Protein 7LTO (pdb70)

B-factor: mean 30.98, std 10.3, range [11.7, 70.06]

Structure (mmCIF, N/CA/C/O backbone):
data_7LTO
#
_entry.id   7LTO
#
_cell.length_a   1.00
_cell.length_b   1.00
_cell.length_c   1.00
_cell.angle_alpha   90.00
_cell.angle_beta   90.00
_cell.angle_gamma   90.00
#
_symmetry.space_group_name_H-M   'P 1'
#
loop_
_entity.id
_entity.type
_entity.pdbx_description
1 polymer 'Non-structural maintenance of chromosome element 5'
2 polymer 'Ubiquitin-like protein SMT3,DNA repair protein KRE29 chimera'
#
loop_
_atom_site.group_PDB
_atom_site.id
_atom_site.type_symbol
_atom_site.label_atom_id
_atom_site.label_alt_id
_atom_site.label_comp_id
_atom_site.label_asym_id
_atom_site.label_entity_id
_atom_site.label_seq_id
_atom_site.pdbx_PDB_ins_code
_atom_site.Cartn_x
_atom_site.Cartn_y
_atom_site.Cartn_z
_atom_site.occupancy
_atom_site.B_iso_or_equiv
_atom_site.auth_seq_id
_atom_site.auth_comp_id
_atom_site.auth_asym_id
_atom_site.auth_atom_id
_atom_site.pdbx_PDB_model_num
ATOM 1 N N . VAL A 1 33 ? 169.177 124.792 155.192 1.00 39.09 22 VAL A N 1
ATOM 2 C CA . VAL A 1 33 ? 169.878 125.603 156.180 1.00 39.09 22 VAL A CA 1
ATOM 3 C C . VAL A 1 33 ? 169.101 125.619 157.492 1.00 39.09 22 VAL A C 1
ATOM 4 O O . VAL A 1 33 ? 167.993 126.147 157.563 1.00 39.09 22 VAL A O 1
ATOM 8 N N . GLU A 1 34 ? 169.698 125.036 158.529 1.00 41.16 23 GLU A N 1
ATOM 9 C CA . GLU A 1 34 ? 169.037 124.901 159.818 1.00 41.16 23 GLU A CA 1
ATOM 10 C C . GLU A 1 34 ? 169.137 126.188 160.627 1.00 41.16 23 GLU A C 1
ATOM 11 O O . GLU A 1 34 ? 170.026 127.017 160.416 1.00 41.16 23 GLU A O 1
ATOM 17 N N . LEU A 1 35 ? 168.209 126.344 161.564 1.00 40.24 24 LEU A N 1
ATOM 18 C CA . LEU A 1 35 ? 168.151 127.522 162.411 1.00 40.24 24 LEU A CA 1
ATOM 19 C C . LEU A 1 35 ? 168.974 127.314 163.680 1.00 40.24 24 LEU A C 1
ATOM 20 O O . LEU A 1 35 ? 169.443 126.215 163.980 1.00 40.24 24 LEU A O 1
ATOM 22 N N . THR A 1 36 ? 169.146 128.397 164.430 1.00 43.21 25 THR A N 1
ATOM 23 C CA . THR A 1 36 ? 169.844 128.387 165.706 1.00 43.21 25 THR A CA 1
ATOM 24 C C . THR A 1 36 ? 168.837 128.540 166.841 1.00 43.21 25 THR A C 1
ATOM 25 O O . THR A 1 36 ? 167.626 128.631 166.625 1.00 43.21 25 THR A O 1
ATOM 29 N N . GLU A 1 37 ? 169.353 128.569 168.070 1.00 47.92 26 GLU A N 1
ATOM 30 C CA . GLU A 1 37 ? 168.482 128.741 169.225 1.00 47.92 26 GLU A CA 1
ATOM 31 C C . GLU A 1 37 ? 167.914 130.150 169.311 1.00 47.92 26 GLU A C 1
ATOM 32 O O . GLU A 1 37 ? 166.878 130.350 169.954 1.00 47.92 26 GLU A O 1
ATOM 38 N N . LYS A 1 38 ? 168.567 131.127 168.680 1.00 43.81 27 LYS A N 1
ATOM 39 C CA . LYS A 1 38 ? 168.010 132.474 168.633 1.00 43.81 27 LYS A CA 1
ATOM 40 C C . LYS A 1 38 ? 166.780 132.529 167.739 1.00 43.81 27 LYS A C 1
ATOM 41 O O . LYS A 1 38 ? 165.773 133.153 168.094 1.00 43.81 27 LYS A O 1
ATOM 47 N N . HIS A 1 39 ? 166.841 131.878 166.577 1.00 40.61 28 HIS A N 1
ATOM 48 C CA . HIS A 1 39 ? 165.738 131.920 165.629 1.00 40.61 28 HIS A CA 1
ATOM 49 C C . HIS A 1 39 ? 164.635 130.926 165.961 1.00 40.61 28 HIS A C 1
ATOM 50 O O . HIS A 1 39 ? 163.489 131.138 165.555 1.00 40.61 28 HIS A O 1
ATOM 57 N N . LEU A 1 40 ? 164.946 129.855 166.691 1.00 41.23 29 LEU A N 1
ATOM 58 C CA . LEU A 1 40 ? 163.911 128.891 167.047 1.00 41.23 29 LEU A CA 1
ATOM 59 C C . LEU A 1 40 ? 162.891 129.512 167.992 1.00 41.23 29 LEU A C 1
ATOM 60 O O . LEU A 1 40 ? 161.683 129.281 167.851 1.00 41.23 29 LEU A O 1
ATOM 65 N N . LEU A 1 41 ? 163.356 130.303 168.960 1.00 40.70 30 LEU A N 1
ATOM 66 C CA . LEU A 1 41 ? 162.434 130.981 169.863 1.00 40.70 30 LEU A CA 1
ATOM 67 C C . LEU A 1 41 ? 161.553 131.962 169.102 1.00 40.70 30 LEU A C 1
ATOM 68 O O . LEU A 1 41 ? 160.347 132.055 169.360 1.00 40.70 30 LEU A O 1
ATOM 73 N N . ALA A 1 42 ? 162.139 132.699 168.156 1.00 37.02 31 ALA A N 1
ATOM 74 C CA . ALA A 1 42 ? 161.359 133.617 167.334 1.00 37.02 31 ALA A CA 1
ATOM 75 C C . ALA A 1 42 ? 160.289 132.872 166.548 1.00 37.02 31 ALA A C 1
ATOM 76 O O . ALA A 1 42 ? 159.123 133.286 166.517 1.00 37.02 31 ALA A O 1
ATOM 78 N N . PHE A 1 43 ? 160.672 131.767 165.905 1.00 35.39 32 PHE A N 1
ATOM 79 C CA . PHE A 1 43 ? 159.721 130.991 165.114 1.00 35.39 32 PHE A CA 1
ATOM 80 C C . PHE A 1 43 ? 158.585 130.471 165.985 1.00 35.39 32 PHE A C 1
ATOM 81 O O . PHE A 1 43 ? 157.409 130.551 165.609 1.00 35.39 32 PHE A O 1
ATOM 89 N N . GLU A 1 44 ? 158.921 129.931 167.160 1.00 39.31 33 GLU A N 1
ATOM 90 C CA . GLU A 1 44 ? 157.895 129.365 168.029 1.00 39.31 33 GLU A CA 1
ATOM 91 C C . GLU A 1 44 ? 156.964 130.445 168.561 1.00 39.31 33 GLU A C 1
ATOM 92 O O . GLU A 1 44 ? 155.745 130.245 168.617 1.00 39.31 33 GLU A O 1
ATOM 98 N N . MET A 1 45 ? 157.514 131.597 168.952 1.00 36.91 34 MET A N 1
ATOM 99 C CA . MET A 1 45 ? 156.670 132.687 169.428 1.00 36.91 34 MET A CA 1
ATOM 100 C C . MET A 1 45 ? 155.745 133.185 168.328 1.00 36.91 34 MET A C 1
ATOM 101 O O . MET A 1 45 ? 154.564 133.452 168.575 1.00 36.91 34 MET A O 1
ATOM 106 N N . LEU A 1 46 ? 156.260 133.308 167.102 1.00 30.91 35 LEU A N 1
ATOM 107 C CA . LEU A 1 46 ? 155.431 133.760 165.991 1.00 30.91 35 LEU A CA 1
ATOM 108 C C . LEU A 1 46 ? 154.307 132.772 165.705 1.00 30.91 35 LEU A C 1
ATOM 109 O O . LEU A 1 46 ? 153.149 133.166 165.519 1.00 30.91 35 LEU A O 1
ATOM 114 N N . ASN A 1 47 ? 154.627 131.476 165.670 1.00 35.35 36 ASN A N 1
ATOM 115 C CA . ASN A 1 47 ? 153.596 130.481 165.399 1.00 35.35 36 ASN A CA 1
ATOM 116 C C . ASN A 1 47 ? 152.566 130.412 166.519 1.00 35.35 36 ASN A C 1
ATOM 117 O O . ASN A 1 47 ? 151.379 130.194 166.252 1.00 35.35 36 ASN A O 1
ATOM 122 N N . SER A 1 48 ? 152.988 130.607 167.771 1.00 36.40 37 SER A N 1
ATOM 123 C CA . SER A 1 48 ? 152.029 130.618 168.870 1.00 36.40 37 SER A CA 1
ATOM 124 C C . SER A 1 48 ? 151.152 131.863 168.836 1.00 36.40 37 SER A C 1
ATOM 125 O O . SER A 1 48 ? 149.967 131.792 169.181 1.00 36.40 37 SER A O 1
ATOM 128 N N . MET A 1 49 ? 151.710 133.006 168.429 1.00 33.95 38 MET A N 1
ATOM 129 C CA . MET A 1 49 ? 150.896 134.204 168.261 1.00 33.95 38 MET A CA 1
ATOM 130 C C . MET A 1 49 ? 149.886 134.024 167.138 1.00 33.95 38 MET A C 1
ATOM 131 O O . MET A 1 49 ? 148.750 134.501 167.232 1.00 33.95 38 MET A O 1
ATOM 136 N N . CYS A 1 50 ? 150.284 133.336 166.066 1.00 34.36 39 CYS A N 1
ATOM 137 C CA . CYS A 1 50 ? 149.358 133.082 164.968 1.00 34.36 39 CYS A CA 1
ATOM 138 C C . CYS A 1 50 ? 148.288 132.071 165.359 1.00 34.36 39 CYS A C 1
ATOM 139 O O . CYS A 1 50 ? 147.161 132.141 164.858 1.00 34.36 39 CYS A O 1
ATOM 142 N N . LEU A 1 51 ? 148.617 131.135 166.252 1.00 35.69 40 LEU A N 1
ATOM 143 C CA . LEU A 1 51 ? 147.642 130.128 166.663 1.00 35.69 40 LEU A CA 1
ATOM 144 C C . LEU A 1 51 ? 146.440 130.765 167.348 1.00 35.69 40 LEU A C 1
ATOM 145 O O . LEU A 1 51 ? 145.306 130.296 167.193 1.00 35.69 40 LEU A O 1
ATOM 150 N N . LEU A 1 52 ? 146.664 131.835 168.106 1.00 34.11 41 LEU A N 1
ATOM 151 C CA . LEU A 1 52 ? 145.589 132.543 168.789 1.00 34.11 41 LEU A CA 1
ATOM 152 C C . LEU A 1 52 ? 144.883 133.557 167.895 1.00 34.11 41 LEU A C 1
ATOM 153 O O . LEU A 1 52 ? 144.120 134.382 168.409 1.00 34.11 41 LEU A O 1
ATOM 158 N N . GLU A 1 53 ? 145.124 133.511 166.582 1.00 30.78 42 GLU A N 1
ATOM 159 C CA . GLU A 1 53 ? 144.558 134.467 165.629 1.00 30.78 42 GLU A CA 1
ATOM 160 C C . GLU A 1 53 ? 144.908 135.905 165.995 1.00 30.78 42 GLU A C 1
ATOM 161 O O . GLU A 1 53 ? 144.118 136.824 165.774 1.00 30.78 42 GLU A O 1
ATOM 167 N N . ASN A 1 54 ? 146.088 136.106 166.574 1.00 26.19 43 ASN A N 1
ATOM 168 C CA . ASN A 1 54 ? 146.563 137.441 166.927 1.00 26.19 43 ASN A CA 1
ATOM 169 C C . ASN A 1 54 ? 147.528 137.937 165.852 1.00 26.19 43 ASN A C 1
ATOM 170 O O . ASN A 1 54 ? 148.730 138.087 166.066 1.00 26.19 43 ASN A O 1
ATOM 175 N N . TYR A 1 55 ? 146.965 138.201 164.670 1.00 23.15 44 TYR A N 1
ATOM 176 C CA . TYR A 1 55 ? 147.793 138.577 163.529 1.00 23.15 44 TYR A CA 1
ATOM 177 C C . TYR A 1 55 ? 148.354 139.984 163.672 1.00 23.15 44 TYR A C 1
ATOM 178 O O . TYR A 1 55 ? 149.403 140.289 163.094 1.00 23.15 44 TYR A O 1
ATOM 187 N N . ASP A 1 56 ? 147.670 140.855 164.416 1.00 23.68 45 ASP A N 1
ATOM 188 C CA . ASP A 1 56 ? 148.171 142.210 164.621 1.00 23.68 45 ASP A CA 1
ATOM 189 C C . ASP A 1 56 ? 149.558 142.186 165.250 1.00 23.68 45 ASP A C 1
ATOM 190 O O . ASP A 1 56 ? 150.485 142.850 164.770 1.00 23.68 45 ASP A O 1
ATOM 195 N N . HIS A 1 57 ? 149.721 141.418 166.327 1.00 23.86 46 HIS A N 1
ATOM 196 C CA . HIS A 1 57 ? 151.032 141.300 166.947 1.00 23.86 46 HIS A CA 1
ATOM 197 C C . HIS A 1 57 ? 152.013 140.567 166.046 1.00 23.86 46 HIS A C 1
ATOM 198 O O . HIS A 1 57 ? 153.214 140.841 166.099 1.00 23.86 46 HIS A O 1
ATOM 205 N N . VAL A 1 58 ? 151.529 139.649 165.206 1.00 22.68 47 VAL A N 1
ATOM 206 C CA . VAL A 1 58 ? 152.424 138.959 164.281 1.00 22.68 47 VAL A CA 1
ATOM 207 C C . VAL A 1 58 ? 153.018 139.941 163.283 1.00 22.68 47 VAL A C 1
ATOM 208 O O . VAL A 1 58 ? 154.193 139.831 162.913 1.00 22.68 47 VAL A O 1
ATOM 212 N N . LEU A 1 59 ? 152.230 140.922 162.841 1.00 19.48 48 LEU A N 1
ATOM 213 C CA . LEU A 1 59 ? 152.763 141.957 161.963 1.00 19.48 48 LEU A CA 1
ATOM 214 C C . LEU A 1 59 ? 153.663 142.922 162.725 1.00 19.48 48 LEU A C 1
ATOM 215 O O . LEU A 1 59 ? 154.734 143.296 162.232 1.00 19.48 48 LEU A O 1
ATOM 220 N N . LEU A 1 60 ? 153.241 143.328 163.926 1.00 20.24 49 LEU A N 1
ATOM 221 C CA . LEU A 1 60 ? 154.014 144.289 164.705 1.00 20.24 49 LEU A CA 1
ATOM 222 C C . LEU A 1 60 ? 155.382 143.739 165.086 1.00 20.24 49 LEU A C 1
ATOM 223 O O . LEU A 1 60 ? 156.356 144.496 165.142 1.00 20.24 49 LEU A O 1
ATOM 228 N N . PHE A 1 61 ? 155.477 142.433 165.342 1.00 21.71 50 PHE A N 1
ATOM 229 C CA . PHE A 1 61 ? 156.758 141.822 165.681 1.00 21.71 50 PHE A CA 1
ATOM 230 C C . PHE A 1 61 ? 157.782 142.045 164.575 1.00 21.71 50 PHE A C 1
ATOM 231 O O . PHE A 1 61 ? 158.942 142.374 164.844 1.00 21.71 50 PHE A O 1
ATOM 239 N N . LEU A 1 62 ? 157.371 141.861 163.319 1.00 20.86 51 LEU A N 1
ATOM 240 C CA . LEU A 1 62 ? 158.292 142.046 162.204 1.00 20.86 51 LEU A CA 1
ATOM 241 C C . LEU 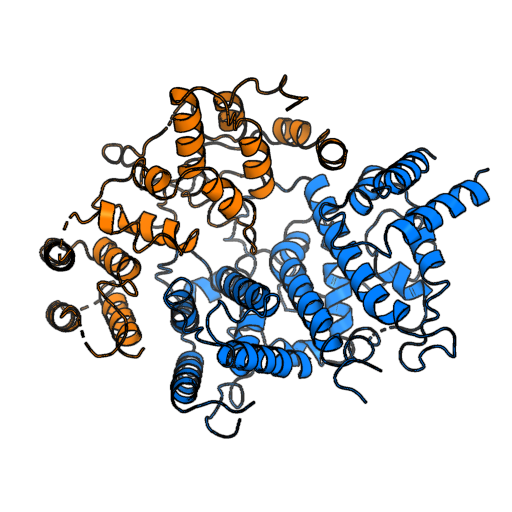A 1 62 ? 158.478 143.514 161.853 1.00 20.86 51 LEU A C 1
ATOM 242 O O . LEU A 1 62 ? 159.544 143.895 161.355 1.00 20.86 51 LEU A O 1
ATOM 247 N N . GLU A 1 63 ? 157.465 144.347 162.104 1.00 19.80 52 GLU A N 1
ATOM 248 C CA . GLU A 1 63 ? 157.537 145.747 161.697 1.00 19.80 52 GLU A CA 1
ATOM 249 C C . GLU A 1 63 ? 158.360 146.591 162.662 1.00 19.80 52 GLU A C 1
ATOM 250 O O . GLU A 1 63 ? 159.030 147.538 162.237 1.00 19.80 52 GLU A O 1
ATOM 256 N N . CYS A 1 64 ? 158.255 146.311 163.952 1.00 22.77 53 CYS A N 1
ATOM 257 C CA . CYS A 1 64 ? 158.950 147.103 164.955 1.00 22.77 53 CYS A CA 1
ATOM 258 C C . CYS A 1 64 ? 160.438 146.837 165.082 1.00 22.77 53 CYS A C 1
ATOM 259 O O . CYS A 1 64 ? 161.049 147.233 166.067 1.00 22.77 53 CYS A O 1
ATOM 262 N N . GLN A 1 65 ? 161.029 146.168 164.102 1.00 22.31 54 GLN A N 1
ATOM 263 C CA . GLN A 1 65 ? 162.458 145.887 164.164 1.00 22.31 54 GLN A CA 1
ATOM 264 C C . GLN A 1 65 ? 163.111 145.934 162.799 1.00 22.31 54 GLN A C 1
ATOM 265 O O . GLN A 1 65 ? 164.230 145.464 162.631 1.00 22.31 54 GLN A O 1
ATOM 271 N N . PHE A 1 66 ? 162.421 146.518 161.827 1.00 22.49 55 PHE A N 1
ATOM 272 C CA . PHE A 1 66 ? 162.961 146.593 160.478 1.00 22.49 55 PHE A CA 1
ATOM 273 C C . PHE A 1 66 ? 164.112 147.583 160.323 1.00 22.49 55 PHE A C 1
ATOM 274 O O . PHE A 1 66 ? 165.208 147.207 159.916 1.00 22.49 55 PHE A O 1
ATOM 282 N N . GLY A 1 67 ? 163.865 148.846 160.645 1.00 23.54 56 GLY A N 1
ATOM 283 C CA . GLY A 1 67 ? 164.889 149.866 160.517 1.00 23.54 56 GLY A CA 1
ATOM 284 C C . GLY A 1 67 ? 165.726 150.080 161.763 1.00 23.54 56 GLY A C 1
ATOM 285 O O . GLY A 1 67 ? 165.908 151.211 162.208 1.00 23.54 56 GLY A O 1
ATOM 286 N N . LYS A 1 68 ? 166.240 148.994 162.328 1.00 25.34 57 LYS A N 1
ATOM 287 C CA . LYS A 1 68 ? 167.063 149.072 163.525 1.00 25.34 57 LYS A CA 1
ATOM 288 C C . LYS A 1 68 ? 168.441 148.500 163.242 1.00 25.34 57 LYS A C 1
ATOM 289 O O . LYS A 1 68 ? 168.971 148.652 162.143 1.00 25.34 57 LYS A O 1
ATOM 295 N N . SER A 1 69 ? 169.019 147.833 164.234 1.00 38.15 58 SER A N 1
ATOM 296 C CA . SER A 1 69 ? 170.336 147.229 164.077 1.00 38.15 58 SER A CA 1
ATOM 297 C C . SER A 1 69 ? 170.265 145.950 163.252 1.00 38.15 58 SER A C 1
ATOM 298 O O . SER A 1 69 ? 169.192 145.381 163.031 1.00 38.15 58 SER A O 1
ATOM 301 N N . HIS A 1 70 ? 171.432 145.491 162.803 1.00 41.85 59 HIS A N 1
ATOM 302 C CA . HIS A 1 70 ? 171.513 144.377 161.867 1.00 41.85 59 HIS A CA 1
ATOM 303 C C . HIS A 1 70 ? 171.180 143.050 162.537 1.00 41.85 59 HIS A C 1
ATOM 304 O O . HIS A 1 70 ? 172.077 142.326 162.979 1.00 41.85 59 HIS A O 1
ATOM 311 N N . ASN A 1 71 ? 169.900 142.723 162.604 1.00 41.01 60 ASN A N 1
ATOM 312 C CA . ASN A 1 71 ? 169.454 141.441 163.134 1.00 41.01 60 ASN A CA 1
ATOM 313 C C . ASN A 1 71 ? 168.606 140.662 162.141 1.00 41.01 60 ASN A C 1
ATOM 314 O O . ASN A 1 71 ? 168.761 139.443 162.038 1.00 41.01 60 ASN A O 1
ATOM 319 N N . LEU A 1 72 ? 167.719 141.336 161.405 1.00 36.70 61 LEU A N 1
ATOM 320 C CA . LEU A 1 72 ? 166.897 140.718 160.365 1.00 36.70 61 LEU A CA 1
ATOM 321 C C . LEU A 1 72 ? 166.068 139.564 160.936 1.00 36.70 61 LEU A C 1
ATOM 322 O O . LEU A 1 72 ? 166.311 138.388 160.667 1.00 36.70 61 LEU A O 1
ATOM 327 N N . ALA A 1 73 ? 165.106 139.934 161.778 1.00 33.15 62 ALA A N 1
ATOM 328 C CA . ALA A 1 73 ? 164.137 138.946 162.229 1.00 33.15 62 ALA A CA 1
ATOM 329 C C . ALA A 1 73 ? 163.448 138.350 161.009 1.00 33.15 62 ALA A C 1
ATOM 330 O O . ALA A 1 73 ? 162.638 139.018 160.360 1.00 33.15 62 ALA A O 1
ATOM 332 N N . VAL A 1 74 ? 163.752 137.094 160.698 1.00 29.51 63 VAL A N 1
ATOM 333 C CA . VAL A 1 74 ? 163.306 136.470 159.458 1.00 29.51 63 VAL A CA 1
ATOM 334 C C . VAL A 1 74 ? 161.991 135.750 159.709 1.00 29.51 63 VAL A C 1
ATOM 335 O O . VAL A 1 74 ? 161.782 135.168 160.779 1.00 29.51 63 VAL A O 1
ATOM 339 N N . ILE A 1 75 ? 161.101 135.800 158.729 1.00 25.44 64 ILE A N 1
ATOM 340 C CA . ILE A 1 75 ? 159.796 135.149 158.889 1.00 25.44 64 ILE A CA 1
ATOM 341 C C . ILE A 1 75 ? 159.924 133.674 158.532 1.00 25.44 64 ILE A C 1
ATOM 342 O O . ILE A 1 75 ? 160.570 133.340 157.523 1.00 25.44 64 ILE A O 1
ATOM 347 N N . PRO A 1 76 ? 159.353 132.763 159.315 1.00 25.45 65 PRO A N 1
ATOM 348 C CA . PRO A 1 76 ? 159.312 131.361 158.895 1.00 25.45 65 PRO A CA 1
ATOM 349 C C . PRO A 1 76 ? 158.332 131.171 157.749 1.00 25.45 65 PRO A C 1
ATOM 350 O O . PRO A 1 76 ? 157.392 131.948 157.572 1.00 25.45 65 PRO A O 1
ATOM 354 N N . PHE A 1 77 ? 158.563 130.119 156.960 1.00 25.70 66 PHE A N 1
ATOM 355 C CA . PHE A 1 77 ? 157.723 129.897 155.786 1.00 25.70 66 PHE A CA 1
ATOM 356 C C . PHE A 1 77 ? 156.275 129.633 156.177 1.00 25.70 66 PHE A C 1
ATOM 357 O O . PHE A 1 77 ? 155.354 130.031 155.454 1.00 25.70 66 PHE A O 1
ATOM 365 N N . ASP A 1 78 ? 156.051 128.987 157.323 1.00 23.88 67 ASP A N 1
ATOM 366 C CA . ASP A 1 78 ? 154.698 128.808 157.831 1.00 23.88 67 ASP A CA 1
ATOM 367 C C . ASP A 1 78 ? 154.037 130.129 158.195 1.00 23.88 67 ASP A C 1
ATOM 368 O O . ASP A 1 78 ? 152.820 130.158 158.405 1.00 23.88 67 ASP A O 1
ATOM 370 N N . ILE A 1 79 ? 154.809 131.210 158.279 1.00 22.91 68 ILE A N 1
ATOM 371 C CA . ILE A 1 79 ? 154.262 132.541 158.460 1.00 22.91 68 ILE A CA 1
ATOM 372 C C . ILE A 1 79 ? 154.260 133.338 157.159 1.00 22.91 68 ILE A C 1
ATOM 373 O O . ILE A 1 79 ? 153.384 134.190 156.970 1.00 22.91 68 ILE A O 1
ATOM 378 N N . ILE A 1 80 ? 155.186 133.060 156.239 1.00 20.75 69 ILE A N 1
ATOM 379 C CA . ILE A 1 80 ? 155.119 133.663 154.910 1.00 20.75 69 ILE A CA 1
ATOM 380 C C . ILE A 1 80 ? 153.843 133.233 154.195 1.00 20.75 69 ILE A C 1
ATOM 381 O O . ILE A 1 80 ? 153.220 134.024 153.478 1.00 20.75 69 ILE A O 1
ATOM 386 N N . LEU A 1 81 ? 153.423 131.978 154.389 1.00 20.67 70 LEU A N 1
ATOM 387 C CA . LEU A 1 81 ? 152.154 131.529 153.816 1.00 20.67 70 LEU A CA 1
ATOM 388 C C . LEU A 1 81 ? 150.973 132.270 154.428 1.00 20.67 70 LEU A C 1
ATOM 389 O O . LEU A 1 81 ? 150.034 132.655 153.718 1.00 20.67 70 LEU A O 1
ATOM 394 N N . VAL A 1 82 ? 150.997 132.477 155.746 1.00 20.15 71 VAL A N 1
ATOM 395 C CA . VAL A 1 82 ? 149.922 133.220 156.396 1.00 20.15 71 VAL A CA 1
ATOM 396 C C . VAL A 1 82 ? 149.905 134.660 155.906 1.00 20.15 71 VAL A C 1
ATOM 397 O O . VAL A 1 82 ? 148.843 135.272 155.776 1.00 20.15 71 VAL A O 1
ATOM 401 N N . LEU A 1 83 ? 151.079 135.216 155.604 1.00 17.89 72 LEU A N 1
ATOM 402 C CA . LEU A 1 83 ? 151.137 136.565 155.048 1.00 17.89 72 LEU A CA 1
ATOM 403 C C . LEU A 1 83 ? 150.560 136.606 153.638 1.00 17.89 72 LEU A C 1
ATOM 404 O O . LEU A 1 83 ? 149.809 137.526 153.294 1.00 17.89 72 LEU A O 1
ATOM 409 N N . PHE A 1 84 ? 150.916 135.626 152.804 1.00 18.25 73 PHE A N 1
ATOM 410 C CA . PHE A 1 84 ? 150.363 135.553 151.456 1.00 18.25 73 PHE A CA 1
ATOM 411 C C . PHE A 1 84 ? 148.850 135.409 151.483 1.00 18.25 73 PHE A C 1
ATOM 412 O O . PHE A 1 84 ? 148.162 135.926 150.597 1.00 18.25 73 PHE A O 1
ATOM 420 N N . THR A 1 85 ? 148.313 134.713 152.486 1.00 20.18 74 THR A N 1
ATOM 421 C CA . THR A 1 85 ? 146.866 134.556 152.584 1.00 20.18 74 THR A CA 1
ATOM 422 C C . THR A 1 85 ? 146.197 135.772 153.219 1.00 20.18 74 THR A C 1
ATOM 423 O O . THR A 1 85 ? 145.044 136.081 152.897 1.00 20.18 74 THR A O 1
ATOM 427 N N . LEU A 1 86 ? 146.897 136.470 154.114 1.00 18.86 75 LEU A N 1
ATOM 428 C CA . LEU A 1 86 ? 146.371 137.702 154.686 1.00 18.86 75 LEU A CA 1
ATOM 429 C C . LEU A 1 86 ? 146.308 138.809 153.649 1.00 18.86 75 LEU A C 1
ATOM 430 O O . LEU A 1 86 ? 145.394 139.639 153.682 1.00 18.86 75 LEU A O 1
ATOM 435 N N . SER A 1 87 ? 147.268 138.839 152.726 1.00 16.45 76 SER A N 1
ATOM 436 C CA . SER A 1 87 ? 147.275 139.854 151.683 1.00 16.45 76 SER A CA 1
ATOM 437 C C . SER A 1 87 ? 146.095 139.738 150.729 1.00 16.45 76 SER A C 1
ATOM 438 O O . SER A 1 87 ? 145.906 140.634 149.902 1.00 16.45 76 SER A O 1
ATOM 441 N N . THR A 1 88 ? 145.300 138.671 150.824 1.00 18.28 77 THR A N 1
ATOM 442 C CA . THR A 1 88 ? 144.194 138.455 149.900 1.00 18.28 77 THR A CA 1
ATOM 443 C C . THR A 1 88 ? 142.881 139.049 150.382 1.00 18.28 77 THR A C 1
ATOM 444 O O . THR A 1 88 ? 142.068 139.473 149.555 1.00 18.28 77 THR A O 1
ATOM 448 N N . LEU A 1 89 ? 142.640 139.081 151.692 1.00 21.32 78 LEU A N 1
ATOM 449 C CA . LEU A 1 89 ? 141.389 139.621 152.224 1.00 21.32 78 LEU A CA 1
ATOM 450 C C . LEU A 1 89 ? 141.509 141.139 152.334 1.00 21.32 78 LEU A C 1
ATOM 451 O O . LEU A 1 89 ? 141.712 141.716 153.403 1.00 21.32 78 LEU A O 1
ATOM 456 N N . SER A 1 90 ? 141.365 141.795 151.187 1.00 24.16 79 SER A N 1
ATOM 457 C CA . SER A 1 90 ? 141.438 143.244 151.134 1.00 24.16 79 SER A CA 1
ATOM 458 C C . SER A 1 90 ? 140.227 143.866 151.823 1.00 24.16 79 SER A C 1
ATOM 459 O O . SER A 1 90 ? 139.211 143.213 152.068 1.00 24.16 79 SER A O 1
ATOM 462 N N . GLU A 1 91 ? 140.352 145.153 152.142 1.00 27.93 80 GLU A N 1
ATOM 463 C CA . GLU A 1 91 ? 139.291 145.877 152.827 1.00 27.93 80 GLU A CA 1
ATOM 464 C C . GLU A 1 91 ? 138.132 146.242 151.913 1.00 27.93 80 GLU A C 1
ATOM 465 O O . GLU A 1 91 ? 137.054 146.577 152.413 1.00 27.93 80 GLU A O 1
ATOM 471 N N . TYR A 1 92 ? 138.327 146.165 150.603 1.00 26.22 81 TYR A N 1
ATOM 472 C CA . TYR A 1 92 ? 137.253 146.526 149.684 1.00 26.22 81 TYR A CA 1
ATOM 473 C C . TYR A 1 92 ? 136.053 145.576 149.718 1.00 26.22 81 TYR A C 1
ATOM 474 O O . TYR A 1 92 ? 134.932 145.991 149.439 1.00 26.22 81 TYR A O 1
ATOM 483 N N . TYR A 1 93 ? 136.274 144.315 150.074 1.00 25.25 82 TYR A N 1
ATOM 484 C CA . TYR A 1 93 ? 135.159 143.374 150.152 1.00 25.25 82 TYR A CA 1
ATOM 485 C C . TYR A 1 93 ? 135.008 142.720 151.522 1.00 25.25 82 TYR A C 1
ATOM 486 O O . TYR A 1 93 ? 133.977 142.114 151.810 1.00 25.25 82 TYR A O 1
ATOM 495 N N . LYS A 1 94 ? 136.029 142.836 152.365 1.00 26.91 83 LYS A N 1
ATOM 496 C CA . LYS A 1 94 ? 135.943 142.275 153.715 1.00 26.91 83 LYS A CA 1
ATOM 497 C C . LYS A 1 94 ? 136.314 143.380 154.694 1.00 26.91 83 LYS A C 1
ATOM 498 O O . LYS A 1 94 ? 137.441 143.439 155.188 1.00 26.91 83 LYS A O 1
ATOM 504 N N . GLU A 1 95 ? 135.360 144.255 154.976 1.00 30.66 84 GLU A N 1
ATOM 505 C CA . GLU A 1 95 ? 135.522 145.251 156.025 1.00 30.66 84 GLU A CA 1
ATOM 506 C C . GLU A 1 95 ? 135.185 144.697 157.408 1.00 30.66 84 GLU A C 1
ATOM 507 O O . GLU A 1 95 ? 135.942 144.943 158.354 1.00 30.66 84 GLU A O 1
ATOM 513 N N . PRO A 1 96 ? 134.063 143.983 157.591 1.00 30.68 85 PRO A N 1
ATOM 514 C CA . PRO A 1 96 ? 133.718 143.549 158.956 1.00 30.68 85 PRO A CA 1
ATOM 515 C C . PRO A 1 96 ? 134.728 142.599 159.572 1.00 30.68 85 PRO A C 1
ATOM 516 O O . PRO A 1 96 ? 135.019 142.718 160.766 1.00 30.68 85 PRO A O 1
ATOM 520 N N . ILE A 1 97 ? 135.272 141.657 158.800 1.00 28.63 86 ILE A N 1
ATOM 521 C CA . ILE A 1 97 ? 136.254 140.722 159.347 1.00 28.63 86 ILE A CA 1
ATOM 522 C C . ILE A 1 97 ? 137.475 141.476 159.860 1.00 28.63 86 ILE A C 1
ATOM 523 O O . ILE A 1 97 ? 137.937 141.261 160.989 1.00 28.63 86 ILE A O 1
ATOM 528 N N . LEU A 1 98 ? 138.009 142.378 159.034 1.00 27.47 87 LEU A N 1
ATOM 529 C CA . LEU A 1 98 ? 139.183 143.154 159.420 1.00 27.47 87 LEU A CA 1
ATOM 530 C C . LEU A 1 98 ? 138.886 144.037 160.625 1.00 27.47 87 LEU A C 1
ATOM 531 O O . LEU A 1 98 ? 139.670 144.092 161.579 1.00 27.47 87 LEU A O 1
ATOM 536 N N . ARG A 1 99 ? 137.753 144.739 160.599 1.00 30.72 88 ARG A N 1
ATOM 537 C CA . ARG A 1 99 ? 137.382 145.623 161.696 1.00 30.72 88 ARG A CA 1
ATOM 538 C C . ARG A 1 99 ? 137.059 144.872 162.979 1.00 30.72 88 ARG A C 1
ATOM 539 O O . ARG A 1 99 ? 137.111 145.474 164.056 1.00 30.72 88 ARG A O 1
ATOM 547 N N . ALA A 1 100 ? 136.726 143.585 162.898 1.00 30.42 89 ALA A N 1
ATOM 548 C CA . ALA A 1 100 ? 136.457 142.790 164.085 1.00 30.42 89 ALA A CA 1
ATOM 549 C C . ALA A 1 100 ? 137.683 142.055 164.598 1.00 30.42 89 ALA A C 1
ATOM 550 O O . ALA A 1 100 ? 137.689 141.633 165.760 1.00 30.42 89 ALA A O 1
ATOM 552 N N . ASN A 1 101 ? 138.723 141.956 163.780 1.00 29.63 90 ASN A N 1
ATOM 553 C CA . ASN A 1 101 ? 139.951 141.315 164.217 1.00 29.63 90 ASN A CA 1
ATOM 554 C C . ASN A 1 101 ? 140.629 142.213 165.244 1.00 29.63 90 ASN A C 1
ATOM 555 O O . ASN A 1 101 ? 140.862 141.805 166.379 1.00 29.63 90 ASN A O 1
ATOM 560 N N . ASP A 1 102 ? 140.930 143.445 164.841 1.00 30.96 91 ASP A N 1
ATOM 561 C CA . ASP A 1 102 ? 141.567 144.414 165.727 1.00 30.96 91 ASP A CA 1
ATOM 562 C C . ASP A 1 102 ? 140.808 145.739 165.726 1.00 30.96 91 ASP A C 1
ATOM 563 O O . ASP A 1 102 ? 141.036 146.594 164.874 1.00 30.96 91 ASP A O 1
ATOM 568 N N . PRO A 1 103 ? 139.897 145.907 166.692 1.00 30.54 92 PRO A N 1
ATOM 569 C CA . PRO A 1 103 ? 139.062 147.102 166.842 1.00 30.54 92 PRO A CA 1
ATOM 570 C C . PRO A 1 103 ? 139.832 148.419 166.916 1.00 30.54 92 PRO A C 1
ATOM 571 O O . PRO A 1 103 ? 139.449 149.366 166.236 1.00 30.54 92 PRO A O 1
ATOM 575 N N . TYR A 1 104 ? 140.886 148.489 167.724 1.00 28.90 93 TYR A N 1
ATOM 576 C CA . TYR A 1 104 ? 141.641 149.736 167.865 1.00 28.90 93 TYR A CA 1
ATOM 577 C C . TYR A 1 104 ? 142.337 150.240 166.599 1.00 28.90 93 TYR A C 1
ATOM 578 O O . TYR A 1 104 ? 142.354 151.446 166.347 1.00 28.90 93 TYR A O 1
ATOM 587 N N . ASN A 1 105 ? 142.938 149.331 165.838 1.00 21.97 94 ASN A N 1
ATOM 588 C CA . ASN A 1 105 ? 143.617 149.690 164.592 1.00 21.97 94 ASN A CA 1
ATOM 589 C C . ASN A 1 105 ? 144.649 150.806 164.765 1.00 21.97 94 ASN A C 1
ATOM 590 O O . ASN A 1 105 ? 144.703 151.742 163.975 1.00 21.97 94 ASN A O 1
ATOM 595 N N . THR A 1 106 ? 145.456 150.701 165.813 1.00 20.72 95 THR A N 1
ATOM 596 C CA . THR A 1 106 ? 146.479 151.696 166.133 1.00 20.72 95 THR A CA 1
ATOM 597 C C . THR A 1 106 ? 147.316 152.237 164.962 1.00 20.72 95 THR A C 1
ATOM 598 O O . THR A 1 106 ? 147.683 153.407 164.955 1.00 20.72 95 THR A O 1
ATOM 602 N N . SER A 1 107 ? 147.608 151.396 163.976 1.00 16.74 96 SER A N 1
ATOM 603 C CA . SER A 1 107 ? 148.430 151.809 162.849 1.00 16.74 96 SER A CA 1
ATOM 604 C C . SER A 1 107 ? 147.653 152.573 161.786 1.00 16.74 96 SER A C 1
ATOM 605 O O . SER A 1 107 ? 148.259 153.043 160.819 1.00 16.74 96 SER A O 1
ATOM 608 N N . ARG A 1 108 ? 146.339 152.719 161.950 1.00 17.33 97 ARG A N 1
ATOM 609 C CA . ARG A 1 108 ? 145.473 153.318 160.935 1.00 17.33 97 ARG A CA 1
ATOM 610 C C . ARG A 1 108 ? 145.669 152.638 159.580 1.00 17.33 97 ARG A C 1
ATOM 611 O O . ARG A 1 108 ? 145.769 153.284 158.536 1.00 17.33 97 ARG A O 1
ATOM 619 N N . GLU A 1 109 ? 145.721 151.309 159.607 1.00 15.92 98 GLU A N 1
ATOM 620 C CA . GLU A 1 109 ? 145.967 150.515 158.410 1.00 15.92 98 GLU A CA 1
ATOM 621 C C . GLU A 1 109 ? 145.166 149.221 158.513 1.00 15.92 98 GLU A C 1
ATOM 622 O O . GLU A 1 109 ? 144.445 148.993 159.488 1.00 15.92 98 GLU A O 1
ATOM 628 N N . THR A 1 110 ? 145.301 148.367 157.502 1.00 16.31 99 THR A N 1
ATOM 629 C CA . THR A 1 110 ? 144.632 147.076 157.465 1.00 16.31 99 THR A CA 1
ATOM 630 C C . THR A 1 110 ? 145.671 145.977 157.297 1.00 16.31 99 THR A C 1
ATOM 631 O O . THR A 1 110 ? 146.795 146.219 156.851 1.00 16.31 99 THR A O 1
ATOM 635 N N . LEU A 1 111 ? 145.277 144.755 157.663 1.00 16.36 100 LEU A N 1
ATOM 636 C CA . LEU A 1 111 ? 146.219 143.640 157.658 1.00 16.36 100 LEU A CA 1
ATOM 637 C C . LEU A 1 111 ? 146.756 143.365 156.260 1.00 16.36 100 LEU A C 1
ATOM 638 O O . LEU A 1 111 ? 147.932 143.024 156.098 1.00 16.36 100 LEU A O 1
ATOM 643 N N . SER A 1 112 ? 145.897 143.490 155.257 1.00 15.19 101 SER A N 1
ATOM 644 C CA . SER A 1 112 ? 146.294 143.232 153.879 1.00 15.19 101 SER A CA 1
ATOM 645 C C . SER A 1 112 ? 147.269 144.273 153.359 1.00 15.19 101 SER A C 1
ATOM 646 O O . SER A 1 112 ? 148.169 143.958 152.590 1.00 15.19 101 SER A O 1
ATOM 649 N N . ARG A 1 113 ? 147.085 145.518 153.777 1.00 14.26 102 ARG A N 1
ATOM 650 C CA . ARG A 1 113 ? 147.958 146.599 153.345 1.00 14.26 102 ARG A CA 1
ATOM 651 C C . ARG A 1 113 ? 149.314 146.471 154.009 1.00 14.26 102 ARG A C 1
ATOM 652 O O . ARG A 1 113 ? 150.334 146.826 153.425 1.00 14.26 102 ARG A O 1
ATOM 660 N N . ARG A 1 114 ? 149.312 145.962 155.238 1.00 14.02 103 ARG A N 1
ATOM 661 C CA . ARG A 1 114 ? 150.535 145.776 156.007 1.00 14.02 103 ARG A CA 1
ATOM 662 C C . ARG A 1 114 ? 151.290 144.536 155.550 1.00 14.02 103 ARG A C 1
ATOM 663 O O . ARG A 1 114 ? 152.486 144.591 155.293 1.00 14.02 103 ARG A O 1
ATOM 671 N N . ALA A 1 115 ? 150.586 143.414 155.456 1.00 13.17 104 ALA A N 1
ATOM 672 C CA . ALA A 1 115 ? 151.188 142.168 155.000 1.00 13.17 104 ALA A CA 1
ATOM 673 C C . ALA A 1 115 ? 151.870 142.353 153.653 1.00 13.17 104 ALA A C 1
ATOM 674 O O . ALA A 1 115 ? 152.972 141.842 153.433 1.00 13.17 104 ALA A O 1
ATOM 676 N N . LEU A 1 116 ? 151.233 143.091 152.741 1.00 12.94 105 LEU A N 1
ATOM 677 C CA . LEU A 1 116 ? 151.850 143.358 151.446 1.00 12.94 105 LEU A CA 1
ATOM 678 C C . LEU A 1 116 ? 153.112 144.196 151.595 1.00 12.94 105 LEU A C 1
ATOM 679 O O . LEU A 1 116 ? 154.106 143.963 150.899 1.00 12.94 105 LEU A O 1
ATOM 684 N N . LYS A 1 117 ? 153.093 145.178 152.499 1.00 13.58 106 LYS A N 1
ATOM 685 C CA . LYS A 1 117 ? 154.286 145.980 152.744 1.00 13.58 106 LYS A CA 1
ATOM 686 C C . LYS A 1 117 ? 155.430 145.119 153.254 1.00 13.58 106 LYS A C 1
ATOM 687 O O . LYS A 1 117 ? 156.569 145.255 152.795 1.00 13.58 106 LYS A O 1
ATOM 693 N N . LEU A 1 118 ? 155.147 144.229 154.206 1.00 13.97 107 LEU A N 1
ATOM 694 C CA . LEU A 1 118 ? 156.194 143.361 154.737 1.00 13.97 107 LEU A CA 1
ATOM 695 C C . LEU A 1 118 ? 156.720 142.409 153.672 1.00 13.97 107 LEU A C 1
ATOM 696 O O . LEU A 1 118 ? 157.930 142.159 153.597 1.00 13.97 107 LEU A O 1
ATOM 701 N N . LEU A 1 119 ? 155.832 141.873 152.845 1.00 13.61 108 LEU A N 1
ATOM 702 C CA . LEU A 1 119 ? 156.251 140.964 151.790 1.00 13.61 108 LEU A CA 1
ATOM 703 C C . LEU A 1 119 ? 157.191 141.683 150.837 1.00 13.61 108 LEU A C 1
ATOM 704 O O . LEU A 1 119 ? 158.240 141.167 150.482 1.00 13.61 108 LEU A O 1
ATOM 709 N N . GLN A 1 120 ? 156.808 142.884 150.424 1.00 14.78 109 GLN A N 1
ATOM 710 C CA . GLN A 1 120 ? 157.623 143.683 149.518 1.00 14.78 109 GLN A CA 1
ATOM 711 C C . GLN A 1 120 ? 158.958 144.067 150.135 1.00 14.78 109 GLN A C 1
ATOM 712 O O . GLN A 1 120 ? 159.972 144.117 149.449 1.00 14.78 109 GLN A O 1
ATOM 718 N N . LYS A 1 121 ? 158.942 144.362 151.429 1.00 16.38 110 LYS A N 1
ATOM 719 C CA . LYS A 1 121 ? 160.147 144.757 152.145 1.00 16.38 110 LYS A CA 1
ATOM 720 C C . LYS A 1 121 ? 161.1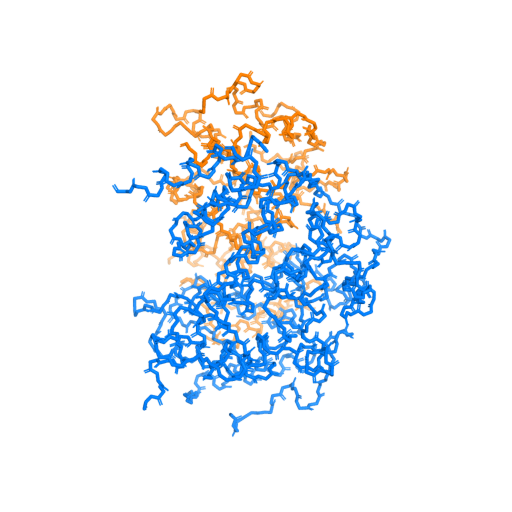50 143.618 152.223 1.00 16.38 110 LYS A C 1
ATOM 721 O O . LYS A 1 121 ? 162.331 143.809 151.957 1.00 16.38 110 LYS A O 1
ATOM 727 N N . TYR A 1 122 ? 160.682 142.436 152.606 1.00 19.50 111 TYR A N 1
ATOM 728 C CA . TYR A 1 122 ? 161.555 141.273 152.681 1.00 19.50 111 TYR A CA 1
ATOM 729 C C . TYR A 1 122 ? 161.935 140.747 151.304 1.00 19.50 111 TYR A C 1
ATOM 730 O O . TYR A 1 122 ? 163.000 140.138 151.161 1.00 19.50 111 TYR A O 1
ATOM 739 N N . LEU A 1 123 ? 161.111 140.990 150.286 1.00 19.29 112 LEU A N 1
ATOM 740 C CA . LEU A 1 123 ? 161.463 140.570 148.936 1.00 19.29 112 LEU A CA 1
ATOM 741 C C . LEU A 1 123 ? 162.552 141.465 148.359 1.00 19.29 112 LEU A C 1
ATOM 742 O O . LEU A 1 123 ? 163.493 140.982 147.721 1.00 19.29 112 LEU A O 1
ATOM 747 N N . ALA A 1 124 ? 162.438 142.778 148.569 1.00 22.09 113 ALA A N 1
ATOM 748 C CA . ALA A 1 124 ? 163.494 143.685 148.139 1.00 22.09 113 ALA A CA 1
ATOM 749 C C . ALA A 1 124 ? 164.772 143.455 148.927 1.00 22.09 113 ALA A C 1
ATOM 750 O O . ALA A 1 124 ? 165.868 143.740 148.431 1.00 22.09 113 ALA A O 1
ATOM 752 N N . ILE A 1 125 ? 164.654 142.956 150.157 1.00 22.43 114 ILE A N 1
ATOM 753 C CA . ILE A 1 125 ? 165.832 142.525 150.903 1.00 22.43 114 ILE A CA 1
ATOM 754 C C . ILE A 1 125 ? 166.456 141.306 150.236 1.00 22.43 114 ILE A C 1
ATOM 755 O O . ILE A 1 125 ? 167.668 141.256 149.999 1.00 22.43 114 ILE A O 1
ATOM 760 N N . LEU A 1 126 ? 165.628 140.307 149.921 1.00 22.49 115 LEU A N 1
ATOM 761 C CA . LEU A 1 126 ? 166.122 139.080 149.305 1.00 22.49 115 LEU A CA 1
ATOM 762 C C . LEU A 1 126 ? 166.812 139.349 147.975 1.00 22.49 115 LEU A C 1
ATOM 763 O O . LEU A 1 126 ? 167.793 138.677 147.641 1.00 22.49 115 LEU A O 1
ATOM 768 N N . LYS A 1 127 ? 166.323 140.323 147.205 1.00 25.86 116 LYS A N 1
ATOM 769 C CA . LYS A 1 127 ? 166.947 140.643 145.927 1.00 25.86 116 LYS A CA 1
ATOM 770 C C . LYS A 1 127 ? 168.265 141.387 146.085 1.00 25.86 116 LYS A C 1
ATOM 771 O O . LYS A 1 127 ? 168.899 141.707 145.075 1.00 25.86 116 LYS A O 1
ATOM 777 N N . GLU A 1 128 ? 168.689 141.671 147.317 1.00 30.73 117 GLU A N 1
ATOM 778 C CA . GLU A 1 128 ? 169.953 142.356 147.587 1.00 30.73 117 GLU A CA 1
ATOM 779 C C . GLU A 1 128 ? 170.712 141.539 148.629 1.00 30.73 117 GLU A C 1
ATOM 780 O O . GLU A 1 128 ? 170.585 141.765 149.834 1.00 30.73 117 GLU A O 1
ATOM 786 N N . PHE A 1 129 ? 171.506 140.583 148.151 1.00 35.13 118 PHE A N 1
ATOM 787 C CA . PHE A 1 129 ? 172.314 139.727 149.017 1.00 35.13 118 PHE A CA 1
ATOM 788 C C . PHE A 1 129 ? 173.682 140.373 149.181 1.00 35.13 118 PHE A C 1
ATOM 789 O O . PHE A 1 129 ? 174.627 140.078 148.448 1.00 35.13 118 PHE A O 1
ATOM 797 N N . ASP A 1 130 ? 173.792 141.269 150.158 1.00 43.25 119 ASP A N 1
ATOM 798 C CA . ASP A 1 130 ? 175.037 141.959 150.455 1.00 43.25 119 ASP A CA 1
ATOM 799 C C . ASP A 1 130 ? 175.475 141.641 151.878 1.00 43.25 119 ASP A C 1
ATOM 800 O O . ASP A 1 130 ? 174.642 141.520 152.782 1.00 43.25 119 ASP A O 1
ATOM 805 N N . SER A 1 131 ? 176.785 141.501 152.068 1.00 48.39 120 SER A N 1
ATOM 806 C CA . SER A 1 131 ? 177.351 141.245 153.384 1.00 48.39 120 SER A CA 1
ATOM 807 C C . SER A 1 131 ? 177.481 142.504 154.228 1.00 48.39 120 SER A C 1
ATOM 808 O O . SER A 1 131 ? 177.698 142.398 155.440 1.00 48.39 120 SER A O 1
ATOM 811 N N . GLU A 1 132 ? 177.350 143.685 153.625 1.00 48.16 121 GLU A N 1
ATOM 812 C CA . GLU A 1 132 ? 177.324 144.944 154.358 1.00 48.16 121 GLU A CA 1
ATOM 813 C C . GLU A 1 132 ? 175.964 145.220 154.982 1.00 48.16 121 GLU A C 1
ATOM 814 O O . GLU A 1 132 ? 175.686 146.358 155.374 1.00 48.16 121 GLU A O 1
ATOM 820 N N . GLN A 1 133 ? 175.121 144.199 155.075 1.00 45.44 122 GLN A N 1
ATOM 821 C CA . GLN A 1 133 ? 173.781 144.324 155.628 1.00 45.44 122 GLN A CA 1
ATOM 822 C C . GLN A 1 133 ? 173.665 143.284 156.740 1.00 45.44 122 GLN A C 1
ATOM 823 O O . GLN A 1 133 ? 174.666 142.716 157.194 1.00 45.44 122 GLN A O 1
ATOM 829 N N . TYR A 1 134 ? 172.430 143.036 157.179 1.00 41.83 123 TYR A N 1
ATOM 830 C CA . TYR A 1 134 ? 172.102 142.343 158.422 1.00 41.83 123 TYR A CA 1
ATOM 831 C C . TYR A 1 134 ? 173.040 141.201 158.795 1.00 41.83 123 TYR A C 1
ATOM 832 O O . TYR A 1 134 ? 173.622 141.214 159.884 1.00 41.83 123 TYR A O 1
ATOM 841 N N . ASN A 1 135 ? 173.208 140.224 157.907 1.00 41.96 124 ASN A N 1
ATOM 842 C CA . ASN A 1 135 ? 174.047 139.064 158.183 1.00 41.96 124 ASN A CA 1
ATOM 843 C C . ASN A 1 135 ? 174.149 138.224 156.921 1.00 41.96 124 ASN A C 1
ATOM 844 O O . ASN A 1 135 ? 173.271 138.264 156.056 1.00 41.96 124 ASN A O 1
ATOM 849 N N . LEU A 1 136 ? 175.232 137.455 156.830 1.00 40.36 125 LEU A N 1
ATOM 850 C CA . LEU A 1 136 ? 175.374 136.486 155.754 1.00 40.36 125 LEU A CA 1
ATOM 851 C C . LEU A 1 136 ? 174.678 135.169 156.061 1.00 40.36 125 LEU A C 1
ATOM 852 O O . LEU A 1 136 ? 174.611 134.304 155.182 1.00 40.36 125 LEU A O 1
ATOM 854 N N . TYR A 1 137 ? 174.162 134.997 157.277 1.00 37.71 126 TYR A N 1
ATOM 855 C CA . TYR A 1 137 ? 173.436 133.794 157.665 1.00 37.71 126 TYR A CA 1
ATOM 856 C C . TYR A 1 137 ? 171.931 134.010 157.744 1.00 37.71 126 TYR A C 1
ATOM 857 O O . TYR A 1 137 ? 171.166 133.154 157.290 1.00 37.71 126 TYR A O 1
ATOM 866 N N . ASP A 1 138 ? 171.486 135.130 158.317 1.00 37.34 127 ASP A N 1
ATOM 867 C CA . ASP A 1 138 ? 170.058 135.428 158.332 1.00 37.34 127 ASP A CA 1
ATOM 868 C C . ASP A 1 138 ? 169.530 135.641 156.919 1.00 37.34 127 ASP A C 1
ATOM 869 O O . ASP A 1 138 ? 168.392 135.268 156.611 1.00 37.34 127 ASP A O 1
ATOM 874 N N . LEU A 1 139 ? 170.346 136.232 156.045 1.00 35.22 128 LEU A N 1
ATOM 875 C CA . LEU A 1 139 ? 169.949 136.377 154.650 1.00 35.22 128 LEU A CA 1
ATOM 876 C C . LEU A 1 139 ? 169.733 135.018 153.999 1.00 35.22 128 LEU A C 1
ATOM 877 O O . LEU A 1 139 ? 168.757 134.820 153.268 1.00 35.22 128 LEU A O 1
ATOM 882 N N . GLU A 1 140 ? 170.640 134.090 154.284 1.00 36.54 129 GLU A N 1
ATOM 883 C CA . GLU A 1 140 ? 170.569 132.742 153.745 1.00 36.54 129 GLU A CA 1
ATOM 884 C C . GLU A 1 140 ? 169.440 131.969 154.400 1.00 36.54 129 GLU A C 1
ATOM 885 O O . GLU A 1 140 ? 168.963 130.977 153.857 1.00 36.54 129 GLU A O 1
ATOM 891 N N . LEU A 1 141 ? 169.022 132.422 155.578 1.00 32.01 130 LEU A N 1
ATOM 892 C CA . LEU A 1 141 ? 167.931 131.770 156.295 1.00 32.01 130 LEU A CA 1
ATOM 893 C C . LEU A 1 141 ? 166.589 132.304 155.811 1.00 32.01 130 LEU A C 1
ATOM 894 O O . LEU A 1 141 ? 165.542 131.717 156.077 1.00 32.01 130 LEU A O 1
ATOM 899 N N . LEU A 1 142 ? 166.631 133.433 155.114 1.00 27.40 131 LEU A N 1
ATOM 900 C CA . LEU A 1 142 ? 165.437 134.031 154.549 1.00 27.40 131 LEU A CA 1
ATOM 901 C C . LEU A 1 142 ? 165.290 133.432 153.166 1.00 27.40 131 LEU A C 1
ATOM 902 O O . LEU A 1 142 ? 164.205 133.020 152.768 1.00 27.40 131 LEU A O 1
ATOM 907 N N . ARG A 1 143 ? 166.397 133.376 152.434 1.00 30.22 132 ARG A N 1
ATOM 908 C CA . ARG A 1 143 ? 166.382 132.794 151.095 1.00 30.22 132 ARG A CA 1
ATOM 909 C C . ARG A 1 143 ? 165.829 131.376 151.121 1.00 30.22 132 ARG A C 1
ATOM 910 O O . ARG A 1 143 ? 165.093 130.971 150.215 1.00 30.22 132 ARG A O 1
ATOM 918 N N . CYS A 1 144 ? 166.172 130.607 152.153 1.00 28.88 133 CYS A N 1
ATOM 919 C CA . CYS A 1 144 ? 165.601 129.272 152.296 1.00 28.88 133 CYS A CA 1
ATOM 920 C C . CYS A 1 144 ? 164.133 129.327 152.700 1.00 28.88 133 CYS A C 1
ATOM 921 O O . CYS A 1 144 ? 163.349 128.464 152.291 1.00 28.88 133 CYS A O 1
ATOM 924 N N . GLN A 1 145 ? 163.740 130.328 153.491 1.00 26.96 134 GLN A N 1
ATOM 925 C CA . GLN A 1 145 ? 162.362 130.403 153.964 1.00 26.96 134 GLN A CA 1
ATOM 926 C C . GLN A 1 145 ? 161.399 130.866 152.882 1.00 26.96 134 GLN A C 1
ATOM 927 O O . GLN A 1 145 ? 160.221 130.495 152.911 1.00 26.96 134 GLN A O 1
ATOM 933 N N . PHE A 1 146 ? 161.866 131.680 151.935 1.00 23.84 135 PHE A N 1
ATOM 934 C CA . PHE A 1 146 ? 161.027 132.065 150.810 1.00 23.84 135 PHE A CA 1
ATOM 935 C C . PHE A 1 146 ? 160.993 130.997 149.729 1.00 23.84 135 PHE A C 1
ATOM 936 O O . PHE A 1 146 ? 160.036 130.950 148.951 1.00 23.84 135 PHE A O 1
ATOM 944 N N . PHE A 1 147 ? 162.012 130.140 149.670 1.00 26.35 136 PHE A N 1
ATOM 945 C CA . PHE A 1 147 ? 162.044 129.039 148.720 1.00 26.35 136 PHE A CA 1
ATOM 946 C C . PHE A 1 147 ? 161.349 127.793 149.242 1.00 26.35 136 PHE A C 1
ATOM 947 O O . PHE A 1 147 ? 160.981 126.927 148.444 1.00 26.35 136 PHE A O 1
ATOM 955 N N . LEU A 1 148 ? 161.169 127.677 150.553 1.00 27.93 137 LEU A N 1
ATOM 956 C CA . LEU A 1 148 ? 160.349 126.618 151.125 1.00 27.93 137 LEU A CA 1
ATOM 957 C C . LEU A 1 148 ? 158.864 126.938 151.061 1.00 27.93 137 LEU A C 1
ATOM 958 O O . LEU A 1 148 ? 158.049 126.115 151.487 1.00 27.93 137 LEU A O 1
ATOM 963 N N . ALA A 1 149 ? 158.501 128.108 150.546 1.00 27.75 138 ALA A N 1
ATOM 964 C CA . ALA A 1 149 ? 157.116 128.550 150.454 1.00 27.75 138 ALA A CA 1
ATOM 965 C C . ALA A 1 149 ? 156.564 128.507 149.041 1.00 27.75 138 ALA A C 1
ATOM 966 O O . ALA A 1 149 ? 155.411 128.123 148.848 1.00 27.75 138 ALA A O 1
ATOM 968 N N . ILE A 1 150 ? 157.358 128.894 148.041 1.00 27.40 139 ILE A N 1
ATOM 969 C CA . ILE A 1 150 ? 156.907 128.783 146.659 1.00 27.40 139 ILE A CA 1
ATOM 970 C C . ILE A 1 150 ? 156.992 127.353 146.148 1.00 27.40 139 ILE A C 1
ATOM 971 O O . ILE A 1 150 ? 156.376 127.032 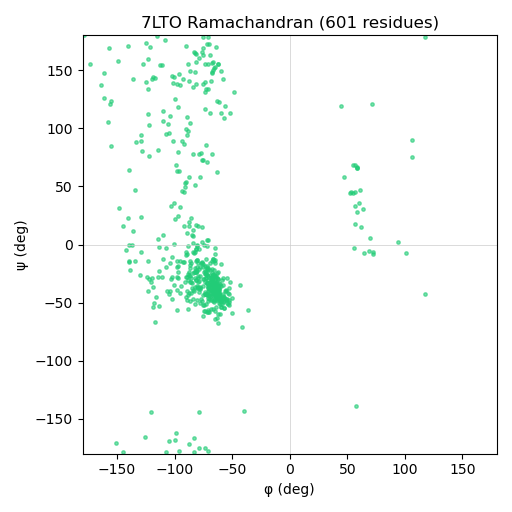145.125 1.00 27.40 139 ILE A O 1
ATOM 976 N N . ASP A 1 151 ? 157.735 126.482 146.831 1.00 29.72 140 ASP A N 1
ATOM 977 C CA . ASP A 1 151 ? 157.777 125.083 146.432 1.00 29.72 140 ASP A CA 1
ATOM 978 C C . ASP A 1 151 ? 156.476 124.361 146.743 1.00 29.72 140 ASP A C 1
ATOM 979 O O . ASP A 1 151 ? 156.208 123.312 146.150 1.00 29.72 140 ASP A O 1
ATOM 984 N N . THR A 1 152 ? 155.665 124.894 147.655 1.00 30.70 141 THR A N 1
ATOM 985 C CA . THR A 1 152 ? 154.371 124.314 147.978 1.00 30.70 141 THR A CA 1
ATOM 986 C C . THR A 1 152 ? 153.240 124.906 147.147 1.00 30.70 141 THR A C 1
ATOM 987 O O . THR A 1 152 ? 152.069 124.735 147.500 1.00 30.70 141 THR A O 1
ATOM 991 N N . LEU A 1 153 ? 153.562 125.592 146.055 1.00 30.38 142 LEU A N 1
ATOM 992 C CA . LEU A 1 153 ? 152.546 126.198 145.201 1.00 30.38 142 LEU A CA 1
ATOM 993 C C . LEU A 1 153 ? 152.459 125.482 143.859 1.00 30.38 142 LEU A C 1
ATOM 994 O O . LEU A 1 153 ? 153.301 124.645 143.534 1.00 30.38 142 LEU A O 1
ATOM 999 N N . TYR A 1 196 ? 161.733 121.348 159.172 1.00 37.32 185 TYR A N 1
ATOM 1000 C CA . TYR A 1 196 ? 162.022 121.910 160.487 1.00 37.32 185 TYR A CA 1
ATOM 1001 C C . TYR A 1 196 ? 161.240 121.183 161.574 1.00 37.32 185 TYR A C 1
ATOM 1002 O O . TYR A 1 196 ? 160.121 121.569 161.909 1.00 37.32 185 TYR A O 1
ATOM 1011 N N . ARG A 1 197 ? 161.837 120.128 162.119 1.00 45.00 186 ARG A N 1
ATOM 1012 C CA . ARG A 1 197 ? 161.202 119.325 163.162 1.00 45.00 186 ARG A CA 1
ATOM 1013 C C . ARG A 1 197 ? 161.666 119.777 164.546 1.00 45.00 186 ARG A C 1
ATOM 1014 O O . ARG A 1 197 ? 162.302 119.039 165.297 1.00 45.00 186 ARG A O 1
ATOM 1022 N N . SER A 1 198 ? 161.330 121.024 164.877 1.00 41.88 187 SER A N 1
ATOM 1023 C CA . SER A 1 198 ? 161.662 121.598 166.172 1.00 41.88 187 SER A CA 1
ATOM 1024 C C . SER A 1 198 ? 160.510 122.347 166.824 1.00 41.88 187 SER A C 1
ATOM 1025 O O . SER A 1 198 ? 160.592 122.638 168.022 1.00 41.88 187 SER A O 1
ATOM 1028 N N . TYR A 1 199 ? 159.449 122.667 166.086 1.00 39.31 188 TYR A N 1
ATOM 1029 C CA . TYR A 1 199 ? 158.302 123.368 166.641 1.00 39.31 188 TYR A CA 1
ATOM 1030 C C . TYR A 1 199 ? 157.055 122.936 165.885 1.00 39.31 188 TYR A C 1
ATOM 1031 O O . TYR A 1 199 ? 157.128 122.464 164.748 1.00 39.31 188 TYR A O 1
ATOM 1040 N N . ILE A 1 200 ? 155.904 123.103 166.531 1.00 41.70 189 ILE A N 1
ATOM 1041 C CA . ILE A 1 200 ? 154.619 122.772 165.926 1.00 41.70 189 ILE A CA 1
ATOM 1042 C C . ILE A 1 200 ? 154.111 124.023 165.213 1.00 41.70 189 ILE A C 1
ATOM 1043 O O . ILE A 1 200 ? 153.557 124.932 165.834 1.00 41.70 189 ILE A O 1
ATOM 1048 N N . SER A 1 201 ? 154.311 124.070 163.899 1.00 39.44 190 SER A N 1
ATOM 1049 C CA . SER A 1 201 ? 153.855 125.206 163.111 1.00 39.44 190 SER A CA 1
ATOM 1050 C C . SER A 1 201 ? 152.333 125.252 163.077 1.00 39.44 190 SER A C 1
ATOM 1051 O O . SER A 1 201 ? 151.665 124.216 163.124 1.00 39.44 190 SER A O 1
ATOM 1054 N N . CYS A 1 202 ? 151.783 126.464 162.993 1.00 40.64 191 CYS A N 1
ATOM 1055 C CA . CYS A 1 202 ? 150.334 126.648 162.938 1.00 40.64 191 CYS A CA 1
ATOM 1056 C C . CYS A 1 202 ? 149.759 126.578 161.520 1.00 40.64 191 CYS A C 1
ATOM 1057 O O . CYS A 1 202 ? 149.133 127.503 161.004 1.00 40.64 191 CYS A O 1
ATOM 1060 N N . LEU A 1 203 ? 150.010 125.439 160.877 1.00 37.10 192 LEU A N 1
ATOM 1061 C CA . LEU A 1 203 ? 149.453 125.103 159.588 1.00 37.10 192 LEU A CA 1
ATOM 1062 C C . LEU A 1 203 ? 149.139 123.591 159.616 1.00 37.10 192 LEU A C 1
ATOM 1063 O O . LEU A 1 203 ? 148.547 123.035 158.684 1.00 37.10 192 LEU A O 1
ATOM 1065 N N . GLU A 1 204 ? 149.520 122.936 160.713 1.00 38.12 193 GLU A N 1
ATOM 1066 C CA . GLU A 1 204 ? 149.096 121.566 160.972 1.00 38.12 193 GLU A CA 1
ATOM 1067 C C . GLU A 1 204 ? 147.568 121.531 161.264 1.00 38.12 193 GLU A C 1
ATOM 1068 O O . GLU A 1 204 ? 146.759 120.906 160.570 1.00 38.12 193 GLU A O 1
ATOM 1070 N N . GLN A 1 205 ? 147.183 122.335 162.254 1.00 36.17 194 GLN A N 1
ATOM 1071 C CA . GLN A 1 205 ? 145.789 122.498 162.641 1.00 36.17 194 GLN A CA 1
ATOM 1072 C C . GLN A 1 205 ? 145.042 123.755 162.211 1.00 36.17 194 GLN A C 1
ATOM 1073 O O . GLN A 1 205 ? 144.175 124.234 162.950 1.00 36.17 194 GLN A O 1
ATOM 1075 N N . ARG A 1 206 ? 145.354 124.300 161.037 1.00 36.49 195 ARG A N 1
ATOM 1076 C CA . ARG A 1 206 ? 144.685 125.505 160.559 1.00 36.49 195 ARG A CA 1
ATOM 1077 C C . ARG A 1 206 ? 144.761 125.546 159.041 1.00 36.49 195 ARG A C 1
ATOM 1078 O O . ARG A 1 206 ? 145.857 125.509 158.475 1.00 36.49 195 ARG A O 1
ATOM 1080 N N . ASN A 1 207 ? 143.597 125.628 158.390 1.00 32.09 196 ASN A N 1
ATOM 1081 C CA . ASN A 1 207 ? 143.514 125.708 156.936 1.00 32.09 196 ASN A CA 1
ATOM 1082 C C . ASN A 1 207 ? 142.633 126.866 156.478 1.00 32.09 196 ASN A C 1
ATOM 1083 O O . ASN A 1 207 ? 142.106 126.828 155.362 1.00 32.09 196 ASN A O 1
ATOM 1088 N N . THR A 1 208 ? 142.457 127.889 157.313 1.00 28.80 197 THR A N 1
ATOM 1089 C CA . THR A 1 208 ? 141.566 129.001 156.986 1.00 28.80 197 THR A CA 1
ATOM 1090 C C . THR A 1 208 ? 142.005 130.228 157.774 1.00 28.80 197 THR A C 1
ATOM 1091 O O . THR A 1 208 ? 142.043 130.195 159.008 1.00 28.80 197 THR A O 1
ATOM 1095 N N . ILE A 1 209 ? 142.333 131.302 157.065 1.00 24.20 198 ILE A N 1
ATOM 1096 C CA . ILE A 1 209 ? 142.781 132.548 157.684 1.00 24.20 198 ILE A CA 1
ATOM 1097 C C . ILE A 1 209 ? 141.643 133.551 157.527 1.00 24.20 198 ILE A C 1
ATOM 1098 O O . ILE A 1 209 ? 141.509 134.219 156.502 1.00 24.20 198 ILE A O 1
ATOM 1103 N N . LEU A 1 210 ? 140.809 133.654 158.561 1.00 25.30 199 LEU A N 1
ATOM 1104 C CA . LEU A 1 210 ? 139.724 134.632 158.633 1.00 25.30 199 LEU A CA 1
ATOM 1105 C C . LEU A 1 210 ? 138.732 134.500 157.482 1.00 25.30 199 LEU A C 1
ATOM 1106 O O . LEU A 1 210 ? 138.102 135.486 157.087 1.00 25.30 199 LEU A O 1
ATOM 1111 N N . GLY A 1 211 ? 138.577 133.299 156.932 1.00 26.42 200 GLY A N 1
ATOM 1112 C CA . GLY A 1 211 ? 137.634 133.078 155.854 1.00 26.42 200 GLY A CA 1
ATOM 1113 C C . GLY A 1 211 ? 138.290 132.630 154.565 1.00 26.42 200 GLY A C 1
ATOM 1114 O O . GLY A 1 211 ? 137.791 131.725 153.890 1.00 26.42 200 GLY A O 1
ATOM 1115 N N . ASN A 1 212 ? 139.411 133.250 154.211 1.00 24.75 201 ASN A N 1
ATOM 1116 C CA . ASN A 1 212 ? 140.182 132.808 153.060 1.00 24.75 201 ASN A CA 1
ATOM 1117 C C . ASN A 1 212 ? 140.897 131.512 153.409 1.00 24.75 201 ASN A C 1
ATOM 1118 O O . ASN A 1 212 ? 141.532 131.412 154.462 1.00 24.75 201 ASN A O 1
ATOM 1123 N N . ARG A 1 213 ? 140.783 130.515 152.533 1.00 28.17 202 ARG A N 1
ATOM 1124 C CA . ARG A 1 213 ? 141.316 129.197 152.850 1.00 28.17 202 ARG A CA 1
ATOM 1125 C C . ARG A 1 213 ? 142.824 129.240 153.048 1.00 28.17 202 ARG A C 1
ATOM 1126 O O . ARG A 1 213 ? 143.309 129.079 154.172 1.00 28.17 202 ARG A O 1
ATOM 1134 N N . LEU A 1 214 ? 143.561 129.497 151.970 1.00 28.22 203 LEU A N 1
ATOM 1135 C CA . LEU A 1 214 ? 145.017 129.579 151.988 1.00 28.22 203 LEU A CA 1
ATOM 1136 C C . LEU A 1 214 ? 145.495 129.920 150.585 1.00 28.22 203 LEU A C 1
ATOM 1137 O O . LEU A 1 214 ? 144.677 130.085 149.676 1.00 28.22 203 LEU A O 1
ATOM 1142 N N . LEU A 1 215 ? 146.805 130.042 150.390 1.00 28.10 204 LEU A N 1
ATOM 1143 C CA . LEU A 1 215 ? 147.326 130.258 149.049 1.00 28.10 204 LEU A CA 1
ATOM 1144 C C . LEU A 1 215 ? 147.930 129.006 148.432 1.00 28.10 204 LEU A C 1
ATOM 1145 O O . LEU A 1 215 ? 147.895 128.863 147.206 1.00 28.10 204 LEU A O 1
ATOM 1150 N N . ASN A 1 216 ? 148.469 128.097 149.239 1.00 29.03 205 ASN A N 1
ATOM 1151 C CA . ASN A 1 216 ? 149.019 126.853 148.727 1.00 29.03 205 ASN A CA 1
ATOM 1152 C C . ASN A 1 216 ? 147.973 125.758 148.577 1.00 29.03 205 ASN A C 1
ATOM 1153 O O . ASN A 1 216 ? 148.242 124.753 147.912 1.00 29.03 205 ASN A O 1
ATOM 1158 N N . LEU A 1 217 ? 146.793 125.928 149.169 1.00 30.04 206 LEU A N 1
ATOM 1159 C CA . LEU A 1 217 ? 145.691 124.998 148.978 1.00 30.04 206 LEU A CA 1
ATOM 1160 C C . LEU A 1 217 ? 144.704 125.461 147.919 1.00 30.04 206 LEU A C 1
ATOM 1161 O O . LEU A 1 217 ? 144.068 124.623 147.272 1.00 30.04 206 LEU A O 1
ATOM 1166 N N . LYS A 1 218 ? 144.563 126.772 147.726 1.00 27.49 207 LYS A N 1
ATOM 1167 C CA . LYS A 1 218 ? 143.661 127.289 146.707 1.00 27.49 207 LYS A CA 1
ATOM 1168 C C . LYS A 1 218 ? 144.288 127.293 145.321 1.00 27.49 207 LYS A C 1
ATOM 1169 O O . LYS A 1 218 ? 143.556 127.335 144.327 1.00 27.49 207 LYS A O 1
ATOM 1175 N N . LEU A 1 219 ? 145.618 127.250 145.228 1.00 27.97 208 LEU A N 1
ATOM 1176 C CA . LEU A 1 219 ? 146.296 127.227 143.940 1.00 27.97 208 LEU A CA 1
ATOM 1177 C C . LEU A 1 219 ? 146.704 125.830 143.499 1.00 27.97 208 LEU A C 1
ATOM 1178 O O . LEU A 1 219 ? 146.959 125.625 142.307 1.00 27.97 208 LEU A O 1
ATOM 1183 N N . ASN A 1 220 ? 146.776 124.871 144.419 1.00 32.01 209 ASN A N 1
ATOM 1184 C CA . ASN A 1 220 ? 147.080 123.491 144.073 1.00 32.01 209 ASN A CA 1
ATOM 1185 C C . ASN A 1 220 ? 145.834 122.693 143.708 1.00 32.01 209 ASN A C 1
ATOM 1186 O O . ASN A 1 220 ? 145.882 121.459 143.686 1.00 32.01 209 ASN A O 1
ATOM 1191 N N . GLU A 1 221 ? 144.727 123.370 143.426 1.00 33.60 210 GLU A N 1
ATOM 1192 C CA . GLU A 1 221 ? 143.519 122.719 142.955 1.00 33.60 210 GLU A CA 1
ATOM 1193 C C . GLU A 1 221 ? 143.623 122.443 141.459 1.00 33.60 210 GLU A C 1
ATOM 1194 O O . GLU A 1 221 ? 144.487 122.999 140.776 1.00 33.60 210 GLU A O 1
ATOM 1200 N N . PRO A 1 222 ? 142.761 121.568 140.921 1.00 36.53 211 PRO A N 1
ATOM 1201 C CA . PRO A 1 222 ? 142.786 121.318 139.473 1.00 36.53 211 PRO A CA 1
ATOM 1202 C C . PRO A 1 222 ? 142.535 122.573 138.651 1.00 36.53 211 PRO A C 1
ATOM 1203 O O . PRO A 1 222 ? 141.434 123.131 138.671 1.00 36.53 211 PRO A O 1
ATOM 1207 N N . GLY A 1 223 ? 143.557 123.016 137.921 1.00 33.53 212 GLY A N 1
ATOM 1208 C CA . GLY A 1 223 ? 143.444 124.167 137.048 1.00 33.53 212 GLY A CA 1
ATOM 1209 C C . GLY A 1 223 ? 143.081 125.461 137.747 1.00 33.53 212 GLY A C 1
ATOM 1210 O O . GLY A 1 223 ? 142.203 126.193 137.284 1.00 33.53 212 GLY A O 1
ATOM 1211 N N . GLU A 1 224 ? 143.749 125.760 138.860 1.00 31.39 213 GLU A N 1
ATOM 1212 C CA . GLU A 1 224 ? 143.492 126.988 139.600 1.00 31.39 213 GLU A CA 1
ATOM 1213 C C . GLU A 1 224 ? 144.629 127.992 139.534 1.00 31.39 213 GLU A C 1
ATOM 1214 O O . GLU A 1 224 ? 144.377 129.193 139.648 1.00 31.39 213 GLU A O 1
ATOM 1220 N N . PHE A 1 225 ? 145.870 127.538 139.360 1.00 28.63 214 PHE A N 1
ATOM 1221 C CA . PHE A 1 225 ? 146.975 128.473 139.198 1.00 28.63 214 PHE A CA 1
ATOM 1222 C C . PHE A 1 225 ? 146.878 129.249 137.893 1.00 28.63 214 PHE A C 1
ATOM 1223 O O . PHE A 1 225 ? 147.424 130.352 137.802 1.00 28.63 214 PHE A O 1
ATOM 1231 N N . ILE A 1 226 ? 146.196 128.703 136.886 1.00 28.13 215 ILE A N 1
ATOM 1232 C CA . ILE A 1 226 ? 146.041 129.404 135.617 1.00 28.13 215 ILE A CA 1
ATOM 1233 C C . ILE A 1 226 ? 144.845 130.351 135.617 1.00 28.13 215 ILE A C 1
ATOM 1234 O O . ILE A 1 226 ? 144.900 131.402 134.963 1.00 28.13 215 ILE A O 1
ATOM 1239 N N . ASN A 1 227 ? 143.775 130.024 136.341 1.00 25.92 216 ASN A N 1
ATOM 1240 C CA . ASN A 1 227 ? 142.683 130.971 136.509 1.00 25.92 216 ASN A CA 1
ATOM 1241 C C . ASN A 1 227 ? 143.092 132.175 137.339 1.00 25.92 216 ASN A C 1
ATOM 1242 O O . ASN A 1 227 ? 142.571 133.269 137.109 1.00 25.92 216 ASN A O 1
ATOM 1247 N N . MET A 1 228 ? 144.025 132.010 138.273 1.00 23.64 217 MET A N 1
ATOM 1248 C CA . MET A 1 228 ? 144.549 133.122 139.049 1.00 23.64 217 MET A CA 1
ATOM 1249 C C . MET A 1 228 ? 145.346 134.103 138.199 1.00 23.64 217 MET A C 1
ATOM 1250 O O . MET A 1 228 ? 145.408 135.288 138.542 1.00 23.64 217 MET A O 1
ATOM 1255 N N . ILE A 1 229 ? 145.923 133.652 137.090 1.00 22.36 218 ILE A N 1
ATOM 1256 C CA . ILE A 1 229 ? 146.630 134.529 136.169 1.00 22.36 218 ILE A CA 1
ATOM 1257 C C . ILE A 1 229 ? 145.690 135.118 135.127 1.00 22.36 218 ILE A C 1
ATOM 1258 O O . ILE A 1 229 ? 145.763 136.309 134.828 1.00 22.36 218 ILE A O 1
ATOM 1263 N N . LEU A 1 230 ? 144.802 134.299 134.567 1.00 25.32 219 LEU A N 1
ATOM 1264 C CA . LEU A 1 230 ? 143.874 134.759 133.541 1.00 25.32 219 LEU A CA 1
ATOM 1265 C C . LEU A 1 230 ? 142.693 135.529 134.110 1.00 25.32 219 LEU A C 1
ATOM 1266 O O . LEU A 1 230 ? 141.883 136.050 133.337 1.00 25.32 219 LEU A O 1
ATOM 1271 N N . TRP A 1 231 ? 142.614 135.622 135.429 1.00 21.95 220 TRP A N 1
ATOM 1272 C CA . TRP A 1 231 ? 141.520 136.328 136.069 1.00 21.95 220 TRP A CA 1
ATOM 1273 C C . TRP A 1 231 ? 141.961 137.699 136.550 1.00 21.95 220 TRP A C 1
ATOM 1274 O O . TRP A 1 231 ? 141.134 138.516 136.939 1.00 21.95 220 TRP A O 1
ATOM 1285 N N . THR A 1 232 ? 143.265 137.952 136.528 1.00 20.23 221 THR A N 1
ATOM 1286 C CA . THR A 1 232 ? 143.781 139.249 136.948 1.00 20.23 221 THR A CA 1
ATOM 1287 C C . THR A 1 232 ? 144.257 140.043 135.740 1.00 20.23 221 THR A C 1
ATOM 1288 O O . THR A 1 232 ? 144.407 141.258 135.800 1.00 20.23 221 THR A O 1
ATOM 1292 N N . LEU A 1 233 ? 144.501 139.335 134.645 1.00 20.25 222 LEU A N 1
ATOM 1293 C CA . LEU A 1 233 ? 144.923 139.945 133.392 1.00 20.25 222 LEU A CA 1
ATOM 1294 C C . LEU A 1 233 ? 143.764 140.556 132.621 1.00 20.25 222 LEU A C 1
ATOM 1295 O O . LEU A 1 233 ? 144.001 141.345 131.701 1.00 20.25 222 LEU A O 1
ATOM 1300 N N . SER A 1 234 ? 142.526 140.210 132.970 1.00 22.95 223 SER A N 1
ATOM 1301 C CA . SER A 1 234 ? 141.350 140.760 132.316 1.00 22.95 223 SER A CA 1
ATOM 1302 C C . SER A 1 234 ? 140.632 141.813 133.144 1.00 22.95 223 SER A C 1
ATOM 1303 O O . SER A 1 234 ? 139.808 142.549 132.593 1.00 22.95 223 SER A O 1
ATOM 1306 N N . ASN A 1 235 ? 140.915 141.900 134.442 1.00 21.00 224 ASN A N 1
ATOM 1307 C CA . ASN A 1 235 ? 140.359 142.936 135.297 1.00 21.00 224 ASN A CA 1
ATOM 1308 C C . ASN A 1 235 ? 141.343 144.067 135.543 1.00 21.00 224 ASN A C 1
ATOM 1309 O O . ASN A 1 235 ? 141.021 145.012 136.267 1.00 21.00 224 ASN A O 1
ATOM 1314 N N . SER A 1 236 ? 142.534 143.988 134.963 1.00 21.25 225 SER A N 1
ATOM 1315 C CA . SER A 1 236 ? 143.530 145.039 135.085 1.00 21.25 225 SER A CA 1
ATOM 1316 C C . SER A 1 236 ? 143.216 146.255 134.228 1.00 21.25 225 SER A C 1
ATOM 1317 O O . SER A 1 236 ? 143.782 147.325 134.469 1.00 21.25 225 SER A O 1
ATOM 1320 N N . LEU A 1 237 ? 142.332 146.120 133.241 1.00 24.39 226 LEU A N 1
ATOM 1321 C CA . LEU A 1 237 ? 141.860 147.243 132.447 1.00 24.39 226 LEU A CA 1
ATOM 1322 C C . LEU A 1 237 ? 140.381 147.524 132.657 1.00 24.39 226 LEU A C 1
ATOM 1323 O O . LEU A 1 237 ? 139.826 148.388 131.969 1.00 24.39 226 LEU A O 1
ATOM 1328 N N . GLN A 1 238 ? 139.733 146.813 133.577 1.00 26.80 227 GLN A N 1
ATOM 1329 C CA . GLN A 1 238 ? 138.293 146.922 133.761 1.00 26.80 227 GLN A CA 1
ATOM 1330 C C . GLN A 1 238 ? 137.884 148.352 134.083 1.00 26.80 227 GLN A C 1
ATOM 1331 O O . GLN A 1 238 ? 138.582 149.071 134.802 1.00 26.80 227 GLN A O 1
ATOM 1337 N N . GLU A 1 239 ? 136.738 148.761 133.537 1.00 32.07 228 GLU A N 1
ATOM 1338 C CA . GLU A 1 239 ? 136.125 150.042 133.856 1.00 32.07 228 GLU A CA 1
ATOM 1339 C C . GLU A 1 239 ? 135.000 149.893 134.872 1.00 32.07 228 GLU A C 1
ATOM 1340 O O . GLU A 1 239 ? 134.116 150.751 134.956 1.00 32.07 228 GLU A O 1
ATOM 1346 N N . SER A 1 240 ? 135.018 148.810 135.639 1.00 30.83 229 SER A N 1
ATOM 1347 C CA . SER A 1 240 ? 134.056 148.554 136.698 1.00 30.83 229 SER A CA 1
ATOM 1348 C C . SER A 1 240 ? 134.766 148.603 138.044 1.00 30.83 229 SER A C 1
ATOM 1349 O O . SER A 1 240 ? 135.974 148.372 138.140 1.00 30.83 229 SER A O 1
ATOM 1352 N N . THR A 1 241 ? 134.005 148.909 139.094 1.00 29.31 230 THR A N 1
ATOM 1353 C CA . THR A 1 241 ? 134.646 149.164 140.380 1.00 29.31 230 THR A CA 1
ATOM 1354 C C . THR A 1 241 ? 135.137 147.892 141.074 1.00 29.31 230 THR A C 1
ATOM 1355 O O . THR A 1 241 ? 136.314 147.843 141.450 1.00 29.31 230 THR A O 1
ATOM 1359 N N . PRO A 1 242 ? 134.321 146.844 141.259 1.00 26.87 231 PRO A N 1
ATOM 1360 C CA . PRO A 1 242 ? 134.823 145.704 142.044 1.00 26.87 231 PRO A CA 1
ATOM 1361 C C . PRO A 1 242 ? 135.887 144.899 141.323 1.00 26.87 231 PRO A C 1
ATOM 1362 O O . PRO A 1 242 ? 136.854 144.456 141.954 1.00 26.87 231 PRO A O 1
ATOM 1366 N N . LEU A 1 243 ? 135.687 144.703 140.025 1.00 24.74 232 LEU A N 1
ATOM 1367 C CA . LEU A 1 243 ? 136.605 143.943 139.196 1.00 24.74 232 LEU A CA 1
ATOM 1368 C C . LEU A 1 243 ? 137.974 144.584 139.183 1.00 24.74 232 LEU A C 1
ATOM 1369 O O . LEU A 1 243 ? 138.945 143.965 139.589 1.00 24.74 232 LEU A O 1
ATOM 1374 N N . PHE A 1 244 ? 138.056 145.829 138.729 1.00 22.00 233 PHE A N 1
ATOM 1375 C CA . PHE A 1 244 ? 139.340 146.514 138.682 1.00 22.00 233 PHE A CA 1
ATOM 1376 C C . PHE A 1 244 ? 139.988 146.567 140.053 1.00 22.00 233 PHE A C 1
ATOM 1377 O O . PHE A 1 244 ? 141.180 146.309 140.180 1.00 22.00 233 PHE A O 1
ATOM 1385 N N . LEU A 1 245 ? 139.204 146.919 141.069 1.00 23.21 234 LEU A N 1
ATOM 1386 C CA . LEU A 1 245 ? 139.696 146.990 142.439 1.00 23.21 234 LEU A CA 1
ATOM 1387 C C . LEU A 1 245 ? 140.377 145.685 142.824 1.00 23.21 234 LEU A C 1
ATOM 1388 O O . LEU A 1 245 ? 141.529 145.678 143.233 1.00 23.21 234 LEU A O 1
ATOM 1393 N N . SER A 1 246 ? 139.686 144.569 142.628 1.00 21.41 235 SER A N 1
ATOM 1394 C CA . SER A 1 246 ? 140.238 143.257 142.958 1.00 21.41 235 SER A CA 1
ATOM 1395 C C . SER A 1 246 ? 141.609 142.986 142.338 1.00 21.41 235 SER A C 1
ATOM 1396 O O . SER A 1 246 ? 142.492 142.453 142.996 1.00 21.41 235 SER A O 1
ATOM 1399 N N . SER A 1 247 ? 141.790 143.357 141.074 1.00 20.49 236 SER A N 1
ATOM 1400 C CA . SER A 1 247 ? 143.059 143.161 140.385 1.00 20.49 236 SER A CA 1
ATOM 1401 C C . SER A 1 247 ? 144.066 144.275 140.664 1.00 20.49 236 SER A C 1
ATOM 1402 O O . SER A 1 247 ? 145.223 144.187 140.265 1.00 20.49 236 SER A O 1
ATOM 1405 N N . HIS A 1 248 ? 143.620 145.325 141.343 1.00 20.51 237 HIS A N 1
ATOM 1406 C CA . HIS A 1 248 ? 144.482 146.444 141.681 1.00 20.51 237 HIS A CA 1
ATOM 1407 C C . HIS A 1 248 ? 144.992 146.318 143.109 1.00 20.51 237 HIS A C 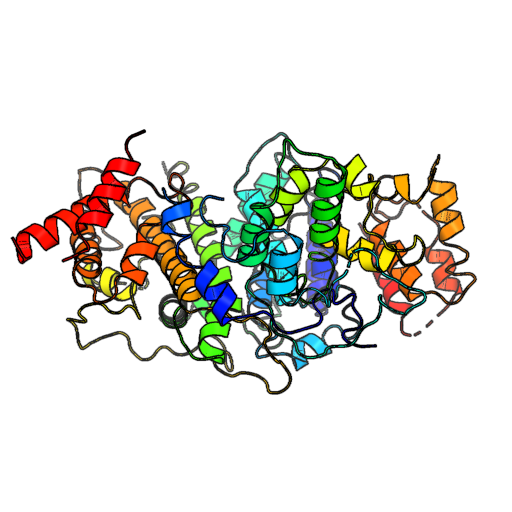1
ATOM 1408 O O . HIS A 1 248 ? 146.152 146.611 143.389 1.00 20.51 237 HIS A O 1
ATOM 1415 N N . GLU A 1 249 ? 144.122 145.867 144.007 1.00 20.98 238 GLU A N 1
ATOM 1416 C CA . GLU A 1 249 ? 144.478 145.741 145.415 1.00 20.98 238 GLU A CA 1
ATOM 1417 C C . GLU A 1 249 ? 144.917 144.359 145.894 1.00 20.98 238 GLU A C 1
ATOM 1418 O O . GLU A 1 249 ? 145.538 144.255 146.948 1.00 20.98 238 GLU A O 1
ATOM 1424 N N . ILE A 1 250 ? 144.614 143.299 145.152 1.00 17.80 239 ILE A N 1
ATOM 1425 C CA . ILE A 1 250 ? 144.996 141.977 145.630 1.00 17.80 239 ILE A CA 1
ATOM 1426 C C . ILE A 1 250 ? 145.983 141.290 144.695 1.00 17.80 239 ILE A C 1
ATOM 1427 O O . ILE A 1 250 ? 147.111 140.981 145.093 1.00 17.80 239 ILE A O 1
ATOM 1432 N N . TRP A 1 251 ? 145.520 140.956 143.495 1.00 16.15 240 TRP A N 1
ATOM 1433 C CA . TRP A 1 251 ? 146.317 140.180 142.547 1.00 16.15 240 TRP A CA 1
ATOM 1434 C C . TRP A 1 251 ? 147.377 140.882 141.725 1.00 16.15 240 TRP A C 1
ATOM 1435 O O . TRP A 1 251 ? 148.388 140.278 141.412 1.00 16.15 240 TRP A O 1
ATOM 1446 N N . MET A 1 252 ? 147.172 142.139 141.364 1.00 15.45 241 MET A N 1
ATOM 1447 C CA . MET A 1 252 ? 148.193 142.824 140.587 1.00 15.45 241 MET A CA 1
ATOM 1448 C C . MET A 1 252 ? 149.475 142.900 141.409 1.00 15.45 241 MET A C 1
ATOM 1449 O O . MET A 1 252 ? 150.557 142.632 140.894 1.00 15.45 241 MET A O 1
ATOM 1454 N N . PRO A 1 253 ? 149.353 143.269 142.695 1.00 15.64 242 PRO A N 1
ATOM 1455 C CA . PRO A 1 253 ? 150.480 143.355 143.628 1.00 15.64 242 PRO A CA 1
ATOM 1456 C C . PRO A 1 253 ? 151.067 141.979 143.950 1.00 15.64 242 PRO A C 1
ATOM 1457 O O . PRO A 1 253 ? 152.285 141.826 143.969 1.00 15.64 242 PRO A O 1
ATOM 1461 N N . LEU A 1 254 ? 150.193 141.024 144.259 1.00 15.89 243 LEU A N 1
ATOM 1462 C CA . LEU A 1 254 ? 150.577 139.662 144.616 1.00 15.89 243 LEU A CA 1
ATOM 1463 C C . LEU A 1 254 ? 151.220 138.899 143.467 1.00 15.89 243 LEU A C 1
ATOM 1464 O O . LEU A 1 254 ? 152.171 138.153 143.669 1.00 15.89 243 LEU A O 1
ATOM 1469 N N . LEU A 1 255 ? 150.712 139.100 142.255 1.00 16.36 244 LEU A N 1
ATOM 1470 C CA . LEU A 1 255 ? 151.239 138.416 141.077 1.00 16.36 244 LEU A CA 1
ATOM 1471 C C . LEU A 1 255 ? 152.632 138.899 140.686 1.00 16.36 244 LEU A C 1
ATOM 1472 O O . LEU A 1 255 ? 153.394 138.161 140.072 1.00 16.36 244 LEU A O 1
ATOM 1477 N N . GLU A 1 256 ? 152.964 140.138 141.036 1.00 16.42 245 GLU A N 1
ATOM 1478 C CA . GLU A 1 256 ? 154.279 140.688 140.748 1.00 16.42 245 GLU A CA 1
ATOM 1479 C C . GLU A 1 256 ? 155.277 140.190 141.787 1.00 16.42 245 GLU A C 1
ATOM 1480 O O . GLU A 1 256 ? 156.482 140.177 141.542 1.00 16.42 245 GLU A O 1
ATOM 1482 N N . ILE A 1 257 ? 154.769 139.795 142.954 1.00 16.71 246 ILE A N 1
ATOM 1483 C CA . ILE A 1 257 ? 155.600 139.253 144.019 1.00 16.71 246 ILE A CA 1
ATOM 1484 C C . ILE A 1 257 ? 156.009 137.843 143.618 1.00 16.71 246 ILE A C 1
ATOM 1485 O O . ILE A 1 257 ? 157.194 137.539 143.541 1.00 16.71 246 ILE A O 1
ATOM 1490 N N . LEU A 1 258 ? 155.015 136.993 143.359 1.00 17.42 247 LEU A N 1
ATOM 1491 C CA . LEU A 1 258 ? 155.240 135.610 142.941 1.00 17.42 247 LEU A CA 1
ATOM 1492 C C . LEU A 1 258 ? 156.220 135.541 141.784 1.00 17.42 247 LEU A C 1
ATOM 1493 O O . LEU A 1 258 ? 157.256 134.899 141.897 1.00 17.42 247 LEU A O 1
ATOM 1498 N N . ILE A 1 259 ? 155.880 136.192 140.674 1.00 19.45 248 ILE A N 1
ATOM 1499 C CA . ILE A 1 259 ? 156.756 136.245 139.507 1.00 19.45 248 ILE A CA 1
ATOM 1500 C C . ILE A 1 259 ? 158.151 136.702 139.904 1.00 19.45 248 ILE A C 1
ATOM 1501 O O . ILE A 1 259 ? 159.147 136.279 139.305 1.00 19.45 248 ILE A O 1
ATOM 1506 N N . ASP A 1 260 ? 158.254 137.557 140.923 1.00 19.40 249 ASP A N 1
ATOM 1507 C CA . ASP A 1 260 ? 159.563 137.986 141.398 1.00 19.40 249 ASP A CA 1
ATOM 1508 C C . ASP A 1 260 ? 160.290 136.885 142.157 1.00 19.40 249 ASP A C 1
ATOM 1509 O O . ASP A 1 260 ? 161.523 136.912 142.232 1.00 19.40 249 ASP A O 1
ATOM 1511 N N . LEU A 1 261 ? 159.559 135.921 142.715 1.00 21.68 250 LEU A N 1
ATOM 1512 C CA . LEU A 1 261 ? 160.163 134.818 143.450 1.00 21.68 250 LEU A CA 1
ATOM 1513 C C . LEU A 1 261 ? 160.544 133.658 142.539 1.00 21.68 250 LEU A C 1
ATOM 1514 O O . LEU A 1 261 ? 161.610 133.058 142.715 1.00 21.68 250 LEU A O 1
ATOM 1519 N N . PHE A 1 262 ? 159.689 133.319 141.574 1.00 24.08 251 PHE A N 1
ATOM 1520 C CA . PHE A 1 262 ? 160.042 132.281 140.613 1.00 24.08 251 PHE A CA 1
ATOM 1521 C C . PHE A 1 262 ? 161.212 132.705 139.740 1.00 24.08 251 PHE A C 1
ATOM 1522 O O . PHE A 1 262 ? 161.959 131.853 139.250 1.00 24.08 251 PHE A O 1
ATOM 1530 N N . SER A 1 263 ? 161.391 134.007 139.535 1.00 24.54 252 SER A N 1
ATOM 1531 C CA . SER A 1 263 ? 162.471 134.511 138.698 1.00 24.54 252 SER A CA 1
ATOM 1532 C C . SER A 1 263 ? 163.809 134.565 139.419 1.00 24.54 252 SER A C 1
ATOM 1533 O O . SER A 1 263 ? 164.800 134.985 138.815 1.00 24.54 252 SER A O 1
ATOM 1536 N N . CYS A 1 264 ? 163.862 134.171 140.689 1.00 30.39 253 CYS A N 1
ATOM 1537 C CA . CYS A 1 264 ? 165.121 133.981 141.397 1.00 30.39 253 CYS A CA 1
ATOM 1538 C C . CYS A 1 264 ? 165.309 132.563 141.905 1.00 30.39 253 CYS A C 1
ATOM 1539 O O . CYS A 1 264 ? 166.447 132.097 141.979 1.00 30.39 253 CYS A O 1
ATOM 1542 N N . ARG A 1 265 ? 164.225 131.871 142.266 1.00 31.00 254 ARG A N 1
ATOM 1543 C CA . ARG A 1 265 ? 164.299 130.433 142.487 1.00 31.00 254 ARG A CA 1
ATOM 1544 C C . ARG A 1 265 ? 164.837 129.725 141.253 1.00 31.00 254 ARG A C 1
ATOM 1545 O O . ARG A 1 265 ? 165.637 128.789 141.362 1.00 31.00 254 ARG A O 1
ATOM 1553 N N . GLN A 1 266 ? 164.406 130.160 140.067 1.00 34.13 255 GLN A N 1
ATOM 1554 C CA . GLN A 1 266 ? 164.964 129.622 138.832 1.00 34.13 255 GLN A CA 1
ATOM 1555 C C . GLN A 1 266 ? 166.451 129.928 138.731 1.00 34.13 255 GLN A C 1
ATOM 1556 O O . GLN A 1 266 ? 167.230 129.120 138.215 1.00 34.13 255 GLN A O 1
ATOM 1562 N N . ASP A 1 267 ? 166.865 131.099 139.219 1.00 36.04 256 ASP A N 1
ATOM 1563 C CA . ASP A 1 267 ? 168.287 131.417 139.244 1.00 36.04 256 ASP A CA 1
ATOM 1564 C C . ASP A 1 267 ? 169.035 130.556 140.252 1.00 36.04 256 ASP A C 1
ATOM 1565 O O . ASP A 1 267 ? 170.206 130.228 140.032 1.00 36.04 256 ASP A O 1
ATOM 1570 N N . TYR A 1 268 ? 168.391 130.184 141.357 1.00 35.71 257 TYR A N 1
ATOM 1571 C CA . TYR A 1 268 ? 168.959 129.165 142.237 1.00 35.71 257 TYR A CA 1
ATOM 1572 C C . TYR A 1 268 ? 168.470 127.780 141.859 1.00 35.71 257 TYR A C 1
ATOM 1573 O O . TYR A 1 268 ? 168.064 126.983 142.709 1.00 35.71 257 TYR A O 1
ATOM 1582 N N . PHE A 1 269 ? 168.491 127.489 140.561 1.00 37.39 258 PHE A N 1
ATOM 1583 C CA . PHE A 1 269 ? 168.331 126.141 140.029 1.00 37.39 258 PHE A CA 1
ATOM 1584 C C . PHE A 1 269 ? 169.269 125.842 138.876 1.00 37.39 258 PHE A C 1
ATOM 1585 O O . PHE A 1 269 ? 169.529 124.666 138.610 1.00 37.39 258 PHE A O 1
ATOM 1593 N N . ILE A 1 270 ? 169.783 126.852 138.181 1.00 41.04 259 ILE A N 1
ATOM 1594 C CA . ILE A 1 270 ? 170.664 126.637 137.040 1.00 41.04 259 ILE A CA 1
ATOM 1595 C C . ILE A 1 270 ? 172.121 126.569 137.473 1.00 41.04 259 ILE A C 1
ATOM 1596 O O . ILE A 1 270 ? 172.891 125.755 136.957 1.00 41.04 259 ILE A O 1
ATOM 1601 N N . GLN A 1 271 ? 172.522 127.413 138.421 1.00 44.11 260 GLN A N 1
ATOM 1602 C CA . GLN A 1 271 ? 173.879 127.378 138.950 1.00 44.11 260 GLN A CA 1
ATOM 1603 C C . GLN A 1 271 ? 174.052 126.349 140.059 1.00 44.11 260 GLN A C 1
ATOM 1604 O O . GLN A 1 271 ? 175.150 126.239 140.615 1.00 44.11 260 GLN A O 1
ATOM 1610 N N . HIS A 1 272 ? 173.001 125.607 140.395 1.00 41.74 261 HIS A N 1
ATOM 1611 C CA . HIS A 1 272 ? 173.053 124.556 141.405 1.00 41.74 261 HIS A CA 1
ATOM 1612 C C . HIS A 1 272 ? 172.345 123.312 140.880 1.00 41.74 261 HIS A C 1
ATOM 1613 O O . HIS A 1 272 ? 171.520 122.700 141.559 1.00 41.74 261 HIS A O 1
ATOM 1620 N N . GLU A 1 273 ? 172.662 122.934 139.643 1.00 46.00 262 GLU A N 1
ATOM 1621 C CA . GLU A 1 273 ? 172.024 121.805 138.978 1.00 46.00 262 GLU A CA 1
ATOM 1622 C C . GLU A 1 273 ? 172.992 120.676 138.670 1.00 46.00 262 GLU A C 1
ATOM 1623 O O . GLU A 1 273 ? 172.667 119.507 138.910 1.00 46.00 262 GLU A O 1
ATOM 1629 N N . VAL A 1 274 ? 174.170 120.987 138.137 1.00 48.43 263 VAL A N 1
ATOM 1630 C CA . VAL A 1 274 ? 175.140 119.967 137.751 1.00 48.43 263 VAL A CA 1
ATOM 1631 C C . VAL A 1 274 ? 175.623 119.177 138.962 1.00 48.43 263 VAL A C 1
ATOM 1632 O O . VAL A 1 274 ? 175.408 119.577 140.106 1.00 48.43 263 VAL A O 1
ATOM 1636 N N . GLU A 1 289 ? 164.247 121.507 132.379 1.00 43.57 278 GLU A N 1
ATOM 1637 C CA . GLU A 1 289 ? 163.238 121.524 133.430 1.00 43.57 278 GLU A CA 1
ATOM 1638 C C . GLU A 1 289 ? 163.709 122.331 134.638 1.00 43.57 278 GLU A C 1
ATOM 1639 O O . GLU A 1 289 ? 164.714 122.001 135.266 1.00 43.57 278 GLU A O 1
ATOM 1645 N N . SER A 1 290 ? 162.966 123.388 134.958 1.00 39.93 279 SER A N 1
ATOM 1646 C CA . SER A 1 290 ? 163.301 124.306 136.038 1.00 39.93 279 SER A CA 1
ATOM 1647 C C . SER A 1 290 ? 162.028 124.699 136.781 1.00 39.93 279 SER A C 1
ATOM 1648 O O . SER A 1 290 ? 160.927 124.369 136.322 1.00 39.93 279 SER A O 1
ATOM 1651 N N . PRO A 1 291 ? 162.124 125.383 137.928 1.00 37.02 280 PRO A N 1
ATOM 1652 C CA . PRO A 1 291 ? 160.897 125.848 138.594 1.00 37.02 280 PRO A CA 1
ATOM 1653 C C . PRO A 1 291 ? 160.042 126.742 137.719 1.00 37.02 280 PRO A C 1
ATOM 1654 O O . PRO A 1 291 ? 158.809 126.696 137.813 1.00 37.02 280 PRO A O 1
ATOM 1658 N N . LEU A 1 292 ? 160.664 127.561 136.869 1.00 37.36 281 LEU A N 1
ATOM 1659 C CA . LEU A 1 292 ? 159.904 128.380 135.933 1.00 37.36 281 LEU A CA 1
ATOM 1660 C C . LEU A 1 292 ? 159.147 127.513 134.937 1.00 37.36 281 LEU A C 1
ATOM 1661 O O . LEU A 1 292 ? 158.011 127.827 134.565 1.00 37.36 281 LEU A O 1
ATOM 1666 N N . ALA A 1 293 ? 159.758 126.407 134.507 1.00 41.19 282 ALA A N 1
ATOM 1667 C CA . ALA A 1 293 ? 159.188 125.610 133.426 1.00 41.19 282 ALA A CA 1
ATOM 1668 C C . ALA A 1 293 ? 157.977 124.814 133.894 1.00 41.19 282 ALA A C 1
ATOM 1669 O O . ALA A 1 293 ? 156.908 124.871 133.275 1.00 41.19 282 ALA A O 1
ATOM 1671 N N . VAL A 1 294 ? 158.121 124.066 134.982 1.00 42.37 283 VAL A N 1
ATOM 1672 C CA . VAL A 1 294 ? 157.074 123.170 135.456 1.00 42.37 283 VAL A CA 1
ATOM 1673 C C . VAL A 1 294 ? 156.329 123.830 136.606 1.00 42.37 283 VAL A C 1
ATOM 1674 O O . VAL A 1 294 ? 156.921 124.560 137.411 1.00 42.37 283 VAL A O 1
ATOM 1678 N N . PHE A 1 295 ? 155.020 123.586 136.665 1.00 42.52 284 PHE A N 1
ATOM 1679 C CA . PHE A 1 295 ? 154.082 124.078 137.670 1.00 42.52 284 PHE A CA 1
ATOM 1680 C C . PHE A 1 295 ? 153.850 125.580 137.582 1.00 42.52 284 PHE A C 1
ATOM 1681 O O . PHE A 1 295 ? 152.996 126.101 138.310 1.00 42.52 284 PHE A O 1
ATOM 1683 N N . PHE A 1 296 ? 154.573 126.296 136.722 1.00 37.72 285 PHE A N 1
ATOM 1684 C CA . PHE A 1 296 ? 154.339 127.716 136.496 1.00 37.72 285 PHE A CA 1
ATOM 1685 C C . PHE A 1 296 ? 153.955 128.018 135.058 1.00 37.72 285 PHE A C 1
ATOM 1686 O O . PHE A 1 296 ? 152.913 128.640 134.817 1.00 37.72 285 PHE A O 1
ATOM 1694 N N . GLU A 1 297 ? 154.764 127.590 134.090 1.00 37.42 286 GLU A N 1
ATOM 1695 C CA . GLU A 1 297 ? 154.444 127.811 132.687 1.00 37.42 286 GLU A CA 1
ATOM 1696 C C . GLU A 1 297 ? 153.615 126.683 132.096 1.00 37.42 286 GLU A C 1
ATOM 1697 O O . GLU A 1 297 ? 152.848 126.917 131.156 1.00 37.42 286 GLU A O 1
ATOM 1703 N N . SER A 1 298 ? 153.750 125.470 132.622 1.00 42.93 287 SER A N 1
ATOM 1704 C CA . SER A 1 298 ? 152.925 124.343 132.204 1.00 42.93 287 SER A CA 1
ATOM 1705 C C . SER A 1 298 ? 151.730 124.258 133.145 1.00 42.93 287 SER A C 1
ATOM 1706 O O . SER A 1 298 ? 151.786 123.573 134.172 1.00 42.93 287 SER A O 1
ATOM 1709 N N . LEU A 1 299 ? 150.653 124.953 132.796 1.00 43.67 288 LEU A N 1
ATOM 1710 C CA . LEU A 1 299 ? 149.460 124.993 133.631 1.00 43.67 288 LEU A CA 1
ATOM 1711 C C . LEU A 1 299 ? 148.419 123.992 133.146 1.00 43.67 288 LEU A C 1
ATOM 1712 O O . LEU A 1 299 ? 147.279 124.359 132.861 1.00 43.67 288 LEU A O 1
ATOM 1714 N N . ARG A 1 302 ? 148.172 125.617 128.838 1.00 49.60 291 ARG A N 1
ATOM 1715 C CA . ARG A 1 302 ? 149.538 125.595 128.332 1.00 49.60 291 ARG A CA 1
ATOM 1716 C C . ARG A 1 302 ? 149.727 124.470 127.322 1.00 49.60 291 ARG A C 1
ATOM 1717 O O . ARG A 1 302 ? 150.333 123.445 127.629 1.00 49.60 291 ARG A O 1
ATOM 1719 N N . ASN A 1 303 ? 149.204 124.670 126.113 1.00 50.47 292 ASN A N 1
ATOM 1720 C CA . ASN A 1 303 ? 149.267 123.674 125.052 1.00 50.47 292 ASN A CA 1
ATOM 1721 C C . ASN A 1 303 ? 150.134 124.105 123.880 1.00 50.47 292 ASN A C 1
ATOM 1722 O O . ASN A 1 303 ? 151.046 123.372 123.484 1.00 50.47 292 ASN A O 1
ATOM 1724 N N . PHE A 1 304 ? 149.879 125.281 123.312 1.00 48.56 293 PHE A N 1
ATOM 1725 C CA . PHE A 1 304 ? 150.583 125.746 122.126 1.00 48.56 293 PHE A CA 1
ATOM 1726 C C . PHE A 1 304 ? 151.214 127.105 122.399 1.00 48.56 293 PHE A C 1
ATOM 1727 O O . PHE A 1 304 ? 150.996 127.721 123.445 1.00 48.56 293 PHE A O 1
ATOM 1729 N N . ALA A 1 305 ? 152.005 127.569 121.432 1.00 48.20 294 ALA A N 1
ATOM 1730 C CA . ALA A 1 305 ? 152.698 128.844 121.549 1.00 48.20 294 ALA A CA 1
ATOM 1731 C C . ALA A 1 305 ? 151.819 130.036 121.202 1.00 48.20 294 ALA A C 1
ATOM 1732 O O . ALA A 1 305 ? 152.103 131.150 121.655 1.00 48.20 294 ALA A O 1
ATOM 1734 N N . ASN A 1 306 ? 150.768 129.835 120.406 1.00 46.28 295 ASN A N 1
ATOM 1735 C CA . ASN A 1 306 ? 149.847 130.924 120.103 1.00 46.28 295 ASN A CA 1
ATOM 1736 C C . ASN A 1 306 ? 148.867 131.160 121.244 1.00 46.28 295 ASN A C 1
ATOM 1737 O O . ASN A 1 306 ? 148.442 132.300 121.469 1.00 46.28 295 ASN A O 1
ATOM 1742 N N . ARG A 1 307 ? 148.501 130.102 121.972 1.00 44.51 296 ARG A N 1
ATOM 1743 C CA . ARG A 1 307 ? 147.607 130.271 123.111 1.00 44.51 296 ARG A CA 1
ATOM 1744 C C . ARG A 1 307 ? 148.256 131.125 124.190 1.00 44.51 296 ARG A C 1
ATOM 1745 O O . ARG A 1 307 ? 147.572 131.882 124.886 1.00 44.51 296 ARG A O 1
ATOM 1753 N N . PHE A 1 308 ? 149.580 131.039 124.330 1.00 41.00 297 PHE A N 1
ATOM 1754 C CA . PHE A 1 308 ? 150.274 131.916 125.267 1.00 41.00 297 PHE A CA 1
ATOM 1755 C C . PHE A 1 308 ? 150.136 133.376 124.858 1.00 41.00 297 PHE A C 1
ATOM 1756 O O . PHE A 1 308 ? 149.878 134.243 125.701 1.00 41.00 297 PHE A O 1
ATOM 1764 N N . SER A 1 309 ? 150.303 133.667 123.567 1.00 41.58 298 SER A N 1
ATOM 1765 C CA . SER A 1 309 ? 150.180 135.042 123.099 1.00 41.58 298 SER A CA 1
ATOM 1766 C C . SER A 1 309 ? 148.749 135.547 123.212 1.00 41.58 298 SER A C 1
ATOM 1767 O O . SER A 1 309 ? 148.531 136.745 123.425 1.00 41.58 298 SER A O 1
ATOM 1770 N N . GLU A 1 310 ? 147.766 134.660 123.070 1.00 44.10 299 GLU A N 1
ATOM 1771 C CA . GLU A 1 310 ? 146.382 135.065 123.282 1.00 44.10 299 GLU A CA 1
ATOM 1772 C C . GLU A 1 310 ? 146.029 135.175 124.759 1.00 44.10 299 GLU A C 1
ATOM 1773 O O . GLU A 1 310 ? 145.046 135.841 125.098 1.00 44.10 299 GLU A O 1
ATOM 1779 N N . TYR A 1 311 ? 146.805 134.542 125.637 1.00 38.23 300 TYR A N 1
ATOM 1780 C CA . TYR A 1 311 ? 146.553 134.594 127.071 1.00 38.23 300 TYR A CA 1
ATOM 1781 C C . TYR A 1 311 ? 147.232 135.779 127.744 1.00 38.23 300 TYR A C 1
ATOM 1782 O O . TYR A 1 311 ? 146.721 136.289 128.747 1.00 38.23 300 TYR A O 1
ATOM 1791 N N . VAL A 1 312 ? 148.380 136.222 127.226 1.00 31.60 301 VAL A N 1
ATOM 1792 C CA . VAL A 1 312 ? 149.065 137.374 127.812 1.00 31.60 301 VAL A CA 1
ATOM 1793 C C . VAL A 1 312 ? 148.190 138.618 127.707 1.00 31.60 301 VAL A C 1
ATOM 1794 O O . VAL A 1 312 ? 147.836 139.240 128.715 1.00 31.60 301 VAL A O 1
ATOM 1798 N N . PHE A 1 313 ? 147.835 139.003 126.485 1.00 32.74 302 PHE A N 1
ATOM 1799 C CA . PHE A 1 313 ? 146.875 140.077 126.259 1.00 32.74 302 PHE A CA 1
ATOM 1800 C C . PHE A 1 313 ? 145.482 139.463 126.289 1.00 32.74 302 PHE A C 1
ATOM 1801 O O . PHE A 1 313 ? 145.072 138.799 125.332 1.00 32.74 302 PHE A O 1
ATOM 1809 N N . LEU A 1 314 ? 144.753 139.672 127.385 1.00 31.41 303 LEU A N 1
ATOM 1810 C CA . LEU A 1 314 ? 143.438 139.065 127.523 1.00 31.41 303 LEU A CA 1
ATOM 1811 C C . LEU A 1 314 ? 142.284 140.053 127.456 1.00 31.41 303 LEU A C 1
ATOM 1812 O O . LEU A 1 314 ? 141.135 139.622 127.330 1.00 31.41 303 LEU A O 1
ATOM 1817 N N . ASN A 1 315 ? 142.547 141.355 127.537 1.00 33.13 304 ASN A N 1
ATOM 1818 C CA . ASN A 1 315 ? 141.472 142.324 127.382 1.00 33.13 304 ASN A CA 1
ATOM 1819 C C . ASN A 1 315 ? 141.923 143.530 126.571 1.00 33.13 304 ASN A C 1
ATOM 1820 O O . ASN A 1 315 ? 141.332 144.610 126.678 1.00 33.13 304 ASN A O 1
ATOM 1825 N N . CYS A 1 316 ? 142.962 143.367 125.759 1.00 39.34 305 CYS A N 1
ATOM 1826 C CA . CYS A 1 316 ? 143.407 144.440 124.887 1.00 39.34 305 CYS A CA 1
ATOM 1827 C C . CYS A 1 316 ? 142.452 144.577 123.701 1.00 39.34 305 CYS A C 1
ATOM 1828 O O . CYS A 1 316 ? 141.487 143.823 123.549 1.00 39.34 305 CYS A O 1
ATOM 1831 N N . ASP A 1 317 ? 142.729 145.554 122.842 1.00 42.64 306 ASP A N 1
ATOM 1832 C CA . ASP A 1 317 ? 141.888 145.845 121.682 1.00 42.64 306 ASP A CA 1
ATOM 1833 C C . ASP A 1 317 ? 142.464 145.270 120.395 1.00 42.64 306 ASP A C 1
ATOM 1834 O O . ASP A 1 317 ? 142.332 145.872 119.327 1.00 42.64 306 ASP A O 1
ATOM 1839 N N . TYR A 1 318 ? 143.099 144.103 120.458 1.00 44.94 307 TYR A N 1
ATOM 1840 C CA . TYR A 1 318 ? 143.716 143.522 119.276 1.00 44.94 307 TYR A CA 1
ATOM 1841 C C . TYR A 1 318 ? 142.646 142.963 118.337 1.00 44.94 307 TYR A C 1
ATOM 1842 O O . TYR A 1 318 ? 141.440 143.106 118.558 1.00 44.94 307 TYR A O 1
ATOM 1851 N N . LYS A 1 319 ? 143.108 142.318 117.263 1.00 51.94 308 LYS A N 1
ATOM 1852 C CA . LYS A 1 319 ? 142.215 141.887 116.191 1.00 51.94 308 LYS A CA 1
ATOM 1853 C C . LYS A 1 319 ? 141.221 140.822 116.636 1.00 51.94 308 LYS A C 1
ATOM 1854 O O . LYS A 1 319 ? 140.148 140.712 116.033 1.00 51.94 308 LYS A O 1
ATOM 1856 N N . LEU A 1 320 ? 141.550 140.045 117.669 1.00 58.16 309 LEU A N 1
ATOM 1857 C CA . LEU A 1 320 ? 140.714 138.950 118.152 1.00 58.16 309 LEU A CA 1
ATOM 1858 C C . LEU A 1 320 ? 140.403 137.974 117.024 1.00 58.16 309 LEU A C 1
ATOM 1859 O O . LEU A 1 320 ? 139.250 137.882 116.585 1.00 58.16 309 LEU A O 1
ATOM 1864 N N . PRO A 1 321 ? 141.396 137.229 116.524 1.00 65.58 310 PRO A N 1
ATOM 1865 C CA . PRO A 1 321 ? 141.120 136.290 115.429 1.00 65.58 310 PRO A CA 1
ATOM 1866 C C . PRO A 1 321 ? 140.517 134.976 115.887 1.00 65.58 310 PRO A C 1
ATOM 1867 O O . PRO A 1 321 ? 139.920 134.271 115.062 1.00 65.58 310 PRO A O 1
ATOM 1871 N N . SER A 1 322 ? 140.651 134.624 117.164 1.00 67.60 311 SER A N 1
ATOM 1872 C CA . SER A 1 322 ? 140.135 133.370 117.699 1.00 67.60 311 SER A CA 1
ATOM 1873 C C . SER A 1 322 ? 138.874 133.664 118.504 1.00 67.60 311 SER A C 1
ATOM 1874 O O . SER A 1 322 ? 138.942 134.272 119.577 1.00 67.60 311 SER A O 1
ATOM 1877 N N . ASP A 1 323 ? 137.723 133.233 117.982 1.00 69.36 312 ASP A N 1
ATOM 1878 C CA . ASP A 1 323 ? 136.477 133.400 118.719 1.00 69.36 312 ASP A CA 1
ATOM 1879 C C . ASP A 1 323 ? 136.465 132.564 119.990 1.00 69.36 312 ASP A C 1
ATOM 1880 O O . ASP A 1 323 ? 135.849 132.958 120.987 1.00 69.36 312 ASP A O 1
ATOM 1882 N N . ASN A 1 324 ? 137.139 131.413 119.978 1.00 70.06 313 ASN A N 1
ATOM 1883 C CA . ASN A 1 324 ? 137.228 130.550 121.155 1.00 70.06 313 ASN A CA 1
ATOM 1884 C C . ASN A 1 324 ? 138.243 131.158 122.118 1.00 70.06 313 ASN A C 1
ATOM 1885 O O . ASN A 1 324 ? 139.400 130.739 122.212 1.00 70.06 313 ASN A O 1
ATOM 1890 N N . TYR A 1 325 ? 137.794 132.175 122.846 1.00 65.39 314 TYR A N 1
ATOM 1891 C CA . TYR A 1 325 ? 138.635 132.862 123.811 1.00 65.39 314 TYR A CA 1
ATOM 1892 C C . TYR A 1 325 ? 138.564 132.142 125.156 1.00 65.39 314 TYR A C 1
ATOM 1893 O O . TYR A 1 325 ? 137.996 131.053 125.276 1.00 65.39 314 TYR A O 1
ATOM 1895 N N . ALA A 1 326 ? 139.147 132.748 126.186 1.00 57.75 315 ALA A N 1
ATOM 1896 C CA . ALA A 1 326 ? 139.127 132.154 127.514 1.00 57.75 315 ALA A CA 1
ATOM 1897 C C . ALA A 1 326 ? 137.714 132.155 128.079 1.00 57.75 315 ALA A C 1
ATOM 1898 O O . ALA A 1 326 ? 136.952 133.108 127.891 1.00 57.75 315 ALA A O 1
ATOM 1900 N N . THR A 1 327 ? 137.363 131.069 128.763 1.00 50.52 316 THR A N 1
ATOM 1901 C CA . THR A 1 327 ? 136.070 130.986 129.418 1.00 50.52 316 THR A CA 1
ATOM 1902 C C . THR A 1 327 ? 135.938 132.114 130.441 1.00 50.52 316 THR A C 1
ATOM 1903 O O . THR A 1 327 ? 136.940 132.570 130.999 1.00 50.52 316 THR A O 1
ATOM 1907 N N . PRO A 1 328 ? 134.710 132.610 130.681 1.00 48.97 317 PRO A N 1
ATOM 1908 C CA . PRO A 1 328 ? 134.528 133.651 131.701 1.00 48.97 317 PRO A CA 1
ATOM 1909 C C . PRO A 1 328 ? 135.140 133.245 133.030 1.00 48.97 317 PRO A C 1
ATOM 1910 O O . PRO A 1 328 ? 134.681 132.305 133.685 1.00 48.97 317 PRO A O 1
ATOM 1914 N N . VAL A 1 329 ? 136.191 133.959 133.427 1.00 34.93 318 VAL A N 1
ATOM 1915 C CA . VAL A 1 329 ? 136.996 133.543 134.564 1.00 34.93 318 VAL A CA 1
ATOM 1916 C C . VAL A 1 329 ? 136.251 133.830 135.858 1.00 34.93 318 VAL A C 1
ATOM 1917 O O . VAL A 1 329 ? 135.618 134.883 136.014 1.00 34.93 318 VAL A O 1
ATOM 1921 N N . HIS A 1 330 ? 136.316 132.893 136.783 1.00 27.36 319 HIS A N 1
ATOM 1922 C CA . HIS A 1 330 ? 135.671 133.045 138.073 1.00 27.36 319 HIS A CA 1
ATOM 1923 C C . HIS A 1 330 ? 136.667 133.555 139.108 1.00 27.36 319 HIS A C 1
ATOM 1924 O O . HIS A 1 330 ? 137.859 133.242 139.038 1.00 27.36 319 HIS A O 1
ATOM 1931 N N . PRO A 1 331 ? 136.205 134.355 140.068 1.00 24.57 320 PRO A N 1
ATOM 1932 C CA . PRO A 1 331 ? 137.114 134.868 141.098 1.00 24.57 320 PRO A CA 1
ATOM 1933 C C . PRO A 1 331 ? 137.720 133.742 141.919 1.00 24.57 320 PRO A C 1
ATOM 1934 O O . PRO A 1 331 ? 137.156 132.652 142.036 1.00 24.57 320 PRO A O 1
ATOM 1938 N N . VAL A 1 332 ? 138.891 134.020 142.494 1.00 22.75 321 VAL A N 1
ATOM 1939 C CA . VAL A 1 332 ? 139.580 133.006 143.284 1.00 22.75 321 VAL A CA 1
ATOM 1940 C C . VAL A 1 332 ? 138.884 132.806 144.623 1.00 22.75 321 VAL A C 1
ATOM 1941 O O . VAL A 1 332 ? 138.733 131.674 145.096 1.00 22.75 321 VAL A O 1
ATOM 1945 N N . TYR A 1 333 ? 138.445 133.891 145.252 1.00 24.07 322 TYR A N 1
ATOM 1946 C CA . TYR A 1 333 ? 137.783 133.830 146.544 1.00 24.07 322 TYR A CA 1
ATOM 1947 C C . TYR A 1 333 ? 136.355 134.343 146.422 1.00 24.07 322 TYR A C 1
ATOM 1948 O O . TYR A 1 333 ? 136.077 135.283 145.673 1.00 24.07 322 TYR A O 1
ATOM 1957 N N . ASN A 1 334 ? 135.453 133.707 147.164 1.00 28.21 323 ASN A N 1
ATOM 1958 C CA . ASN A 1 334 ? 134.042 134.067 147.119 1.00 28.21 323 ASN A CA 1
ATOM 1959 C C . ASN A 1 334 ? 133.840 135.494 147.611 1.00 28.21 323 ASN A C 1
ATOM 1960 O O . ASN A 1 334 ? 134.231 135.837 148.730 1.00 28.21 323 ASN A O 1
ATOM 1965 N N . GLY A 1 335 ? 133.227 136.325 146.771 1.00 26.62 324 GLY A N 1
ATOM 1966 C CA . GLY A 1 335 ? 132.994 137.713 147.100 1.00 26.62 324 GLY A CA 1
ATOM 1967 C C . GLY A 1 335 ? 134.050 138.677 146.610 1.00 26.62 324 GLY A C 1
ATOM 1968 O O . GLY A 1 335 ? 133.945 139.878 146.889 1.00 26.62 324 GLY A O 1
ATOM 1969 N N . GLU A 1 336 ? 135.064 138.193 145.888 1.00 24.22 325 GLU A N 1
ATOM 1970 C CA . GLU A 1 336 ? 136.121 139.075 145.405 1.00 24.22 325 GLU A CA 1
ATOM 1971 C C . GLU A 1 336 ? 135.586 140.082 144.397 1.00 24.22 325 GLU A C 1
ATOM 1972 O O . GLU A 1 336 ? 136.032 141.234 144.364 1.00 24.22 325 GLU A O 1
ATOM 1978 N N . ASN A 1 337 ? 134.633 139.670 143.565 1.00 26.52 326 ASN A N 1
ATOM 1979 C CA . ASN A 1 337 ? 134.059 140.543 142.550 1.00 26.52 326 ASN A CA 1
ATOM 1980 C C . ASN A 1 337 ? 132.879 141.358 143.063 1.00 26.52 326 ASN A C 1
ATOM 1981 O O . ASN A 1 337 ? 132.083 141.846 142.255 1.00 26.52 326 ASN A O 1
ATOM 1986 N N . THR A 1 338 ? 132.746 141.515 144.376 1.00 28.28 327 THR A N 1
ATOM 1987 C CA . THR A 1 338 ? 131.661 142.271 144.980 1.00 28.28 327 THR A CA 1
ATOM 1988 C C . THR A 1 338 ? 132.242 143.354 145.876 1.00 28.28 327 THR A C 1
ATOM 1989 O O . THR A 1 338 ? 133.224 143.121 146.587 1.00 28.28 327 THR A O 1
ATOM 1993 N N . ILE A 1 339 ? 131.640 144.540 145.837 1.00 28.98 328 ILE A N 1
ATOM 1994 C CA . ILE A 1 339 ? 132.049 145.664 146.670 1.00 28.98 328 ILE A CA 1
ATOM 1995 C C . ILE A 1 339 ? 131.131 145.727 147.882 1.00 28.98 328 ILE A C 1
ATOM 1996 O O . ILE A 1 339 ? 129.918 145.517 147.769 1.00 28.98 328 ILE A O 1
ATOM 2001 N N . VAL A 1 340 ? 131.717 145.988 149.051 1.00 30.71 329 VAL A N 1
ATOM 2002 C CA . VAL A 1 340 ? 130.926 146.106 150.267 1.00 30.71 329 VAL A CA 1
ATOM 2003 C C . VAL A 1 340 ? 130.337 147.510 150.353 1.00 30.71 329 VAL A C 1
ATOM 2004 O O . VAL A 1 340 ? 130.922 148.489 149.871 1.00 30.71 329 VAL A O 1
ATOM 2008 N N . ASP A 1 341 ? 129.154 147.611 150.963 1.00 33.17 330 ASP A N 1
ATOM 2009 C CA . ASP A 1 341 ? 128.433 148.878 150.980 1.00 33.17 330 ASP A CA 1
ATOM 2010 C C . ASP A 1 341 ? 129.138 149.931 151.825 1.00 33.17 330 ASP A C 1
ATOM 2011 O O . ASP A 1 341 ? 129.023 151.128 151.538 1.00 33.17 330 ASP A O 1
ATOM 2013 N N . THR A 1 342 ? 129.866 149.517 152.863 1.00 35.11 331 THR A N 1
ATOM 2014 C CA . THR A 1 342 ? 130.456 150.493 153.774 1.00 35.11 331 THR A CA 1
ATOM 2015 C C . THR A 1 342 ? 131.705 151.137 153.180 1.00 35.11 331 THR A C 1
ATOM 2016 O O . THR A 1 342 ? 131.934 152.338 153.362 1.00 35.11 331 THR A O 1
ATOM 2020 N N . TYR A 1 343 ? 132.523 150.363 152.472 1.00 35.65 332 TYR A N 1
ATOM 2021 C CA . TYR A 1 343 ? 133.758 150.898 151.915 1.00 35.65 332 TYR A CA 1
ATOM 2022 C C . TYR A 1 343 ? 133.474 151.816 150.732 1.00 35.65 332 TYR A C 1
ATOM 2023 O O . TYR A 1 343 ? 132.702 151.477 149.832 1.00 35.65 332 TYR A O 1
ATOM 2032 N N . ILE A 1 344 ? 134.123 152.978 150.732 1.00 37.74 333 ILE A N 1
ATOM 2033 C CA . ILE A 1 344 ? 133.992 153.966 149.664 1.00 37.74 333 ILE A CA 1
ATOM 2034 C C . ILE A 1 344 ? 135.375 154.266 149.098 1.00 37.74 333 ILE A C 1
ATOM 2035 O O . ILE A 1 344 ? 136.210 154.856 149.797 1.00 37.74 333 ILE A O 1
ATOM 2040 N N . PRO A 1 345 ? 135.666 153.883 147.856 1.00 36.20 334 PRO A N 1
ATOM 2041 C CA . PRO A 1 345 ? 136.983 154.185 147.284 1.00 36.20 334 PRO A CA 1
ATOM 2042 C C . PRO A 1 345 ? 137.180 155.680 147.095 1.00 36.20 334 PRO A C 1
ATOM 2043 O O . PRO A 1 345 ? 136.223 156.451 146.992 1.00 36.20 334 PRO A O 1
ATOM 2047 N N . THR A 1 346 ? 138.452 156.090 147.052 1.00 31.46 335 THR A N 1
ATOM 2048 C CA . THR A 1 346 ? 138.802 157.503 146.987 1.00 31.46 335 THR A CA 1
ATOM 2049 C C . THR A 1 346 ? 139.778 157.864 145.877 1.00 31.46 335 THR A C 1
ATOM 2050 O O . THR A 1 346 ? 140.043 159.056 145.689 1.00 31.46 335 THR A O 1
ATOM 2054 N N . ILE A 1 347 ? 140.328 156.900 145.152 1.00 29.56 336 ILE A N 1
ATOM 2055 C CA . ILE A 1 347 ? 141.296 157.185 144.100 1.00 29.56 336 ILE A CA 1
ATOM 2056 C C . ILE A 1 347 ? 140.570 157.269 142.766 1.00 29.56 336 ILE A C 1
ATOM 2057 O O . ILE A 1 347 ? 139.691 156.450 142.471 1.00 29.56 336 ILE A O 1
ATOM 2062 N N . LYS A 1 348 ? 140.930 158.264 141.961 1.00 26.98 337 LYS A N 1
ATOM 2063 C CA . LYS A 1 348 ? 140.379 158.432 140.618 1.00 26.98 337 LYS A CA 1
ATOM 2064 C C . LYS A 1 348 ? 141.452 157.994 139.628 1.00 26.98 337 LYS A C 1
ATOM 2065 O O . LYS A 1 348 ? 142.338 158.765 139.260 1.00 26.98 337 LYS A O 1
ATOM 2071 N N . CYS A 1 349 ? 141.366 156.739 139.197 1.00 28.37 338 CYS A N 1
ATOM 2072 C CA . CYS A 1 349 ? 142.351 156.152 138.295 1.00 28.37 338 CYS A CA 1
ATOM 2073 C C . CYS A 1 349 ? 141.922 156.405 136.854 1.00 28.37 338 CYS A C 1
ATOM 2074 O O . CYS A 1 349 ? 140.948 155.815 136.375 1.00 28.37 338 CYS A O 1
ATOM 2077 N N . SER A 1 350 ? 142.651 157.279 136.166 1.00 26.95 339 SER A N 1
ATOM 2078 C CA . SER A 1 350 ? 142.373 157.544 134.766 1.00 26.95 339 SER A CA 1
ATOM 2079 C C . SER A 1 350 ? 142.633 156.292 133.932 1.00 26.95 339 SER A C 1
ATOM 2080 O O . SER A 1 350 ? 143.447 155.445 134.310 1.00 26.95 339 SER A O 1
ATOM 2083 N N . PRO A 1 351 ? 141.949 156.145 132.794 1.00 25.19 340 PRO A N 1
ATOM 2084 C CA . PRO A 1 351 ? 142.191 154.965 131.947 1.00 25.19 340 PRO A CA 1
ATOM 2085 C C . PRO A 1 351 ? 143.637 154.830 131.508 1.00 25.19 340 PRO A C 1
ATOM 2086 O O . PRO A 1 351 ? 144.108 153.706 131.288 1.00 25.19 340 PRO A O 1
ATOM 2090 N N . LEU A 1 352 ? 144.358 155.945 131.382 1.00 26.39 341 LEU A N 1
ATOM 2091 C CA . LEU A 1 352 ? 145.784 155.873 131.088 1.00 26.39 341 LEU A CA 1
ATOM 2092 C C . LEU A 1 352 ? 146.538 155.174 132.211 1.00 26.39 341 LEU A C 1
ATOM 2093 O O . LEU A 1 352 ? 147.455 154.386 131.956 1.00 26.39 341 LEU A O 1
ATOM 2098 N N . TYR A 1 353 ? 146.157 155.440 133.461 1.00 25.59 342 TYR A N 1
ATOM 2099 C CA . TYR A 1 353 ? 146.810 154.790 134.593 1.00 25.59 342 TYR A CA 1
ATOM 2100 C C . TYR A 1 353 ? 146.560 153.288 134.578 1.00 25.59 342 TYR A C 1
ATOM 2101 O O . TYR A 1 353 ? 147.480 152.486 134.796 1.00 25.59 342 TYR A O 1
ATOM 2110 N N . LYS A 1 354 ? 145.311 152.888 134.327 1.00 24.35 343 LYS A N 1
ATOM 2111 C CA . LYS A 1 354 ? 144.985 151.469 134.267 1.00 24.35 343 LYS A CA 1
ATOM 2112 C C . LYS A 1 354 ? 145.735 150.783 133.135 1.00 24.35 343 LYS A C 1
ATOM 2113 O O . LYS A 1 354 ? 146.244 149.670 133.305 1.00 24.35 343 LYS A O 1
ATOM 2119 N N . SER A 1 355 ? 145.822 151.436 131.973 1.00 25.50 344 SER A N 1
ATOM 2120 C CA . SER A 1 355 ? 146.564 150.857 130.859 1.00 25.50 344 SER A CA 1
ATOM 2121 C C . SER A 1 355 ? 148.045 150.736 131.188 1.00 25.50 344 SER A C 1
ATOM 2122 O O . SER A 1 355 ? 148.683 149.734 130.847 1.00 25.50 344 SER A O 1
ATOM 2125 N N . GLN A 1 356 ? 148.606 151.741 131.864 1.00 26.20 345 GLN A N 1
ATOM 2126 C CA . GLN A 1 356 ? 150.011 151.689 132.250 1.00 26.20 345 GLN A CA 1
ATOM 2127 C C . GLN A 1 356 ? 150.281 150.510 133.176 1.00 26.20 345 GLN A C 1
ATOM 2128 O O . GLN A 1 356 ? 151.203 149.720 132.941 1.00 26.20 345 GLN A O 1
ATOM 2134 N N . LYS A 1 357 ? 149.473 150.368 134.230 1.00 23.98 346 LYS A N 1
ATOM 2135 C CA . LYS A 1 357 ? 149.679 149.269 135.172 1.00 23.98 346 LYS A CA 1
ATOM 2136 C C . LYS A 1 357 ? 149.476 147.916 134.500 1.00 23.98 346 LYS A C 1
ATOM 2137 O O . LYS A 1 357 ? 150.271 146.984 134.699 1.00 23.98 346 LYS A O 1
ATOM 2143 N N . SER A 1 358 ? 148.417 147.792 133.699 1.00 23.93 347 SER A N 1
ATOM 2144 C CA . SER A 1 358 ? 148.127 146.539 133.017 1.00 23.93 347 SER A CA 1
ATOM 2145 C C . SER A 1 358 ? 149.269 146.133 132.100 1.00 23.93 347 SER A C 1
ATOM 2146 O O . SER A 1 358 ? 149.726 144.984 132.129 1.00 23.93 347 SER A O 1
ATOM 2149 N N . LEU A 1 359 ? 149.744 147.064 131.272 1.00 25.23 348 LEU A N 1
ATOM 2150 C CA . LEU A 1 359 ? 150.800 146.731 130.331 1.00 25.23 348 LEU A CA 1
ATOM 2151 C C . LEU A 1 359 ? 152.128 146.511 131.037 1.00 25.23 348 LEU A C 1
ATOM 2152 O O . LEU A 1 359 ? 152.952 145.728 130.557 1.00 25.23 348 LEU A O 1
ATOM 2157 N N . ALA A 1 360 ? 152.338 147.144 132.193 1.00 22.60 349 ALA A N 1
ATOM 2158 C CA . ALA A 1 360 ? 153.513 146.825 132.995 1.00 22.60 349 ALA A CA 1
ATOM 2159 C C . ALA A 1 360 ? 153.474 145.375 133.458 1.00 22.60 349 ALA A C 1
ATOM 2160 O O . ALA A 1 360 ? 154.462 144.643 133.327 1.00 22.60 349 ALA A O 1
ATOM 2162 N N . LEU A 1 361 ? 152.331 144.939 133.993 1.00 21.47 350 LEU A N 1
ATOM 2163 C CA . LEU A 1 361 ? 152.216 143.551 134.439 1.00 21.47 350 LEU A CA 1
ATOM 2164 C C . LEU A 1 361 ? 152.371 142.576 133.275 1.00 21.47 350 LEU A C 1
ATOM 2165 O O . LEU A 1 361 ? 153.033 141.537 133.406 1.00 21.47 350 LEU A O 1
ATOM 2170 N N . ARG A 1 362 ? 151.769 142.891 132.127 1.00 21.64 351 ARG A N 1
ATOM 2171 C CA . ARG A 1 362 ? 151.871 142.004 130.972 1.00 21.64 351 ARG A CA 1
ATOM 2172 C C . ARG A 1 362 ? 153.303 141.921 130.456 1.00 21.64 351 ARG A C 1
ATOM 2173 O O . ARG A 1 362 ? 153.779 140.837 130.096 1.00 21.64 351 ARG A O 1
ATOM 2181 N N . ARG A 1 363 ? 154.008 143.053 130.417 1.00 23.62 352 ARG A N 1
ATOM 2182 C CA . ARG A 1 363 ? 155.405 143.050 130.002 1.00 23.62 352 ARG A CA 1
ATOM 2183 C C . ARG A 1 363 ? 156.266 142.274 130.990 1.00 23.62 352 ARG A C 1
ATOM 2184 O O . ARG A 1 363 ? 157.222 141.594 130.596 1.00 23.62 352 ARG A O 1
ATOM 2192 N N . LYS A 1 364 ? 155.931 142.348 132.279 1.00 22.82 353 LYS A N 1
ATOM 2193 C CA . LYS A 1 364 ? 156.641 141.557 133.279 1.00 22.82 353 LYS A CA 1
ATOM 2194 C C . LYS A 1 364 ? 156.445 140.066 133.037 1.00 22.82 353 LYS A C 1
ATOM 2195 O O . LYS A 1 364 ? 157.395 139.279 133.119 1.00 22.82 353 LYS A O 1
ATOM 2201 N N . LEU A 1 365 ? 155.209 139.661 132.743 1.00 22.84 354 LEU A N 1
ATOM 2202 C CA . LEU A 1 365 ? 154.944 138.259 132.427 1.00 22.84 354 LEU A CA 1
ATOM 2203 C C . LEU A 1 365 ? 155.718 137.812 131.191 1.00 22.84 354 LEU A C 1
ATOM 2204 O O . LEU A 1 365 ? 156.282 136.711 131.163 1.00 22.84 354 LEU A O 1
ATOM 2209 N N . ILE A 1 366 ? 155.751 138.654 130.155 1.00 24.53 355 ILE A N 1
ATOM 2210 C CA . ILE A 1 366 ? 156.474 138.299 128.935 1.00 24.53 355 ILE A CA 1
ATOM 2211 C C . ILE A 1 366 ? 157.965 138.152 129.219 1.00 24.53 355 ILE A C 1
ATOM 2212 O O . ILE A 1 366 ? 158.626 137.248 128.694 1.00 24.53 355 ILE A O 1
ATOM 2217 N N . GLY A 1 367 ? 158.520 139.032 130.052 1.00 27.51 356 GLY A N 1
ATOM 2218 C CA . GLY A 1 367 ? 159.925 138.906 130.405 1.00 27.51 356 GLY A CA 1
ATOM 2219 C C . GLY A 1 367 ? 160.215 137.657 131.217 1.00 27.51 356 GLY A C 1
ATOM 2220 O O . GLY A 1 367 ? 161.241 136.999 131.021 1.00 27.51 356 GLY A O 1
ATOM 2221 N N . SER A 1 368 ? 159.315 137.313 132.141 1.00 28.87 357 SER A N 1
ATOM 2222 C CA . SER A 1 368 ? 159.466 136.069 132.889 1.00 28.87 357 SER A CA 1
ATOM 2223 C C . SER A 1 368 ? 159.427 134.864 131.959 1.00 28.87 357 SER A C 1
ATOM 2224 O O . SER A 1 368 ? 160.145 133.882 132.171 1.00 28.87 357 SER A O 1
ATOM 2227 N N . CYS A 1 369 ? 158.589 134.919 130.923 1.00 31.17 358 CYS A N 1
ATOM 2228 C CA . CYS A 1 369 ? 158.578 133.849 129.930 1.00 31.17 358 CYS A CA 1
ATOM 2229 C C . CYS A 1 369 ? 159.906 133.780 129.186 1.00 31.17 358 CYS A C 1
ATOM 2230 O O . CYS A 1 369 ? 160.488 132.702 129.026 1.00 31.17 358 CYS A O 1
ATOM 2233 N N . PHE A 1 370 ? 160.399 134.927 128.718 1.00 34.07 359 PHE A N 1
ATOM 2234 C CA . PHE A 1 370 ? 161.670 134.974 128.003 1.00 34.07 359 PHE A CA 1
ATOM 2235 C C . PHE A 1 370 ? 162.862 134.615 128.880 1.00 34.07 359 PHE A C 1
ATOM 2236 O O . PHE A 1 370 ? 163.953 134.390 128.345 1.00 34.07 359 PHE A O 1
ATOM 2244 N N . LYS A 1 371 ? 162.689 134.593 130.204 1.00 36.02 360 LYS A N 1
ATOM 2245 C CA . LYS A 1 371 ? 163.795 134.268 131.105 1.00 36.02 360 LYS A CA 1
ATOM 2246 C C . LYS A 1 371 ? 164.448 132.934 130.754 1.00 36.02 360 LYS A C 1
ATOM 2247 O O . LYS A 1 371 ? 165.674 132.845 130.629 1.00 36.02 360 LYS A O 1
ATOM 2253 N N . LEU A 1 372 ? 163.645 131.884 130.591 1.00 37.91 361 LEU A N 1
ATOM 2254 C CA . LEU A 1 372 ? 164.185 130.553 130.341 1.00 37.91 361 LEU A CA 1
ATOM 2255 C C . LEU A 1 372 ? 164.206 130.169 128.869 1.00 37.91 361 LEU A C 1
ATOM 2256 O O . LEU A 1 372 ? 165.007 129.313 128.480 1.00 37.91 361 LEU A O 1
ATOM 2261 N N . LEU A 1 373 ? 163.353 130.772 128.039 1.00 40.39 362 LEU A N 1
ATOM 2262 C CA . LEU A 1 373 ? 163.357 130.447 126.617 1.00 40.39 362 LEU A CA 1
ATOM 2263 C C . LEU A 1 373 ? 164.647 130.871 125.932 1.00 40.39 362 LEU A C 1
ATOM 2264 O O . LEU A 1 373 ? 164.974 130.335 124.868 1.00 40.39 362 LEU A O 1
ATOM 2269 N N . LEU A 1 374 ? 165.384 131.816 126.507 1.00 43.85 363 LEU A N 1
ATOM 2270 C CA . LEU A 1 374 ? 166.695 132.186 125.995 1.00 43.85 363 LEU A CA 1
ATOM 2271 C C . LEU A 1 374 ? 167.813 131.346 126.596 1.00 43.85 363 LEU A C 1
ATOM 2272 O O . LEU A 1 374 ? 168.979 131.545 126.242 1.00 43.85 363 LEU A O 1
ATOM 2277 N N . ARG A 1 375 ? 167.485 130.419 127.497 1.00 46.22 364 ARG A N 1
ATOM 2278 C CA . ARG A 1 375 ? 168.495 129.548 128.085 1.00 46.22 364 ARG A CA 1
ATOM 2279 C C . ARG A 1 375 ? 168.690 128.275 127.272 1.00 46.22 364 ARG A C 1
ATOM 2280 O O . ARG A 1 375 ? 169.781 127.696 127.293 1.00 46.22 364 ARG A O 1
ATOM 2288 N N . VAL A 1 376 ? 167.655 127.829 126.566 1.00 49.57 365 VAL A N 1
ATOM 2289 C CA . VAL A 1 376 ? 167.770 126.623 125.738 1.00 49.57 365 VAL A CA 1
ATOM 2290 C C . VAL A 1 376 ? 168.822 126.853 124.662 1.00 49.57 365 VAL A C 1
ATOM 2291 O O . VAL A 1 376 ? 168.700 127.808 123.869 1.00 49.57 365 VAL A O 1
ATOM 2295 N N . PRO A 1 377 ? 169.867 126.026 124.582 1.00 54.90 366 PRO A N 1
ATOM 2296 C CA . PRO A 1 377 ? 170.931 126.271 123.599 1.00 54.90 366 PRO A CA 1
ATOM 2297 C C . PRO A 1 377 ? 170.482 126.006 122.171 1.00 54.90 366 PRO A C 1
ATOM 2298 O O . PRO A 1 377 ? 169.318 125.670 121.928 1.00 54.90 366 PRO A O 1
ATOM 2302 N N . ASP A 1 378 ? 171.403 126.149 121.217 1.00 58.16 367 ASP A N 1
ATOM 2303 C CA . ASP A 1 378 ? 171.079 125.937 119.811 1.00 58.16 367 ASP A CA 1
ATOM 2304 C C . ASP A 1 378 ? 170.699 124.496 119.500 1.00 58.16 367 ASP A C 1
ATOM 2305 O O . ASP A 1 378 ? 170.345 124.202 118.352 1.00 58.16 367 ASP A O 1
ATOM 2310 N N . GLY A 1 379 ? 170.764 123.597 120.479 1.00 59.18 368 GLY A N 1
ATOM 2311 C CA . GLY A 1 379 ? 170.383 122.212 120.285 1.00 59.18 368 GLY A CA 1
ATOM 2312 C C . GLY A 1 379 ? 168.883 122.013 120.305 1.00 59.18 368 GLY A C 1
ATOM 2313 O O . GLY A 1 379 ? 168.109 122.851 119.828 1.00 59.18 368 GLY A O 1
ATOM 2314 N N . HIS A 1 380 ? 168.465 120.882 120.867 1.00 61.15 369 HIS A N 1
ATOM 2315 C CA . HIS A 1 380 ? 167.054 120.536 120.904 1.00 61.15 369 HIS A CA 1
ATOM 2316 C C . HIS A 1 380 ? 166.284 121.482 121.820 1.00 61.15 369 HIS A C 1
ATOM 2317 O O . HIS A 1 380 ? 166.838 122.107 122.728 1.00 61.15 369 HIS A O 1
ATOM 2319 N N . ARG A 1 381 ? 164.985 121.586 121.561 1.00 64.44 370 ARG A N 1
ATOM 2320 C CA . ARG A 1 381 ? 164.106 122.389 122.391 1.00 64.44 370 ARG A CA 1
ATOM 2321 C C . ARG A 1 381 ? 163.679 121.604 123.630 1.00 64.44 370 ARG A C 1
ATOM 2322 O O . ARG A 1 381 ? 163.825 120.382 123.708 1.00 64.44 370 ARG A O 1
ATOM 2324 N N . LEU A 1 382 ? 163.145 122.327 124.609 1.00 65.57 371 LEU A N 1
ATOM 2325 C CA . LEU A 1 382 ? 162.689 121.702 125.841 1.00 65.57 371 LEU A CA 1
ATOM 2326 C C . LEU A 1 382 ? 161.506 120.781 125.572 1.00 65.57 371 LEU A C 1
ATOM 2327 O O . LEU A 1 382 ? 160.735 120.977 124.629 1.00 65.57 371 LEU A O 1
ATOM 2329 N N . ILE A 1 383 ? 161.368 119.761 126.418 1.00 66.11 372 ILE A N 1
ATOM 2330 C CA . ILE A 1 383 ? 160.320 118.764 126.243 1.00 66.11 372 ILE A CA 1
ATOM 2331 C C . ILE A 1 383 ? 159.100 119.020 127.116 1.00 66.11 372 ILE A C 1
ATOM 2332 O O . ILE A 1 383 ? 157.991 118.618 126.746 1.00 66.11 372 ILE A O 1
ATOM 2334 N N . THR A 1 384 ? 159.273 119.673 128.262 1.00 65.64 373 THR A N 1
ATOM 2335 C CA . THR A 1 384 ? 158.170 119.857 129.198 1.00 65.64 373 THR A CA 1
ATOM 2336 C C . THR A 1 384 ? 157.172 120.907 128.712 1.00 65.64 373 THR A C 1
ATOM 2337 O O . THR A 1 384 ? 155.985 120.588 128.571 1.00 65.64 373 THR A O 1
ATOM 2339 N N . PRO A 1 385 ? 157.581 122.155 128.442 1.00 66.17 374 PRO A N 1
ATOM 2340 C CA . PRO A 1 385 ? 156.582 123.163 128.057 1.00 66.17 374 PRO A CA 1
ATOM 2341 C C . PRO A 1 385 ? 156.191 123.103 126.592 1.00 66.17 374 PRO A C 1
ATOM 2342 O O . PRO A 1 385 ? 155.180 123.712 126.220 1.00 66.17 374 PRO A O 1
ATOM 2346 N N . ARG A 1 386 ? 156.952 122.392 125.757 1.00 62.99 375 ARG A N 1
ATOM 2347 C CA . ARG A 1 386 ? 156.712 122.332 124.315 1.00 62.99 375 ARG A CA 1
ATOM 2348 C C . ARG A 1 386 ? 156.722 123.732 123.703 1.00 62.99 375 ARG A C 1
ATOM 2349 O O . ARG A 1 386 ? 155.857 124.095 122.903 1.00 62.99 375 ARG A O 1
ATOM 2351 N N . ILE A 1 387 ? 157.717 124.523 124.092 1.00 57.92 376 ILE A N 1
ATOM 2352 C CA . ILE A 1 387 ? 157.882 125.885 123.605 1.00 57.92 376 ILE A CA 1
ATOM 2353 C C . ILE A 1 387 ? 158.961 125.924 122.533 1.00 57.92 376 ILE A C 1
ATOM 2354 O O . ILE A 1 387 ? 159.999 125.267 122.658 1.00 57.92 376 ILE A O 1
ATOM 2356 N N . VAL A 1 388 ? 158.712 126.700 121.480 1.00 53.77 377 VAL A N 1
ATOM 2357 C CA . VAL A 1 388 ? 159.641 126.734 120.355 1.00 53.77 377 VAL A CA 1
ATOM 2358 C C . VAL A 1 388 ? 160.773 127.721 120.609 1.00 53.77 377 VAL A C 1
ATOM 2359 O O . VAL A 1 388 ? 161.919 127.476 120.215 1.00 53.77 377 VAL A O 1
ATOM 2361 N N . ALA A 1 389 ? 160.470 128.851 121.249 1.00 51.61 378 ALA A N 1
ATOM 2362 C CA . ALA A 1 389 ? 161.404 129.908 121.635 1.00 51.61 378 ALA A CA 1
ATOM 2363 C C . ALA A 1 389 ? 161.957 130.693 120.452 1.00 51.61 378 ALA A C 1
ATOM 2364 O O . ALA A 1 389 ? 162.830 131.545 120.652 1.00 51.61 378 ALA A O 1
ATOM 2366 N N . ASP A 1 390 ? 161.489 130.444 119.233 1.00 53.06 379 ASP A N 1
ATOM 2367 C CA . ASP A 1 390 ? 161.924 131.205 118.071 1.00 53.06 379 ASP A CA 1
ATOM 2368 C C . ASP A 1 390 ? 160.783 131.848 117.301 1.00 53.06 379 ASP A C 1
ATOM 2369 O O . ASP A 1 390 ? 160.994 132.883 116.667 1.00 53.06 379 ASP A O 1
ATOM 2374 N N . ASP A 1 391 ? 159.586 131.267 117.339 1.00 51.02 380 ASP A N 1
ATOM 2375 C CA . ASP A 1 391 ? 158.421 131.831 116.676 1.00 51.02 380 ASP A CA 1
ATOM 2376 C C . ASP A 1 391 ? 157.354 132.296 117.655 1.00 51.02 380 ASP A C 1
ATOM 2377 O O . ASP A 1 391 ? 156.319 132.814 117.224 1.00 51.02 380 ASP A O 1
ATOM 2382 N N . VAL A 1 392 ? 157.570 132.114 118.961 1.00 46.24 381 VAL A N 1
ATOM 2383 C CA . VAL A 1 392 ? 156.673 132.708 119.943 1.00 46.24 381 VAL A CA 1
ATOM 2384 C C . VAL A 1 392 ? 156.833 134.220 119.965 1.00 46.24 381 VAL A C 1
ATOM 2385 O O . VAL A 1 392 ? 155.920 134.935 120.392 1.00 46.24 381 VAL A O 1
ATOM 2389 N N . ILE A 1 393 ? 157.979 134.727 119.505 1.00 43.42 382 ILE A N 1
ATOM 2390 C CA . ILE A 1 393 ? 158.134 136.163 119.299 1.00 43.42 382 ILE A CA 1
ATOM 2391 C C . ILE A 1 393 ? 157.191 136.639 118.204 1.00 43.42 382 ILE A C 1
ATOM 2392 O O . ILE A 1 393 ? 156.572 137.704 118.314 1.00 43.42 382 ILE A O 1
ATOM 2397 N N . GLN A 1 394 ? 157.062 135.852 117.133 1.00 45.02 383 GLN A N 1
ATOM 2398 C CA . GLN A 1 394 ? 156.159 136.213 116.047 1.00 45.02 383 GLN A CA 1
ATOM 2399 C C . GLN A 1 394 ? 154.718 136.300 116.532 1.00 45.02 383 GLN A C 1
ATOM 2400 O O . GLN A 1 394 ? 153.970 137.194 116.121 1.00 45.02 383 GLN A O 1
ATOM 2406 N N . GLY A 1 395 ? 154.313 135.385 117.413 1.00 42.28 384 GLY A N 1
ATOM 2407 C CA . GLY A 1 395 ? 152.945 135.403 117.902 1.00 42.28 384 GLY A CA 1
ATOM 2408 C C . GLY A 1 395 ? 152.639 136.624 118.747 1.00 42.28 384 GLY A C 1
ATOM 2409 O O . GLY A 1 395 ? 151.552 137.200 118.651 1.00 42.28 384 GLY A O 1
ATOM 2410 N N . ILE A 1 396 ? 153.590 137.039 119.583 1.00 40.50 385 ILE A N 1
ATOM 2411 C CA . ILE A 1 396 ? 153.374 138.220 120.410 1.00 40.50 385 ILE A CA 1
ATOM 2412 C C . ILE A 1 396 ? 153.486 139.486 119.573 1.00 40.50 385 ILE A C 1
ATOM 2413 O O . ILE A 1 396 ? 152.662 140.399 119.697 1.00 40.50 385 ILE A O 1
ATOM 2418 N N . SER A 1 397 ? 154.493 139.560 118.701 1.00 41.37 386 SER A N 1
ATOM 2419 C CA . SER A 1 397 ? 154.632 140.715 117.823 1.00 41.37 386 SER A CA 1
ATOM 2420 C C . SER A 1 397 ? 153.512 140.798 116.794 1.00 41.37 386 SER A C 1
ATOM 2421 O O . SER A 1 397 ? 153.358 141.839 116.149 1.00 41.37 386 SER A O 1
ATOM 2424 N N . ARG A 1 398 ? 152.739 139.726 116.617 1.00 43.39 387 ARG A N 1
ATOM 2425 C CA . ARG A 1 398 ? 151.561 139.796 115.761 1.00 43.39 387 ARG A CA 1
ATOM 2426 C C . ARG A 1 398 ? 150.400 140.465 116.486 1.00 43.39 387 ARG A C 1
ATOM 2427 O O . ARG A 1 398 ? 149.667 141.265 115.895 1.00 43.39 387 ARG A O 1
ATOM 2435 N N . THR A 1 399 ? 150.221 140.149 117.769 1.00 39.57 388 THR A N 1
ATOM 2436 C CA . THR A 1 399 ? 149.167 140.770 118.559 1.00 39.57 388 THR A CA 1
ATOM 2437 C C . THR A 1 399 ? 149.452 142.233 118.861 1.00 39.57 388 THR A C 1
ATOM 2438 O O . THR A 1 399 ? 148.516 142.979 119.167 1.00 39.57 388 THR A O 1
ATOM 2442 N N . LEU A 1 400 ? 150.711 142.662 118.776 1.00 37.92 389 LEU A N 1
ATOM 2443 C CA . LEU A 1 400 ? 151.021 144.071 118.979 1.00 37.92 389 LEU A CA 1
ATOM 2444 C C . LEU A 1 400 ? 150.749 144.884 117.721 1.00 37.92 389 LEU A C 1
ATOM 2445 O O . LEU A 1 400 ? 150.104 145.935 117.788 1.00 37.92 389 LEU A O 1
ATOM 2450 N N . ALA A 1 401 ? 151.223 144.408 116.567 1.00 39.78 390 ALA A N 1
ATOM 2451 C CA . ALA A 1 401 ? 150.971 145.115 115.316 1.00 39.78 390 ALA A CA 1
ATOM 2452 C C . ALA A 1 401 ? 149.484 145.157 114.994 1.00 39.78 390 ALA A C 1
ATOM 2453 O O . ALA A 1 401 ? 148.958 146.198 114.586 1.00 39.78 390 ALA A O 1
ATOM 2455 N N . SER A 1 402 ? 148.787 144.038 115.180 1.00 39.73 391 SER A N 1
ATOM 2456 C CA . SER A 1 402 ? 147.364 143.974 114.876 1.00 39.73 391 SER A CA 1
ATOM 2457 C C . SER A 1 402 ? 146.538 144.538 116.022 1.00 39.73 391 SER A C 1
ATOM 2458 O O . SER A 1 402 ? 145.600 143.891 116.496 1.00 39.73 391 SER A O 1
ATOM 2461 N N . PHE A 1 403 ? 146.874 145.743 116.470 1.00 37.56 392 PHE A N 1
ATOM 2462 C CA . PHE A 1 403 ? 146.151 146.384 117.551 1.00 37.56 392 PHE A CA 1
ATOM 2463 C C . PHE A 1 403 ? 145.104 147.335 116.980 1.00 37.56 392 PHE A C 1
ATOM 2464 O O . PHE A 1 403 ? 144.926 147.450 115.765 1.00 37.56 392 PHE A O 1
ATOM 2466 N N . ASN A 1 404 ? 144.392 148.023 117.871 1.00 39.13 393 ASN A N 1
ATOM 2467 C CA . ASN A 1 404 ? 143.432 149.035 117.457 1.00 39.13 393 ASN A CA 1
ATOM 2468 C C . ASN A 1 404 ? 143.488 150.295 118.307 1.00 39.13 393 ASN A C 1
ATOM 2469 O O . ASN A 1 404 ? 142.720 151.225 118.043 1.00 39.13 393 ASN A O 1
ATOM 2471 N N . ASP A 1 405 ? 144.355 150.355 119.313 1.00 37.23 394 ASP A N 1
ATOM 2472 C CA . ASP A 1 405 ? 144.503 151.524 120.167 1.00 37.23 394 ASP A CA 1
ATOM 2473 C C . ASP A 1 405 ? 145.949 151.990 120.124 1.00 37.23 394 ASP A C 1
ATOM 2474 O O . ASP A 1 405 ? 146.871 151.176 120.231 1.00 37.23 394 ASP A O 1
ATOM 2476 N N . ILE A 1 406 ? 146.144 153.296 119.963 1.00 35.97 395 ILE A N 1
ATOM 2477 C CA . ILE A 1 406 ? 147.494 153.843 119.923 1.00 35.97 395 ILE A CA 1
ATOM 2478 C C . ILE A 1 406 ? 148.015 154.151 121.324 1.00 35.97 395 ILE A C 1
ATOM 2479 O O . ILE A 1 406 ? 149.228 154.124 121.552 1.00 35.97 395 ILE A O 1
ATOM 2484 N N . LEU A 1 407 ? 147.122 154.428 122.277 1.00 37.70 396 LEU A N 1
ATOM 2485 C CA . LEU A 1 407 ? 147.552 154.656 123.652 1.00 37.70 396 LEU A CA 1
ATOM 2486 C C . LEU A 1 407 ? 148.142 153.388 124.257 1.00 37.70 396 LEU A C 1
ATOM 2487 O O . LEU A 1 407 ? 149.232 153.414 124.840 1.00 37.70 396 LEU A O 1
ATOM 2492 N N . GLN A 1 408 ? 147.432 152.265 124.127 1.00 36.76 397 GLN A N 1
ATOM 2493 C CA . GLN A 1 408 ? 147.935 151.008 124.667 1.00 36.76 397 GLN A CA 1
ATOM 2494 C C . GLN A 1 408 ? 149.189 150.544 123.939 1.00 36.76 397 GLN A C 1
ATOM 2495 O O . GLN A 1 408 ? 150.009 149.821 124.516 1.00 36.76 397 GLN A O 1
ATOM 2501 N N . PHE A 1 409 ? 149.356 150.938 122.676 1.00 37.99 398 PHE A N 1
ATOM 2502 C CA . PHE A 1 409 ? 150.545 150.528 121.940 1.00 37.99 398 PHE A CA 1
ATOM 2503 C C . PHE A 1 409 ? 151.778 151.294 122.399 1.00 37.99 398 PHE A C 1
ATOM 2504 O O . PHE A 1 409 ? 152.894 150.768 122.331 1.00 37.99 398 PHE A O 1
ATOM 2512 N N . LYS A 1 410 ? 151.602 152.529 122.867 1.00 35.99 399 LYS A N 1
ATOM 2513 C CA . LYS A 1 410 ? 152.726 153.264 123.435 1.00 35.99 399 LYS A CA 1
ATOM 2514 C C . LYS A 1 410 ? 153.101 152.707 124.801 1.00 35.99 399 LYS A C 1
ATOM 2515 O O . LYS A 1 410 ? 154.265 152.377 125.050 1.00 35.99 399 LYS A O 1
ATOM 2521 N N . LYS A 1 411 ? 152.114 152.563 125.689 1.00 31.69 400 LYS A N 1
ATOM 2522 C CA . LYS A 1 411 ? 152.376 152.162 127.067 1.00 31.69 400 LYS A CA 1
ATOM 2523 C C . LYS A 1 411 ? 153.059 150.805 127.173 1.00 31.69 400 LYS A C 1
ATOM 2524 O O . LYS A 1 411 ? 153.609 150.485 128.231 1.00 31.69 400 LYS A O 1
ATOM 2530 N N . PHE A 1 412 ? 153.035 149.999 126.113 1.00 29.35 401 PHE A N 1
ATOM 2531 C CA . PHE A 1 412 ? 153.760 148.734 126.137 1.00 29.35 401 PHE A CA 1
ATOM 2532 C C . PHE A 1 412 ? 155.256 148.956 125.958 1.00 29.35 401 PHE A C 1
ATOM 2533 O O . PHE A 1 412 ? 156.066 148.410 126.713 1.00 29.35 401 PHE A O 1
ATOM 2541 N N . PHE A 1 413 ? 155.639 149.752 124.963 1.00 33.37 402 PHE A N 1
ATOM 2542 C CA . PHE A 1 413 ? 157.044 150.025 124.700 1.00 33.37 402 PHE A CA 1
ATOM 2543 C C . PHE A 1 413 ? 157.585 151.207 125.490 1.00 33.37 402 PHE A C 1
ATOM 2544 O O . PHE A 1 413 ? 158.800 151.282 125.704 1.00 33.37 402 PHE A O 1
ATOM 2552 N N . MET A 1 414 ? 156.726 152.134 125.917 1.00 35.08 403 MET A N 1
ATOM 2553 C CA . MET A 1 414 ? 157.153 153.257 126.753 1.00 35.08 403 MET A CA 1
ATOM 2554 C C . MET A 1 414 ? 157.373 152.754 128.181 1.00 35.08 403 MET A C 1
ATOM 2555 O O . MET A 1 414 ? 156.606 153.024 129.107 1.00 35.08 403 MET A O 1
ATOM 2560 N N . THR A 1 415 ? 158.459 152.005 128.345 1.00 34.05 404 THR A N 1
ATOM 2561 C CA . THR A 1 415 ? 158.783 151.373 129.613 1.00 34.05 404 THR A CA 1
ATOM 2562 C C . THR A 1 415 ? 159.562 152.328 130.506 1.00 34.05 404 THR A C 1
ATOM 2563 O O . THR A 1 415 ? 160.312 153.184 130.031 1.00 34.05 404 THR A O 1
ATOM 2567 N N . GLU A 1 416 ? 159.376 152.168 131.817 1.00 37.32 405 GLU A N 1
ATOM 2568 C CA . GLU A 1 416 ? 160.102 152.996 132.774 1.00 37.32 405 GLU A CA 1
ATOM 2569 C C . GLU A 1 416 ? 161.519 152.482 132.992 1.00 37.32 405 GLU A C 1
ATOM 2570 O O . GLU A 1 416 ? 162.453 153.276 133.146 1.00 37.32 405 GLU A O 1
ATOM 2572 N N . ASN A 1 417 ? 161.697 151.163 133.002 1.00 37.67 406 ASN A N 1
ATOM 2573 C CA . ASN A 1 417 ? 163.003 150.542 133.212 1.00 37.67 406 ASN A CA 1
ATOM 2574 C C . ASN A 1 417 ? 163.538 150.103 131.853 1.00 37.67 406 ASN A C 1
ATOM 2575 O O . ASN A 1 417 ? 163.322 148.975 131.412 1.00 37.67 406 ASN A O 1
ATOM 2577 N N . LEU A 1 418 ? 164.249 151.012 131.185 1.00 38.83 407 LEU A N 1
ATOM 2578 C CA . LEU A 1 418 ? 164.857 150.700 129.898 1.00 38.83 407 LEU A CA 1
ATOM 2579 C C . LEU A 1 418 ? 166.049 149.762 130.018 1.00 38.83 407 LEU A C 1
ATOM 2580 O O . LEU A 1 418 ? 166.640 149.407 128.993 1.00 38.83 407 LEU A O 1
ATOM 2582 N N . SER A 1 419 ? 166.415 149.355 131.226 1.00 37.46 408 SER A N 1
ATOM 2583 C CA . SER A 1 419 ? 167.523 148.436 131.444 1.00 37.46 408 SER A CA 1
ATOM 2584 C C . SER A 1 419 ? 167.100 147.141 132.114 1.00 37.46 408 SER A C 1
ATOM 2585 O O . SER A 1 419 ? 167.638 146.079 131.786 1.00 37.46 408 SER A O 1
ATOM 2587 N N . GLN A 1 420 ? 166.150 147.198 133.049 1.00 35.89 409 GLN A N 1
ATOM 2588 C CA . GLN A 1 420 ? 165.716 145.987 133.737 1.00 35.89 409 GLN A CA 1
ATOM 2589 C C . GLN A 1 420 ? 165.015 145.030 132.783 1.00 35.89 409 GLN A C 1
ATOM 2590 O O . GLN A 1 420 ? 165.129 143.808 132.927 1.00 35.89 409 GLN A O 1
ATOM 2592 N N . GLU A 1 421 ? 164.287 145.562 131.803 1.00 34.34 410 GLU A N 1
ATOM 2593 C CA . GLU A 1 421 ? 163.627 144.746 130.786 1.00 34.34 410 GLU A CA 1
ATOM 2594 C C . GLU A 1 421 ? 164.275 145.058 129.443 1.00 34.34 410 GLU A C 1
ATOM 2595 O O . GLU A 1 421 ? 163.751 145.832 128.640 1.00 34.34 410 GLU A O 1
ATOM 2601 N N . SER A 1 422 ? 165.418 144.434 129.203 1.00 36.85 411 SER A N 1
ATOM 2602 C CA . SER A 1 422 ? 166.114 144.459 127.932 1.00 36.85 411 SER A CA 1
ATOM 2603 C C . SER A 1 422 ? 165.906 143.116 127.240 1.00 36.85 411 SER A C 1
ATOM 2604 O O . SER A 1 422 ? 165.015 142.344 127.601 1.00 36.85 411 SER A O 1
ATOM 2607 N N . TYR A 1 423 ? 166.659 142.882 126.165 1.00 37.44 412 TYR A N 1
ATOM 2608 C CA . TYR A 1 423 ? 166.893 141.559 125.585 1.00 37.44 412 TYR A CA 1
ATOM 2609 C C . TYR A 1 423 ? 165.628 140.918 125.023 1.00 37.44 412 TYR A C 1
ATOM 2610 O O . TYR A 1 423 ? 165.700 139.858 124.395 1.00 37.44 412 TYR A O 1
ATOM 2619 N N . PHE A 1 424 ? 164.469 141.538 125.240 1.00 35.08 413 PHE A N 1
ATOM 2620 C CA . PHE A 1 424 ? 163.244 141.070 124.607 1.00 35.08 413 PHE A CA 1
ATOM 2621 C C . PHE A 1 424 ? 162.338 142.187 124.118 1.00 35.08 413 PHE A C 1
ATOM 2622 O O . PHE A 1 424 ? 161.419 141.904 123.344 1.00 35.08 413 PHE A O 1
ATOM 2630 N N . ILE A 1 425 ? 162.551 143.432 124.531 1.00 35.72 414 ILE A N 1
ATOM 2631 C CA . ILE A 1 425 ? 161.805 144.566 123.993 1.00 35.72 414 ILE A CA 1
ATOM 2632 C C . ILE A 1 425 ? 162.359 144.932 122.617 1.00 35.72 414 ILE A C 1
ATOM 2633 O O . ILE A 1 425 ? 161.569 145.120 121.681 1.00 35.72 414 ILE A O 1
ATOM 2638 N N . PRO A 1 426 ? 163.681 145.043 122.422 1.00 37.84 415 PRO A N 1
ATOM 2639 C CA . PRO A 1 426 ? 164.174 145.264 121.053 1.00 37.84 415 PRO A CA 1
ATOM 2640 C C . PRO A 1 426 ? 163.861 144.113 120.115 1.00 37.84 415 PRO A C 1
ATOM 2641 O O . PRO A 1 426 ? 163.712 144.333 118.907 1.00 37.84 415 PRO A O 1
ATOM 2645 N N . LEU A 1 427 ? 163.755 142.887 120.634 1.00 39.59 416 LEU A N 1
ATOM 2646 C CA . LEU A 1 427 ? 163.333 141.766 119.804 1.00 39.59 416 LEU A CA 1
ATOM 2647 C C . LEU A 1 427 ? 161.841 141.803 119.513 1.00 39.59 416 LEU A C 1
ATOM 2648 O O . LEU A 1 427 ? 161.403 141.222 118.516 1.00 39.59 416 LEU A O 1
ATOM 2653 N N . LEU A 1 428 ? 161.055 142.463 120.360 1.00 37.80 417 LEU A N 1
ATOM 2654 C CA . LEU A 1 428 ? 159.653 142.715 120.068 1.00 37.80 417 LEU A CA 1
ATOM 2655 C C . LEU A 1 428 ? 159.439 144.030 119.335 1.00 37.80 417 LEU A C 1
ATOM 2656 O O . LEU A 1 428 ? 158.309 144.319 118.929 1.00 37.80 417 LEU A O 1
ATOM 2661 N N . ALA A 1 429 ? 160.491 144.830 119.166 1.00 40.06 418 ALA A N 1
ATOM 2662 C CA . ALA A 1 429 ? 160.443 146.030 118.341 1.00 40.06 418 ALA A CA 1
ATOM 2663 C C . ALA A 1 429 ? 160.735 145.707 116.881 1.00 40.06 418 ALA A C 1
ATOM 2664 O O . ALA A 1 429 ? 159.999 146.138 115.988 1.00 40.06 418 ALA A O 1
ATOM 2666 N N . GLU A 1 430 ? 161.805 144.951 116.623 1.00 43.10 419 GLU A N 1
ATOM 2667 C CA . GLU A 1 430 ? 162.048 144.453 115.275 1.00 43.10 419 GLU A CA 1
ATOM 2668 C C . GLU A 1 430 ? 160.966 143.485 114.828 1.00 43.10 419 GLU A C 1
ATOM 2669 O O . GLU A 1 430 ? 160.708 143.375 113.626 1.00 43.10 419 GLU A O 1
ATOM 2675 N N . GLY A 1 431 ? 160.328 142.783 115.765 1.00 42.14 420 GLY A N 1
ATOM 2676 C CA . GLY A 1 431 ? 159.270 141.862 115.389 1.00 42.14 420 GLY A CA 1
ATOM 2677 C C . GLY A 1 431 ? 158.022 142.581 114.912 1.00 42.14 420 GLY A C 1
ATOM 2678 O O . GLY A 1 431 ? 157.440 142.225 113.884 1.00 42.14 420 GLY A O 1
ATOM 2679 N N . THR A 1 432 ? 157.593 143.600 115.656 1.00 42.96 421 THR A N 1
ATOM 2680 C CA . THR A 1 432 ? 156.416 144.365 115.260 1.00 42.96 421 THR A CA 1
ATOM 2681 C C . THR A 1 432 ? 156.694 145.223 114.033 1.00 42.96 421 THR A C 1
ATOM 2682 O O . THR A 1 432 ? 155.825 145.370 113.167 1.00 42.96 421 THR A O 1
ATOM 2686 N N . LEU A 1 433 ? 157.896 145.797 113.940 1.00 43.56 422 LEU A N 1
ATOM 2687 C CA . LEU A 1 433 ? 158.237 146.614 112.780 1.00 43.56 422 LEU A CA 1
ATOM 2688 C C . LEU A 1 433 ? 158.295 145.776 111.510 1.00 43.56 422 LEU A C 1
ATOM 2689 O O . LEU A 1 433 ? 157.885 146.232 110.437 1.00 43.56 422 LEU A O 1
ATOM 2694 N N . SER A 1 434 ? 158.790 144.543 111.610 1.00 42.70 423 SER A N 1
ATOM 2695 C CA . SER A 1 434 ? 158.899 143.653 110.465 1.00 42.70 423 SER A CA 1
ATOM 2696 C C . SER A 1 434 ? 157.616 142.876 110.207 1.00 42.70 423 SER A C 1
ATOM 2697 O O . SER A 1 434 ? 157.664 141.801 109.600 1.00 42.70 423 SER A O 1
ATOM 2700 N N . GLU A 1 435 ? 156.476 143.384 110.670 1.00 45.13 424 GLU A N 1
ATOM 2701 C CA . GLU A 1 435 ? 155.186 142.766 110.397 1.00 45.13 424 GLU A CA 1
ATOM 2702 C C . GLU A 1 435 ? 154.137 143.732 109.876 1.00 45.13 424 GLU A C 1
ATOM 2703 O O . GLU A 1 435 ? 153.215 143.288 109.182 1.00 45.13 424 GLU A O 1
ATOM 2709 N N . ILE A 1 436 ? 154.232 145.025 110.185 1.00 45.64 425 ILE A N 1
ATOM 2710 C CA . ILE A 1 436 ? 153.346 145.993 109.552 1.00 45.64 425 ILE A CA 1
ATOM 2711 C C . ILE A 1 436 ? 153.880 146.383 108.181 1.00 45.64 425 ILE A C 1
ATOM 2712 O O . ILE A 1 436 ? 153.105 146.737 107.286 1.00 45.64 425 ILE A O 1
ATOM 2717 N N . LEU A 1 437 ? 155.199 146.324 107.989 1.00 48.19 426 LEU A N 1
ATOM 2718 C CA . LEU A 1 437 ? 155.762 146.582 106.670 1.00 48.19 426 LEU A CA 1
ATOM 2719 C C . LEU A 1 437 ? 155.448 145.452 105.699 1.00 48.19 426 LEU A C 1
ATOM 2720 O O . LEU A 1 437 ? 155.210 145.705 104.513 1.00 48.19 426 LEU A O 1
ATOM 2725 N N . LYS A 1 438 ? 155.440 144.207 106.177 1.00 49.01 427 LYS A N 1
ATOM 2726 C CA . LYS A 1 438 ? 155.157 143.081 105.298 1.00 49.01 427 LYS A CA 1
ATOM 2727 C C . LYS A 1 438 ? 153.669 142.924 105.018 1.00 49.01 427 LYS A C 1
ATOM 2728 O O . LYS A 1 438 ? 153.303 142.294 104.020 1.00 49.01 427 LYS A O 1
ATOM 2734 N N . ASP A 1 439 ? 152.807 143.480 105.866 1.00 49.91 428 ASP A N 1
ATOM 2735 C CA . ASP A 1 439 ? 151.367 143.356 105.704 1.00 49.91 428 ASP A CA 1
ATOM 2736 C C . ASP A 1 439 ? 150.703 144.645 105.241 1.00 49.91 428 ASP A C 1
ATOM 2737 O O . ASP A 1 439 ? 149.488 144.653 105.020 1.00 49.91 428 ASP A O 1
ATOM 2739 N N . THR A 1 440 ? 151.460 145.731 105.096 1.00 54.63 429 THR A N 1
ATOM 2740 C CA . THR A 1 440 ? 150.900 146.979 104.599 1.00 54.63 429 THR A CA 1
ATOM 2741 C C . THR A 1 440 ? 151.811 147.712 103.626 1.00 54.63 429 THR A C 1
ATOM 2742 O O . THR A 1 440 ? 151.420 148.777 103.136 1.00 54.63 429 THR A O 1
ATOM 2744 N N . GLN A 1 441 ? 152.999 147.186 103.334 1.00 56.20 430 GLN A N 1
ATOM 2745 C CA . GLN A 1 441 ? 153.964 147.829 102.442 1.00 56.20 430 GLN A CA 1
ATOM 2746 C C . GLN A 1 441 ? 154.296 149.245 102.899 1.00 56.20 430 GLN A C 1
ATOM 2747 O O . GLN A 1 441 ? 155.450 149.556 103.192 1.00 56.20 430 GLN A O 1
ATOM 2753 N N . GLY A 1 509 ? 149.090 151.495 110.571 1.00 37.42 498 GLY A N 1
ATOM 2754 C CA . GLY A 1 509 ? 149.851 152.719 110.410 1.00 37.42 498 GLY A CA 1
ATOM 2755 C C . GLY A 1 509 ? 149.959 153.521 111.690 1.00 37.42 498 GLY A C 1
ATOM 2756 O O . GLY A 1 509 ? 149.279 153.224 112.671 1.00 37.42 498 GLY A O 1
ATOM 2757 N N . THR A 1 510 ? 150.825 154.539 111.669 1.00 40.37 499 THR A N 1
ATOM 2758 C CA . THR A 1 510 ? 151.084 155.415 112.817 1.00 40.37 499 THR A CA 1
ATOM 2759 C C . THR A 1 510 ? 151.664 154.630 113.998 1.00 40.37 499 THR A C 1
ATOM 2760 O O . THR A 1 510 ? 151.722 155.118 115.129 1.00 40.37 499 THR A O 1
ATOM 2764 N N . GLU A 1 511 ? 152.122 153.407 113.740 1.00 39.82 500 GLU A N 1
ATOM 2765 C CA . GLU A 1 511 ? 152.767 152.582 114.750 1.00 39.82 500 GLU A CA 1
ATOM 2766 C C . GLU A 1 511 ? 154.233 152.313 114.465 1.00 39.82 500 GLU A C 1
ATOM 2767 O O . GLU A 1 511 ? 155.000 152.115 115.408 1.00 39.82 500 GLU A O 1
ATOM 2773 N N . ALA A 1 512 ? 154.642 152.303 113.195 1.00 44.22 501 ALA A N 1
ATOM 2774 C CA . ALA A 1 512 ? 156.037 152.074 112.839 1.00 44.22 501 ALA A CA 1
ATOM 2775 C C . ALA A 1 512 ? 156.955 153.196 113.303 1.00 44.22 501 ALA A C 1
ATOM 2776 O O . ALA A 1 512 ? 158.178 153.026 113.267 1.00 44.22 501 ALA A O 1
ATOM 2778 N N . ILE A 1 513 ? 156.402 154.331 113.729 1.00 44.71 502 ILE A N 1
ATOM 2779 C CA . ILE A 1 513 ? 157.229 155.405 114.267 1.00 44.71 502 ILE A CA 1
ATOM 2780 C C . ILE A 1 513 ? 157.732 155.037 115.656 1.00 44.71 502 ILE A C 1
ATOM 2781 O O . ILE A 1 513 ? 158.906 155.247 115.988 1.00 44.71 502 ILE A O 1
ATOM 2786 N N . LEU A 1 514 ? 156.853 154.471 116.484 1.00 43.05 503 LEU A N 1
ATOM 2787 C CA . LEU A 1 514 ? 157.227 154.114 117.848 1.00 43.05 503 LEU A CA 1
ATOM 2788 C C . LEU A 1 514 ? 158.316 153.049 117.858 1.00 43.05 503 LEU A C 1
ATOM 2789 O O . LEU A 1 514 ? 159.252 153.109 118.661 1.00 43.05 503 LEU A O 1
ATOM 2794 N N . ASP A 1 515 ? 158.210 152.061 116.967 1.00 41.66 504 ASP A N 1
ATOM 2795 C CA . ASP A 1 515 ? 159.208 150.998 116.928 1.00 41.66 504 ASP A CA 1
ATOM 2796 C C . ASP A 1 515 ? 160.576 151.536 116.535 1.00 41.66 504 ASP A C 1
ATOM 2797 O O . ASP A 1 515 ? 161.597 151.136 117.106 1.00 41.66 504 ASP A O 1
ATOM 2802 N N . ALA A 1 516 ? 160.618 152.453 115.568 1.00 43.64 505 ALA A N 1
ATOM 2803 C CA . ALA A 1 516 ? 161.883 153.085 115.212 1.00 43.64 505 ALA A CA 1
ATOM 2804 C C . ALA A 1 516 ? 162.420 153.911 116.373 1.00 43.64 505 ALA A C 1
ATOM 2805 O O . ALA A 1 516 ? 163.630 153.939 116.625 1.00 43.64 505 ALA A O 1
ATOM 2807 N N . LYS A 1 517 ? 161.528 154.586 117.103 1.00 44.07 506 LYS A N 1
ATOM 2808 C CA . LYS A 1 517 ? 161.961 155.383 118.246 1.00 44.07 506 LYS A CA 1
ATOM 2809 C C . LYS A 1 517 ? 162.577 154.504 119.328 1.00 44.07 506 LYS A C 1
ATOM 2810 O O . LYS A 1 517 ? 163.592 154.865 119.933 1.00 44.07 506 LYS A O 1
ATOM 2816 N N . GLU A 1 518 ? 161.976 153.341 119.584 1.00 41.67 507 GLU A N 1
ATOM 2817 C CA . GLU A 1 518 ? 162.546 152.422 120.565 1.00 41.67 507 GLU A CA 1
ATOM 2818 C C . GLU A 1 518 ? 163.857 151.825 120.074 1.00 41.67 507 GLU A C 1
ATOM 2819 O O . GLU A 1 518 ? 164.797 151.646 120.857 1.00 41.67 507 GLU A O 1
ATOM 2825 N N . GLN A 1 519 ? 163.940 151.501 118.782 1.00 44.37 508 GLN A N 1
ATOM 2826 C CA . GLN A 1 519 ? 165.175 150.941 118.245 1.00 44.37 508 GLN A CA 1
ATOM 2827 C C . GLN A 1 519 ? 166.313 151.952 118.310 1.00 44.37 508 GLN A C 1
ATOM 2828 O O . GLN A 1 519 ? 167.476 151.577 118.492 1.00 44.37 508 GLN A O 1
ATOM 2834 N N . LEU A 1 520 ? 165.996 153.240 118.164 1.00 45.89 509 LEU A N 1
ATOM 2835 C CA . LEU A 1 520 ? 167.024 154.268 118.281 1.00 45.89 509 LEU A CA 1
ATOM 2836 C C . LEU A 1 520 ? 167.368 154.543 119.741 1.00 45.89 509 LEU A C 1
ATOM 2837 O O . LEU A 1 520 ? 168.532 154.795 120.072 1.00 45.89 509 LEU A O 1
ATOM 2842 N N . GLU A 1 521 ? 166.367 154.504 120.626 1.00 45.15 510 GLU A N 1
ATOM 2843 C CA . GLU A 1 521 ? 166.603 154.771 122.042 1.00 45.15 510 GLU A CA 1
ATOM 2844 C C . GLU A 1 521 ? 167.574 153.765 122.649 1.00 45.15 510 GLU A C 1
ATOM 2845 O O . GLU A 1 521 ? 168.397 154.118 123.501 1.00 45.15 510 GLU A O 1
ATOM 2851 N N . MET A 1 522 ? 167.503 152.513 122.213 1.00 47.40 511 MET A N 1
ATOM 2852 C CA . MET A 1 522 ? 168.371 151.467 122.744 1.00 47.40 511 MET A CA 1
ATOM 2853 C C . MET A 1 522 ? 169.815 151.603 122.292 1.00 47.40 511 MET A C 1
ATOM 2854 O O . MET A 1 522 ? 170.628 150.733 122.628 1.00 47.40 511 MET A O 1
ATOM 2859 N N . LEU A 1 523 ? 170.169 152.650 121.550 1.00 49.12 512 LEU A N 1
ATOM 2860 C CA . LEU A 1 523 ? 171.546 152.869 121.110 1.00 49.12 512 LEU A CA 1
ATOM 2861 C C . LEU A 1 523 ? 172.274 153.662 122.187 1.00 49.12 512 LEU A C 1
ATOM 2862 O O . LEU A 1 523 ? 172.167 154.889 122.253 1.00 49.12 512 LEU A O 1
ATOM 2867 N N . HIS A 1 524 ? 173.019 152.959 123.033 1.00 55.05 513 HIS A N 1
ATOM 2868 C CA . HIS A 1 524 ? 173.758 153.596 124.114 1.00 55.05 513 HIS A CA 1
ATOM 2869 C C . HIS A 1 524 ? 175.248 153.661 123.796 1.00 55.05 513 HIS A C 1
ATOM 2870 O O . HIS A 1 524 ? 175.758 154.701 123.378 1.00 55.05 513 HIS A O 1
ATOM 2877 N N . ASP B 2 317 ? 136.508 158.310 168.175 1.00 35.44 195 ASP B N 1
ATOM 2878 C CA . ASP B 2 317 ? 137.082 158.980 167.015 1.00 35.44 195 ASP B CA 1
ATOM 2879 C C . ASP B 2 317 ? 137.127 158.043 165.815 1.00 35.44 195 ASP B C 1
ATOM 2880 O O . ASP B 2 317 ? 137.190 156.824 165.972 1.00 35.44 195 ASP B O 1
ATOM 2885 N N . LYS B 2 318 ? 137.098 158.622 164.617 1.00 33.23 196 LYS B N 1
ATOM 2886 C CA . LYS B 2 318 ? 137.163 157.842 163.383 1.00 33.23 196 LYS B CA 1
ATOM 2887 C C . LYS B 2 318 ? 137.581 158.768 162.255 1.00 33.23 196 LYS B C 1
ATOM 2888 O O . LYS B 2 318 ? 136.949 159.808 162.048 1.00 33.23 196 LYS B O 1
ATOM 2894 N N . TYR B 2 319 ? 138.640 158.393 161.535 1.00 29.75 197 TYR B N 1
ATOM 2895 C CA . TYR B 2 319 ? 139.160 159.170 160.409 1.00 29.75 197 TYR B CA 1
ATOM 2896 C C . TYR B 2 319 ? 139.468 160.606 160.827 1.00 29.75 197 TYR B C 1
ATOM 2897 O O . TYR B 2 319 ? 139.153 161.570 160.127 1.00 29.75 197 TYR B O 1
ATOM 2899 N N . LYS B 2 320 ? 140.114 160.739 161.986 1.00 28.38 198 LYS B N 1
ATOM 2900 C CA . LYS B 2 320 ? 140.412 162.032 162.586 1.00 28.38 198 LYS B CA 1
ATOM 2901 C C . LYS B 2 320 ? 141.809 162.535 162.239 1.00 28.38 198 LYS B C 1
ATOM 2902 O O . LYS B 2 320 ? 142.435 163.225 163.053 1.00 28.38 198 LYS B O 1
ATOM 2908 N N . ASP B 2 321 ? 142.311 162.214 161.055 1.00 21.52 199 ASP B N 1
ATOM 2909 C CA . ASP B 2 321 ? 143.707 162.463 160.721 1.00 21.52 199 ASP B CA 1
ATOM 2910 C C . ASP B 2 321 ? 143.904 163.908 160.261 1.00 21.52 199 ASP B C 1
ATOM 2911 O O . ASP B 2 321 ? 143.044 164.776 160.433 1.00 21.52 199 ASP B O 1
ATOM 2913 N N . TRP B 2 322 ? 145.073 164.169 159.671 1.00 20.41 200 TRP B N 1
ATOM 2914 C CA . TRP B 2 322 ? 145.474 165.531 159.329 1.00 20.41 200 TRP B CA 1
ATOM 2915 C C . TRP B 2 322 ? 144.650 166.082 158.169 1.00 20.41 200 TRP B C 1
ATOM 2916 O O . TRP B 2 322 ? 144.124 167.198 158.251 1.00 20.41 200 TRP B O 1
ATOM 2927 N N . HIS B 2 323 ? 144.509 165.312 157.091 1.00 21.42 201 HIS B N 1
ATOM 2928 C CA . HIS B 2 323 ? 143.658 165.670 155.952 1.00 21.42 201 HIS B CA 1
ATOM 2929 C C . HIS B 2 323 ? 144.077 167.009 155.337 1.00 21.42 201 HIS B C 1
ATOM 2930 O O . HIS B 2 323 ? 143.361 168.007 155.390 1.00 21.42 201 HIS B O 1
ATOM 2937 N N . PHE B 2 324 ? 145.279 167.004 154.761 1.00 21.64 202 PHE B N 1
ATOM 2938 C CA . PHE B 2 324 ? 145.768 168.187 154.059 1.00 21.64 202 PHE B CA 1
ATOM 2939 C C . PHE B 2 324 ? 144.845 168.558 152.907 1.00 21.64 202 PHE B C 1
ATOM 2940 O O . PHE B 2 324 ? 144.375 169.697 152.814 1.00 21.64 202 PHE B O 1
ATOM 2948 N N . ILE B 2 325 ? 144.569 167.601 152.022 1.00 25.50 203 ILE B N 1
ATOM 2949 C CA . ILE B 2 325 ? 143.724 167.820 150.850 1.00 25.50 203 ILE B CA 1
ATOM 2950 C C . ILE B 2 325 ? 142.296 168.032 151.345 1.00 25.50 203 ILE B C 1
ATOM 2951 O O . ILE B 2 325 ? 141.667 167.115 151.874 1.00 25.50 203 ILE B O 1
ATOM 2956 N N . SER B 2 326 ? 141.780 169.247 151.172 1.00 29.11 204 SER B N 1
ATOM 2957 C CA . SER B 2 326 ? 140.449 169.594 151.653 1.00 29.11 204 SER B CA 1
ATOM 2958 C C . SER B 2 326 ? 139.364 169.307 150.620 1.00 29.11 204 SER B C 1
ATOM 2959 O O . SER B 2 326 ? 138.331 168.717 150.950 1.00 29.11 204 SER B O 1
ATOM 2962 N N . LYS B 2 327 ? 139.589 169.729 149.381 1.00 30.01 205 LYS B N 1
ATOM 2963 C CA . LYS B 2 327 ? 138.599 169.531 148.326 1.00 30.01 205 LYS B CA 1
ATOM 2964 C C . LYS B 2 327 ? 139.005 168.484 147.297 1.00 30.01 205 LYS B C 1
ATOM 2965 O O . LYS B 2 327 ? 140.106 167.934 147.347 1.00 30.01 205 LYS B O 1
ATOM 2971 N N . ASN B 2 328 ? 138.094 168.224 146.365 1.00 30.18 206 ASN B N 1
ATOM 2972 C CA . ASN B 2 328 ? 138.314 167.253 145.304 1.00 30.18 206 ASN B CA 1
ATOM 2973 C C . ASN B 2 328 ? 139.409 167.705 144.354 1.00 30.18 206 ASN B C 1
ATOM 2974 O O . ASN B 2 328 ? 139.616 168.900 144.157 1.00 30.18 206 ASN B O 1
ATOM 2979 N N . CYS B 2 329 ? 140.108 166.743 143.766 1.00 30.77 207 CYS B N 1
ATOM 2980 C CA . CYS B 2 329 ? 141.176 167.047 142.832 1.00 30.77 207 CYS B CA 1
ATOM 2981 C C . CYS B 2 329 ? 140.589 167.338 141.458 1.00 30.77 207 CYS B C 1
ATOM 2982 O O . CYS B 2 329 ? 139.656 166.669 141.019 1.00 30.77 207 CYS B O 1
ATOM 2985 N N . HIS B 2 330 ? 141.129 168.354 140.794 1.00 32.32 208 HIS B N 1
ATOM 2986 C CA . HIS B 2 330 ? 140.659 168.743 139.470 1.00 32.32 208 HIS B CA 1
ATOM 2987 C C . HIS B 2 330 ? 140.991 167.659 138.458 1.00 32.32 208 HIS B C 1
ATOM 2988 O O . HIS B 2 330 ? 141.942 167.783 137.691 1.00 32.32 208 HIS B O 1
ATOM 2995 N N . TYR B 2 331 ? 140.184 166.602 138.476 1.00 30.03 209 TYR B N 1
ATOM 2996 C CA . TYR B 2 331 ? 140.341 165.435 137.609 1.00 30.03 209 TYR B CA 1
ATOM 2997 C C . TYR B 2 331 ? 140.721 165.730 136.162 1.00 30.03 209 TYR B C 1
ATOM 2998 O O . TYR B 2 331 ? 141.843 165.456 135.740 1.00 30.03 209 TYR B O 1
ATOM 3007 N N . GLU B 2 332 ? 139.779 166.285 135.406 1.00 32.70 210 GLU B N 1
ATOM 3008 C CA . GLU B 2 332 ? 140.001 166.600 133.998 1.00 32.70 210 GLU B CA 1
ATOM 3009 C C . GLU B 2 332 ? 141.284 167.387 133.737 1.00 32.70 210 GLU B C 1
ATOM 3010 O O . GLU B 2 332 ? 142.041 167.060 132.826 1.00 32.70 210 GLU B O 1
ATOM 3016 N N . GLN B 2 333 ? 141.528 168.420 134.535 1.00 33.74 211 GLN B N 1
ATOM 3017 C CA . GLN B 2 333 ? 142.726 169.234 134.376 1.00 33.74 211 GLN B CA 1
ATOM 3018 C C . GLN B 2 333 ? 143.985 168.429 134.672 1.00 33.74 211 GLN B C 1
ATOM 3019 O O . GLN B 2 333 ? 145.015 168.619 134.030 1.00 33.74 211 GLN B O 1
ATOM 3025 N N . LEU B 2 334 ? 143.898 167.541 135.658 1.00 30.81 212 LEU B N 1
ATOM 3026 C CA . LEU B 2 334 ? 145.022 166.692 136.032 1.00 30.81 212 LEU B CA 1
ATOM 3027 C C . LEU B 2 334 ? 145.272 165.675 134.929 1.00 30.81 212 LEU B C 1
ATOM 3028 O O . LEU B 2 334 ? 146.413 165.426 134.542 1.00 30.81 212 LEU B O 1
ATOM 3033 N N . MET B 2 335 ? 144.191 165.085 134.431 1.00 30.12 213 MET B N 1
ATOM 3034 C CA . MET B 2 335 ? 144.284 164.110 133.359 1.00 30.12 213 MET B CA 1
ATOM 3035 C C . MET B 2 335 ? 144.983 164.751 132.174 1.00 30.12 213 MET B C 1
ATOM 3036 O O . MET B 2 335 ? 145.862 164.147 131.566 1.00 30.12 213 MET B O 1
ATOM 3041 N N . ASP B 2 336 ? 144.584 165.978 131.851 1.00 32.24 214 ASP B N 1
ATOM 3042 C CA . ASP B 2 336 ? 145.191 166.710 130.751 1.00 32.24 214 ASP B CA 1
ATOM 3043 C C . ASP B 2 336 ? 146.681 166.804 131.015 1.00 32.24 214 ASP B C 1
ATOM 3044 O O . ASP B 2 336 ? 147.494 166.515 130.140 1.00 32.24 214 ASP B O 1
ATOM 3046 N N . LEU B 2 337 ? 147.039 167.199 132.232 1.00 33.00 215 LEU B N 1
ATOM 3047 C CA . LEU B 2 337 ? 148.449 167.287 132.597 1.00 33.00 215 LEU B CA 1
ATOM 3048 C C . LEU B 2 337 ? 149.104 165.912 132.623 1.00 33.00 215 LEU B C 1
ATOM 3049 O O . LEU B 2 337 ? 150.320 165.800 132.431 1.00 33.00 215 LEU B O 1
ATOM 3054 N N . GLU B 2 338 ? 148.314 164.862 132.856 1.00 31.54 216 GLU B N 1
ATOM 3055 C CA . GLU B 2 338 ? 148.848 163.505 132.895 1.00 31.54 216 GLU B CA 1
ATOM 3056 C C . GLU B 2 338 ? 149.353 163.074 131.526 1.00 31.54 216 GLU B C 1
ATOM 3057 O O . GLU B 2 338 ? 150.341 162.336 131.426 1.00 31.54 216 GLU B O 1
ATOM 3063 N N . MET B 2 339 ? 148.690 163.520 130.462 1.00 38.55 217 MET B N 1
ATOM 3064 C CA . MET B 2 339 ? 149.169 163.286 129.111 1.00 38.55 217 MET B CA 1
ATOM 3065 C C . MET B 2 339 ? 150.407 164.142 128.849 1.00 38.55 217 MET B C 1
ATOM 3066 O O . MET B 2 339 ? 150.851 164.920 129.699 1.00 38.55 217 MET B O 1
ATOM 3071 N N . LYS B 2 340 ? 150.973 163.996 127.651 1.00 42.37 218 LYS B N 1
ATOM 3072 C CA . LYS B 2 340 ? 152.183 164.703 127.236 1.00 42.37 218 LYS B CA 1
ATOM 3073 C C . LYS B 2 340 ? 153.357 164.448 128.176 1.00 42.37 218 LYS B C 1
ATOM 3074 O O . LYS B 2 340 ? 154.334 165.201 128.168 1.00 42.37 218 LYS B O 1
ATOM 3076 N N . ASP B 2 341 ? 153.280 163.394 128.986 1.00 43.17 219 ASP B N 1
ATOM 3077 C CA . ASP B 2 341 ? 154.299 163.087 129.978 1.00 43.17 219 ASP B CA 1
ATOM 3078 C C . ASP B 2 341 ? 154.912 161.707 129.824 1.00 43.17 219 ASP B C 1
ATOM 3079 O O . ASP B 2 341 ? 156.073 161.523 130.193 1.00 43.17 219 ASP B O 1
ATOM 3081 N N . THR B 2 342 ? 154.166 160.733 129.298 1.00 45.23 220 THR B N 1
ATOM 3082 C CA . THR B 2 342 ? 154.716 159.396 129.103 1.00 45.23 220 THR B CA 1
ATOM 3083 C C . THR B 2 342 ? 155.838 159.417 128.072 1.00 45.23 220 THR B C 1
ATOM 3084 O O . THR B 2 342 ? 156.971 159.006 128.352 1.00 45.23 220 THR B O 1
ATOM 3086 N N . ALA B 2 343 ? 155.536 159.898 126.863 1.00 46.07 221 ALA B N 1
ATOM 3087 C CA . ALA B 2 343 ? 156.578 160.057 125.857 1.00 46.07 221 ALA B CA 1
ATOM 3088 C C . ALA B 2 343 ? 157.601 161.098 126.284 1.00 46.07 221 ALA B C 1
ATOM 3089 O O . ALA B 2 343 ? 158.773 161.005 125.907 1.00 46.07 221 ALA B O 1
ATOM 3091 N N . TYR B 2 344 ? 157.181 162.090 127.071 1.00 44.47 222 TYR B N 1
ATOM 3092 C CA . TYR B 2 344 ? 158.122 163.067 127.609 1.00 44.47 222 TYR B CA 1
ATOM 3093 C C . TYR B 2 344 ? 159.120 162.398 128.547 1.00 44.47 222 TYR B C 1
ATOM 3094 O O . TYR B 2 344 ? 160.329 162.641 128.464 1.00 44.47 222 TYR B O 1
ATOM 3103 N N . SER B 2 34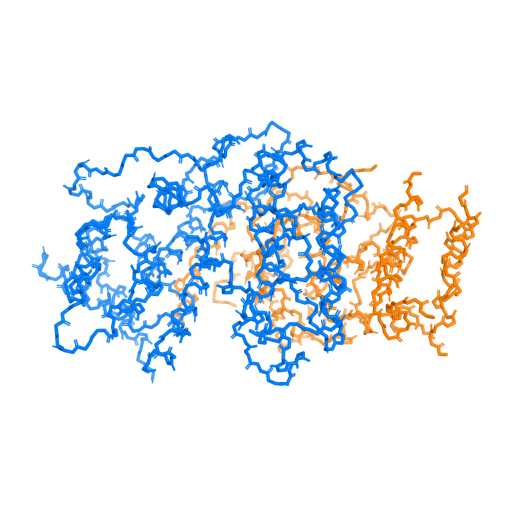5 ? 158.629 161.544 129.447 1.00 43.40 223 SER B N 1
ATOM 3104 C CA . SER B 2 345 ? 159.519 160.856 130.374 1.00 43.40 223 SER B CA 1
ATOM 3105 C C . SER B 2 345 ? 160.390 159.829 129.664 1.00 43.40 223 SER B C 1
ATOM 3106 O O . SER B 2 345 ? 161.531 159.596 130.079 1.00 43.40 223 SER B O 1
ATOM 3108 N N . PHE B 2 346 ? 159.878 159.204 128.602 1.00 43.13 224 PHE B N 1
ATOM 3109 C CA . PHE B 2 346 ? 160.671 158.221 127.874 1.00 43.13 224 PHE B CA 1
ATOM 3110 C C . PHE B 2 346 ? 161.692 158.862 126.944 1.00 43.13 224 PHE B C 1
ATOM 3111 O O . PHE B 2 346 ? 162.727 158.249 126.666 1.00 43.13 224 PHE B O 1
ATOM 3119 N N . LEU B 2 347 ? 161.432 160.073 126.463 1.00 44.02 225 LEU B N 1
ATOM 3120 C CA . LEU B 2 347 ? 162.358 160.762 125.575 1.00 44.02 225 LEU B CA 1
ATOM 3121 C C . LEU B 2 347 ? 162.828 162.075 126.193 1.00 44.02 225 LEU B C 1
ATOM 3122 O O . LEU B 2 347 ? 163.903 162.143 126.790 1.00 44.02 225 LEU B O 1
ATOM 3127 N N . GLU B 2 359 ? 160.163 171.923 134.006 1.00 40.36 237 GLU B N 1
ATOM 3128 C CA . GLU B 2 359 ? 159.548 171.095 132.975 1.00 40.36 237 GLU B CA 1
ATOM 3129 C C . GLU B 2 359 ? 159.308 171.900 131.706 1.00 40.36 237 GLU B C 1
ATOM 3130 O O . GLU B 2 359 ? 159.171 173.121 131.754 1.00 40.36 237 GLU B O 1
ATOM 3132 N N . PHE B 2 360 ? 159.259 171.207 130.566 1.00 41.21 238 PHE B N 1
ATOM 3133 C CA . PHE B 2 360 ? 159.017 171.894 129.303 1.00 41.21 238 PHE B CA 1
ATOM 3134 C C . PHE B 2 360 ? 157.577 172.375 129.194 1.00 41.21 238 PHE B C 1
ATOM 3135 O O . PHE B 2 360 ? 157.319 173.427 128.597 1.00 41.21 238 PHE B O 1
ATOM 3137 N N . VAL B 2 361 ? 156.633 171.632 129.761 1.00 41.66 239 VAL B N 1
ATOM 3138 C CA . VAL B 2 361 ? 155.227 172.014 129.782 1.00 41.66 239 VAL B CA 1
ATOM 3139 C C . VAL B 2 361 ? 154.908 172.463 131.204 1.00 41.66 239 VAL B C 1
ATOM 3140 O O . VAL B 2 361 ? 154.778 171.645 132.124 1.00 41.66 239 VAL B O 1
ATOM 3144 N N . HIS B 2 362 ? 154.817 173.779 131.396 1.00 41.78 240 HIS B N 1
ATOM 3145 C CA . HIS B 2 362 ? 154.475 174.368 132.685 1.00 41.78 240 HIS B CA 1
ATOM 3146 C C . HIS B 2 362 ? 153.470 175.503 132.535 1.00 41.78 240 HIS B C 1
ATOM 3147 O O . HIS B 2 362 ? 153.230 176.248 133.490 1.00 41.78 240 HIS B O 1
ATOM 3149 N N . LEU B 2 363 ? 152.873 175.643 131.350 1.00 42.34 241 LEU B N 1
ATOM 3150 C CA . LEU B 2 363 ? 151.974 176.763 131.096 1.00 42.34 241 LEU B CA 1
ATOM 3151 C C . LEU B 2 363 ? 150.646 176.592 131.822 1.00 42.34 241 LEU B C 1
ATOM 3152 O O . LEU B 2 363 ? 149.988 177.582 132.162 1.00 42.34 241 LEU B O 1
ATOM 3157 N N . LYS B 2 364 ? 150.227 175.348 132.055 1.00 38.32 242 LYS B N 1
ATOM 3158 C CA . LYS B 2 364 ? 148.968 175.104 132.752 1.00 38.32 242 LYS B CA 1
ATOM 3159 C C . LYS B 2 364 ? 149.019 175.641 134.177 1.00 38.32 242 LYS B C 1
ATOM 3160 O O . LYS B 2 364 ? 148.260 176.544 134.545 1.00 38.32 242 LYS B O 1
ATOM 3166 N N . CYS B 2 365 ? 149.913 175.094 134.995 1.00 35.54 243 CYS B N 1
ATOM 3167 C CA . CYS B 2 365 ? 150.135 175.598 136.344 1.00 35.54 243 CYS B CA 1
ATOM 3168 C C . CYS B 2 365 ? 151.504 176.256 136.404 1.00 35.54 243 CYS B C 1
ATOM 3169 O O . CYS B 2 365 ? 152.523 175.568 136.234 1.00 35.54 243 CYS B O 1
ATOM 3172 N N . PRO B 2 366 ? 151.587 177.565 136.622 1.00 35.63 244 PRO B N 1
ATOM 3173 C CA . PRO B 2 366 ? 152.896 178.228 136.611 1.00 35.63 244 PRO B CA 1
ATOM 3174 C C . PRO B 2 366 ? 153.746 177.891 137.826 1.00 35.63 244 PRO B C 1
ATOM 3175 O O . PRO B 2 366 ? 154.949 177.644 137.695 1.00 35.63 244 PRO B O 1
ATOM 3179 N N . SER B 2 367 ? 153.137 177.870 139.006 1.00 32.03 245 SER B N 1
ATOM 3180 C CA . SER B 2 367 ? 153.868 177.773 140.259 1.00 32.03 245 SER B CA 1
ATOM 3181 C C . SER B 2 367 ? 153.443 176.537 141.048 1.00 32.03 245 SER B C 1
ATOM 3182 O O . SER B 2 367 ? 152.454 175.862 140.735 1.00 32.03 245 SER B O 1
ATOM 3185 N N . ILE B 2 368 ? 154.212 176.254 142.100 1.00 29.03 246 ILE B N 1
ATOM 3186 C CA . ILE B 2 368 ? 153.927 175.104 142.946 1.00 29.03 246 ILE B CA 1
ATOM 3187 C C . ILE B 2 368 ? 152.639 175.310 143.731 1.00 29.03 246 ILE B C 1
ATOM 3188 O O . ILE B 2 368 ? 151.939 174.342 144.041 1.00 29.03 246 ILE B O 1
ATOM 3193 N N . THR B 2 369 ? 152.286 176.557 144.046 1.00 29.42 247 THR B N 1
ATOM 3194 C CA . THR B 2 369 ? 150.991 176.811 144.667 1.00 29.42 247 THR B CA 1
ATOM 3195 C C . THR B 2 369 ? 149.856 176.434 143.725 1.00 29.42 247 THR B C 1
ATOM 3196 O O . THR B 2 369 ? 148.846 175.857 144.150 1.00 29.42 247 THR B O 1
ATOM 3200 N N . ASN B 2 370 ? 150.009 176.750 142.437 1.00 31.24 248 ASN B N 1
ATOM 3201 C CA . ASN B 2 370 ? 149.008 176.352 141.454 1.00 31.24 248 ASN B CA 1
ATOM 3202 C C . ASN B 2 370 ? 148.948 174.837 141.317 1.00 31.24 248 ASN B C 1
ATOM 3203 O O . ASN B 2 370 ? 147.859 174.260 141.220 1.00 31.24 248 ASN B O 1
ATOM 3208 N N . LEU B 2 371 ? 150.107 174.176 141.315 1.00 26.74 249 LEU B N 1
ATOM 3209 C CA . LEU B 2 371 ? 150.112 172.717 141.251 1.00 26.74 249 LEU B CA 1
ATOM 3210 C C . LEU B 2 371 ? 149.398 172.111 142.451 1.00 26.74 249 LEU B C 1
ATOM 3211 O O . LEU B 2 371 ? 148.637 171.149 142.309 1.00 26.74 249 LEU B O 1
ATOM 3216 N N . LEU B 2 372 ? 149.629 172.662 143.643 1.00 28.35 250 LEU B N 1
ATOM 3217 C CA . LEU B 2 372 ? 148.958 172.156 144.833 1.00 28.35 250 LEU B CA 1
ATOM 3218 C C . LEU B 2 372 ? 147.451 172.354 144.738 1.00 28.35 250 LEU B C 1
ATOM 3219 O O . LEU B 2 372 ? 146.681 171.399 144.884 1.00 28.35 250 LEU B O 1
ATOM 3224 N N . VAL B 2 373 ? 147.006 173.588 144.478 1.00 30.25 251 VAL B N 1
ATOM 3225 C CA . VAL B 2 373 ? 145.568 173.845 144.431 1.00 30.25 251 VAL B CA 1
ATOM 3226 C C . VAL B 2 373 ? 144.916 173.030 143.320 1.00 30.25 251 VAL B C 1
ATOM 3227 O O . VAL B 2 373 ? 143.716 172.735 143.377 1.00 30.25 251 VAL B O 1
ATOM 3231 N N . LEU B 2 374 ? 145.692 172.633 142.308 1.00 29.92 252 LEU B N 1
ATOM 3232 C CA . LEU B 2 374 ? 145.169 171.722 141.295 1.00 29.92 252 LEU B CA 1
ATOM 3233 C C . LEU B 2 374 ? 144.839 170.361 141.896 1.00 29.92 252 LEU B C 1
ATOM 3234 O O . LEU B 2 374 ? 143.861 169.719 141.496 1.00 29.92 252 LEU B O 1
ATOM 3239 N N . PHE B 2 375 ? 145.643 169.902 142.863 1.00 26.34 253 PHE B N 1
ATOM 3240 C CA . PHE B 2 375 ? 145.355 168.669 143.603 1.00 26.34 253 PHE B CA 1
ATOM 3241 C C . PHE B 2 375 ? 144.187 168.814 144.543 1.00 26.34 253 PHE B C 1
ATOM 3242 O O . PHE B 2 375 ? 143.908 167.856 145.274 1.00 26.34 253 PHE B O 1
ATOM 3250 N N . GLY B 2 376 ? 143.499 169.952 144.570 1.00 29.97 254 GLY B N 1
ATOM 3251 C CA . GLY B 2 376 ? 142.537 170.202 145.626 1.00 29.97 254 GLY B CA 1
ATOM 3252 C C . GLY B 2 376 ? 143.183 170.285 146.987 1.00 29.97 254 GLY B C 1
ATOM 3253 O O . GLY B 2 376 ? 142.552 169.943 147.992 1.00 29.97 254 GLY B O 1
ATOM 3254 N N . VAL B 2 377 ? 144.435 170.744 147.042 1.00 28.42 255 VAL B N 1
ATOM 3255 C CA . VAL B 2 377 ? 145.224 170.650 148.267 1.00 28.42 255 VAL B CA 1
ATOM 3256 C C . VAL B 2 377 ? 144.640 171.538 149.357 1.00 28.42 255 VAL B C 1
ATOM 3257 O O . VAL B 2 377 ? 144.325 171.068 150.456 1.00 28.42 255 VAL B O 1
ATOM 3261 N N . ASN B 2 378 ? 144.476 172.828 149.077 1.00 29.66 256 ASN B N 1
ATOM 3262 C CA . ASN B 2 378 ? 144.121 173.758 150.138 1.00 29.66 256 ASN B CA 1
ATOM 3263 C C . ASN B 2 378 ? 143.557 175.032 149.537 1.00 29.66 256 ASN B C 1
ATOM 3264 O O . ASN B 2 378 ? 143.975 175.447 148.452 1.00 29.66 256 ASN B O 1
ATOM 3266 N N . GLN B 2 379 ? 142.618 175.653 150.251 1.00 30.19 257 GLN B N 1
ATOM 3267 C CA . GLN B 2 379 ? 142.035 176.926 149.835 1.00 30.19 257 GLN B CA 1
ATOM 3268 C C . GLN B 2 379 ? 143.049 178.035 150.108 1.00 30.19 257 GLN B C 1
ATOM 3269 O O . GLN B 2 379 ? 142.912 178.842 151.031 1.00 30.19 257 GLN B O 1
ATOM 3271 N N . GLU B 2 380 ? 144.094 178.061 149.278 1.00 28.98 258 GLU B N 1
ATOM 3272 C CA . GLU B 2 380 ? 145.136 179.086 149.328 1.00 28.98 258 GLU B CA 1
ATOM 3273 C C . GLU B 2 380 ? 145.823 179.120 150.696 1.00 28.98 258 GLU B C 1
ATOM 3274 O O . GLU B 2 380 ? 145.703 180.077 151.462 1.00 28.98 258 GLU B O 1
ATOM 3276 N N . LYS B 2 381 ? 146.541 178.041 150.996 1.00 26.47 259 LYS B N 1
ATOM 3277 C CA . LYS B 2 381 ? 147.368 177.984 152.198 1.00 26.47 259 LYS B CA 1
ATOM 3278 C C . LYS B 2 381 ? 148.826 178.273 151.864 1.00 26.47 259 LYS B C 1
ATOM 3279 O O . LYS B 2 381 ? 149.312 179.385 152.072 1.00 26.47 259 LYS B O 1
ATOM 3285 N N . LEU B 2 385 ? 151.801 176.701 155.487 1.00 22.87 263 LEU B N 1
ATOM 3286 C CA . LEU B 2 385 ? 151.873 175.246 155.564 1.00 22.87 263 LEU B CA 1
ATOM 3287 C C . LEU B 2 385 ? 152.264 174.795 156.966 1.00 22.87 263 LEU B C 1
ATOM 3288 O O . LEU B 2 385 ? 153.436 174.541 157.242 1.00 22.87 263 LEU B O 1
ATOM 3293 N N . LYS B 2 386 ? 151.272 174.689 157.846 1.00 24.31 264 LYS B N 1
ATOM 3294 C CA . LYS B 2 386 ? 151.512 174.353 159.242 1.00 24.31 264 LYS B CA 1
ATOM 3295 C C . LYS B 2 386 ? 150.195 173.931 159.873 1.00 24.31 264 LYS B C 1
ATOM 3296 O O . LYS B 2 386 ? 149.160 174.554 159.628 1.00 24.31 264 LYS B O 1
ATOM 3302 N N . ILE B 2 387 ? 150.240 172.868 160.673 1.00 24.60 265 ILE B N 1
ATOM 3303 C CA . ILE B 2 387 ? 149.042 172.391 161.352 1.00 24.60 265 ILE B CA 1
ATOM 3304 C C . ILE B 2 387 ? 148.702 173.353 162.481 1.00 24.60 265 ILE B C 1
ATOM 3305 O O . ILE B 2 387 ? 149.478 173.519 163.429 1.00 24.60 265 ILE B O 1
ATOM 3310 N N . ASN B 2 388 ? 147.541 173.993 162.383 1.00 30.10 266 ASN B N 1
ATOM 3311 C CA . ASN B 2 388 ? 147.071 174.907 163.420 1.00 30.10 266 ASN B CA 1
ATOM 3312 C C . ASN B 2 388 ? 146.282 174.084 164.428 1.00 30.10 266 ASN B C 1
ATOM 3313 O O . ASN B 2 388 ? 145.085 173.844 164.254 1.00 30.10 266 ASN B O 1
ATOM 3315 N N . TYR B 2 389 ? 146.956 173.645 165.493 1.00 28.38 267 TYR B N 1
ATOM 3316 C CA . TYR B 2 389 ? 146.291 172.818 166.494 1.00 28.38 267 TYR B CA 1
ATOM 3317 C C . TYR B 2 389 ? 145.331 173.615 167.373 1.00 28.38 267 TYR B C 1
ATOM 3318 O O . TYR B 2 389 ? 144.373 173.060 167.923 1.00 28.38 267 TYR B O 1
ATOM 3327 N N . GLU B 2 390 ? 145.574 174.922 167.506 1.00 32.90 268 GLU B N 1
ATOM 3328 C CA . GLU B 2 390 ? 144.621 175.778 168.202 1.00 32.90 268 GLU B CA 1
ATOM 3329 C C . GLU B 2 390 ? 143.324 175.761 167.407 1.00 32.90 268 GLU B C 1
ATOM 3330 O O . GLU B 2 390 ? 142.236 175.804 167.991 1.00 32.90 268 GLU B O 1
ATOM 3332 N N . LYS B 2 391 ? 143.420 175.695 166.080 1.00 34.21 269 LYS B N 1
ATOM 3333 C CA . LYS B 2 391 ? 142.262 175.587 165.205 1.00 34.21 269 LYS B CA 1
ATOM 3334 C C . LYS B 2 391 ? 141.798 174.147 165.022 1.00 34.21 269 LYS B C 1
ATOM 3335 O O . LYS B 2 391 ? 140.931 173.894 164.179 1.00 34.21 269 LYS B O 1
ATOM 3337 N N . LYS B 2 392 ? 142.360 173.206 165.785 1.00 34.63 270 LYS B N 1
ATOM 3338 C CA . LYS B 2 392 ? 141.989 171.791 165.723 1.00 34.63 270 LYS B CA 1
ATOM 3339 C C . LYS B 2 392 ? 142.237 171.209 164.332 1.00 34.63 270 LYS B C 1
ATOM 3340 O O . LYS B 2 392 ? 141.477 170.368 163.848 1.00 34.63 270 LYS B O 1
ATOM 3346 N N . GLU B 2 393 ? 143.308 171.658 163.674 1.00 31.56 271 GLU B N 1
ATOM 3347 C CA . GLU B 2 393 ? 143.608 171.177 162.332 1.00 31.56 271 GLU B CA 1
ATOM 3348 C C . GLU B 2 393 ? 144.101 169.737 162.324 1.00 31.56 271 GLU B C 1
ATOM 3349 O O . GLU B 2 393 ? 144.057 169.087 161.275 1.00 31.56 271 GLU B O 1
ATOM 3355 N N . ASN B 2 394 ? 144.561 169.221 163.463 1.00 28.19 272 ASN B N 1
ATOM 3356 C CA . ASN B 2 394 ? 145.083 167.864 163.523 1.00 28.19 272 ASN B CA 1
ATOM 3357 C C . ASN B 2 394 ? 143.992 166.810 163.659 1.00 28.19 272 ASN B C 1
ATOM 3358 O O . ASN B 2 394 ? 144.302 165.616 163.609 1.00 28.19 272 ASN B O 1
ATOM 3363 N N . SER B 2 395 ? 142.733 167.214 163.837 1.00 29.09 273 SER B N 1
ATOM 3364 C CA . SER B 2 395 ? 141.613 166.273 163.933 1.00 29.09 273 SER B CA 1
ATOM 3365 C C . SER B 2 395 ? 140.487 166.795 163.042 1.00 29.09 273 SER B C 1
ATOM 3366 O O . SER B 2 395 ? 139.611 167.534 163.497 1.00 29.09 273 SER B O 1
ATOM 3369 N N . ARG B 2 396 ? 140.518 166.401 161.773 1.00 29.08 274 ARG B N 1
ATOM 3370 C CA . ARG B 2 396 ? 139.533 166.805 160.786 1.00 29.08 274 ARG B CA 1
ATOM 3371 C C . ARG B 2 396 ? 138.504 165.692 160.587 1.00 29.08 274 ARG B C 1
ATOM 3372 O O . ARG B 2 396 ? 138.434 164.732 161.359 1.00 29.08 274 ARG B O 1
ATOM 3380 N N . TYR B 2 397 ? 137.682 165.825 159.546 1.00 33.55 275 TYR B N 1
ATOM 3381 C CA . TYR B 2 397 ? 136.651 164.835 159.258 1.00 33.55 275 TYR B CA 1
ATOM 3382 C C . TYR B 2 397 ? 136.912 164.135 157.929 1.00 33.55 275 TYR B C 1
ATOM 3383 O O . TYR B 2 397 ? 137.891 164.439 157.242 1.00 33.55 275 TYR B O 1
ATOM 3385 N N . ASP B 2 398 ? 136.039 163.192 157.567 1.00 36.67 276 ASP B N 1
ATOM 3386 C CA . ASP B 2 398 ? 136.224 162.426 156.337 1.00 36.67 276 ASP B CA 1
ATOM 3387 C C . ASP B 2 398 ? 136.115 163.319 155.107 1.00 36.67 276 ASP B C 1
ATOM 3388 O O . ASP B 2 398 ? 137.072 163.458 154.335 1.00 36.67 276 ASP B O 1
ATOM 3390 N N . ASN B 2 399 ? 134.929 163.896 154.891 1.00 36.47 277 ASN B N 1
ATOM 3391 C CA . ASN B 2 399 ? 134.615 164.807 153.792 1.00 36.47 277 ASN B CA 1
ATOM 3392 C C . ASN B 2 399 ? 134.532 164.081 152.453 1.00 36.47 277 ASN B C 1
ATOM 3393 O O . ASN B 2 399 ? 134.132 164.679 151.450 1.00 36.47 277 ASN B O 1
ATOM 3398 N N . LEU B 2 400 ? 134.883 162.798 152.439 1.00 33.15 278 LEU B N 1
ATOM 3399 C CA . LEU B 2 400 ? 134.713 161.911 151.286 1.00 33.15 278 LEU B CA 1
ATOM 3400 C C . LEU B 2 400 ? 135.212 162.557 149.993 1.00 33.15 278 LEU B C 1
ATOM 3401 O O . LEU B 2 400 ? 134.480 162.714 149.016 1.00 33.15 278 LEU B O 1
ATOM 3406 N N . CYS B 2 401 ? 136.488 162.930 149.999 1.00 32.24 279 CYS B N 1
ATOM 3407 C CA . CYS B 2 401 ? 137.113 163.598 148.867 1.00 32.24 279 CYS B CA 1
ATOM 3408 C C . CYS B 2 401 ? 137.971 162.619 148.078 1.00 32.24 279 CYS B C 1
ATOM 3409 O O . CYS B 2 401 ? 138.584 161.714 148.650 1.00 32.24 279 CYS B O 1
ATOM 3412 N N . THR B 2 402 ? 138.006 162.805 146.762 1.00 29.93 280 THR B N 1
ATOM 3413 C CA . THR B 2 402 ? 138.789 161.943 145.892 1.00 29.93 280 THR B CA 1
ATOM 3414 C C . THR B 2 402 ? 140.212 162.467 145.748 1.00 29.93 280 THR B C 1
ATOM 3415 O O . THR B 2 402 ? 140.482 163.659 145.918 1.00 29.93 280 THR B O 1
ATOM 3419 N N . ILE B 2 403 ? 141.127 161.554 145.425 1.00 25.20 281 ILE B N 1
ATOM 3420 C CA . ILE B 2 403 ? 142.545 161.858 145.318 1.00 25.20 281 ILE B CA 1
ATOM 3421 C C . ILE B 2 403 ? 143.097 161.190 144.064 1.00 25.20 281 ILE B C 1
ATOM 3422 O O . ILE B 2 403 ? 142.701 160.084 143.693 1.00 25.20 281 ILE B O 1
ATOM 3427 N N . PHE B 2 404 ? 144.007 161.892 143.399 1.00 23.04 282 PHE B N 1
ATOM 3428 C CA . PHE B 2 404 ? 144.717 161.347 142.256 1.00 23.04 282 PHE B CA 1
ATOM 3429 C C . PHE B 2 404 ? 145.743 160.320 142.727 1.00 23.04 282 PHE B C 1
ATOM 3430 O O . PHE B 2 404 ? 146.174 160.352 143.881 1.00 23.04 282 PHE B O 1
ATOM 3438 N N . PRO B 2 405 ? 146.123 159.374 141.868 1.00 21.60 283 PRO B N 1
ATOM 3439 C CA . PRO B 2 405 ? 147.176 158.422 142.236 1.00 21.60 283 PRO B CA 1
ATOM 3440 C C . PRO B 2 405 ? 148.403 159.111 142.814 1.00 21.60 283 PRO B C 1
ATOM 3441 O O . PRO B 2 405 ? 148.915 160.084 142.258 1.00 21.60 283 PRO B O 1
ATOM 3445 N N . VAL B 2 406 ? 148.871 158.591 143.952 1.00 19.89 284 VAL B N 1
ATOM 3446 C CA . VAL B 2 406 ? 149.933 159.239 144.712 1.00 19.89 284 VAL B CA 1
ATOM 3447 C C . VAL B 2 406 ? 151.248 159.279 143.950 1.00 19.89 284 VAL B C 1
ATOM 3448 O O . VAL B 2 406 ? 152.005 160.245 144.086 1.00 19.89 284 VAL B O 1
ATOM 3452 N N . ASN B 2 407 ? 151.545 158.262 143.141 1.00 21.76 285 ASN B N 1
ATOM 3453 C CA . ASN B 2 407 ? 152.772 158.308 142.354 1.00 21.76 285 ASN B CA 1
ATOM 3454 C C . ASN B 2 407 ? 152.719 159.431 141.327 1.00 21.76 285 ASN B C 1
ATOM 3455 O O . ASN B 2 407 ? 153.719 160.120 141.100 1.00 21.76 285 ASN B O 1
ATOM 3460 N N . LYS B 2 408 ? 151.553 159.651 140.720 1.00 22.00 286 LYS B N 1
ATOM 3461 C CA . LYS B 2 408 ? 151.395 160.790 139.822 1.00 22.00 286 LYS B CA 1
ATOM 3462 C C . LYS B 2 408 ? 151.516 162.106 140.579 1.00 22.00 286 LYS B C 1
ATOM 3463 O O . LYS B 2 408 ? 152.111 163.064 140.075 1.00 22.00 286 LYS B O 1
ATOM 3469 N N . MET B 2 409 ? 150.964 162.167 141.792 1.00 21.85 287 MET B N 1
ATOM 3470 C CA . MET B 2 409 ? 151.090 163.371 142.607 1.00 21.85 287 MET B CA 1
ATOM 3471 C C . MET B 2 409 ? 152.552 163.697 142.882 1.00 21.85 287 MET B C 1
ATOM 3472 O O . MET B 2 409 ? 152.991 164.838 142.699 1.00 21.85 287 MET B O 1
ATOM 3477 N N . LEU B 2 410 ? 153.322 162.703 143.321 1.00 20.22 288 LEU B N 1
ATOM 3478 C CA . LEU B 2 410 ? 154.722 162.910 143.661 1.00 20.22 288 LEU B CA 1
ATOM 3479 C C . LEU B 2 410 ? 155.619 163.034 142.440 1.00 20.22 288 LEU B C 1
ATOM 3480 O O . LEU B 2 410 ? 156.760 163.484 142.578 1.00 20.22 288 LEU B O 1
ATOM 3485 N N . LYS B 2 411 ? 155.144 162.641 141.257 1.00 23.90 289 LYS B N 1
ATOM 3486 C CA . LYS B 2 411 ? 155.899 162.907 140.040 1.00 23.90 289 LYS B CA 1
ATOM 3487 C C . LYS B 2 411 ? 155.622 164.303 139.501 1.00 23.90 289 LYS B C 1
ATOM 3488 O O . LYS B 2 411 ? 156.516 164.929 138.922 1.00 23.90 289 LYS B O 1
ATOM 3494 N N . PHE B 2 412 ? 154.400 164.805 139.683 1.00 24.38 290 PHE B N 1
ATOM 3495 C CA . PHE B 2 412 ? 154.104 166.182 139.305 1.00 24.38 290 PHE B CA 1
ATOM 3496 C C . PHE B 2 412 ? 154.767 167.166 140.260 1.00 24.38 290 PHE B C 1
ATOM 3497 O O . PHE B 2 412 ? 155.340 168.170 139.824 1.00 24.38 290 PHE B O 1
ATOM 3505 N N . LEU B 2 413 ? 154.705 166.891 141.566 1.00 23.96 291 LEU B N 1
ATOM 3506 C CA . LEU B 2 413 ? 155.278 167.804 142.549 1.00 23.96 291 LEU B CA 1
ATOM 3507 C C . LEU B 2 413 ? 156.791 167.904 142.413 1.00 23.96 291 LEU B C 1
ATOM 3508 O O . LEU B 2 413 ? 157.377 168.932 142.767 1.00 23.96 291 LEU B O 1
ATOM 3513 N N . MET B 2 414 ? 157.437 166.863 141.898 1.00 27.39 292 MET B N 1
ATOM 3514 C CA . MET B 2 414 ? 158.888 166.848 141.771 1.00 27.39 292 MET B CA 1
ATOM 3515 C C . MET B 2 414 ? 159.381 167.537 140.505 1.00 27.39 292 MET B C 1
ATOM 3516 O O . MET B 2 414 ? 160.577 167.468 140.204 1.00 27.39 292 MET B O 1
ATOM 3521 N N . TYR B 2 415 ? 158.497 168.192 139.754 1.00 28.49 293 TYR B N 1
ATOM 3522 C CA . TYR B 2 415 ? 158.937 169.053 138.664 1.00 28.49 293 TYR B CA 1
ATOM 3523 C C . TYR B 2 415 ? 159.256 170.458 139.146 1.00 28.49 293 TYR B C 1
ATOM 3524 O O . TYR B 2 415 ? 160.153 171.107 138.598 1.00 28.49 293 TYR B O 1
ATOM 3533 N N . PHE B 2 416 ? 158.549 170.933 140.164 1.00 28.39 294 PHE B N 1
ATOM 3534 C CA . PHE B 2 416 ? 158.843 172.220 140.786 1.00 28.39 294 PHE B CA 1
ATOM 3535 C C . PHE B 2 416 ? 159.825 172.061 141.939 1.00 28.39 294 PHE B C 1
ATOM 3536 O O . PHE B 2 416 ? 159.569 172.482 143.065 1.00 28.39 294 PHE B O 1
ATOM 3544 N N . TYR B 2 417 ? 160.968 171.438 141.659 1.00 33.16 295 TYR B N 1
ATOM 3545 C CA . TYR B 2 417 ? 161.980 171.208 142.684 1.00 33.16 295 TYR B CA 1
ATOM 3546 C C . TYR B 2 417 ? 162.941 172.388 142.791 1.00 33.16 295 TYR B C 1
ATOM 3547 O O . TYR B 2 417 ? 163.117 172.955 143.874 1.00 33.16 295 TYR B O 1
ATOM 3556 N N . SER B 2 418 ? 163.571 172.763 141.675 1.00 38.84 296 SER B N 1
ATOM 3557 C CA . SER B 2 418 ? 164.465 173.918 141.604 1.00 38.84 296 SER B CA 1
ATOM 3558 C C . SER B 2 418 ? 165.620 173.778 142.603 1.00 38.84 296 SER B C 1
ATOM 3559 O O . SER B 2 418 ? 165.743 174.526 143.575 1.00 38.84 296 SER B O 1
ATOM 3562 N N . ASP B 2 419 ? 166.453 172.769 142.336 1.00 39.11 297 ASP B N 1
ATOM 3563 C CA . ASP B 2 419 ? 167.621 172.508 143.175 1.00 39.11 297 ASP B CA 1
ATOM 3564 C C . ASP B 2 419 ? 168.476 173.757 143.345 1.00 39.11 297 ASP B C 1
ATOM 3565 O O . ASP B 2 419 ? 168.849 174.123 144.465 1.00 39.11 297 ASP B O 1
ATOM 3567 N N . ASP B 2 420 ? 168.797 174.427 142.239 1.00 43.69 298 ASP B N 1
ATOM 3568 C CA . ASP B 2 420 ? 169.610 175.640 142.265 1.00 43.69 298 ASP B CA 1
ATOM 3569 C C . ASP B 2 420 ? 168.675 176.846 142.241 1.00 43.69 298 ASP B C 1
ATOM 3570 O O . ASP B 2 420 ? 168.453 177.483 141.211 1.00 43.69 298 ASP B O 1
ATOM 3572 N N . ASP B 2 421 ? 168.120 177.158 143.408 1.00 43.38 299 ASP B N 1
ATOM 3573 C CA . ASP B 2 421 ? 167.202 178.280 143.548 1.00 43.38 299 ASP B CA 1
ATOM 3574 C C . ASP B 2 421 ? 167.314 178.819 144.969 1.00 43.38 299 ASP B C 1
ATOM 3575 O O . ASP B 2 421 ? 168.204 178.430 145.732 1.00 43.38 299 ASP B O 1
ATOM 3577 N N . ASN B 2 422 ? 166.403 179.721 145.326 1.00 41.00 300 ASN B N 1
ATOM 3578 C CA . ASN B 2 422 ? 166.430 180.337 146.641 1.00 41.00 300 ASN B CA 1
ATOM 3579 C C . ASN B 2 422 ? 165.933 179.358 147.703 1.00 41.00 300 ASN B C 1
ATOM 3580 O O . ASN B 2 422 ? 165.387 178.293 147.407 1.00 41.00 300 ASN B O 1
ATOM 3582 N N . ASP B 2 423 ? 166.132 179.738 148.964 1.00 38.62 301 ASP B N 1
ATOM 3583 C CA . ASP B 2 423 ? 165.715 178.909 150.087 1.00 38.62 301 ASP B CA 1
ATOM 3584 C C . ASP B 2 423 ? 164.265 179.138 150.485 1.00 38.62 301 ASP B C 1
ATOM 3585 O O . ASP B 2 423 ? 163.619 178.218 150.997 1.00 38.62 301 ASP B O 1
ATOM 3587 N N . ASP B 2 424 ? 163.736 180.342 150.259 1.00 38.10 302 ASP B N 1
ATOM 3588 C CA . ASP B 2 424 ? 162.362 180.633 150.646 1.00 38.10 302 ASP B CA 1
ATOM 3589 C C . ASP B 2 424 ? 161.347 179.882 149.798 1.00 38.10 302 ASP B C 1
ATOM 3590 O O . ASP B 2 424 ? 160.176 179.801 150.185 1.00 38.10 302 ASP B O 1
ATOM 3592 N N . VAL B 2 425 ? 161.761 179.336 148.657 1.00 35.50 303 VAL B N 1
ATOM 3593 C CA . VAL B 2 425 ? 160.860 178.577 147.799 1.00 35.50 303 VAL B CA 1
ATOM 3594 C C . VAL B 2 425 ? 161.092 177.090 148.036 1.00 35.50 303 VAL B C 1
ATOM 3595 O O . VAL B 2 425 ? 160.151 176.289 148.007 1.00 35.50 303 VAL B O 1
ATOM 3599 N N . ARG B 2 426 ? 162.346 176.711 148.293 1.00 31.50 304 ARG B N 1
ATOM 3600 C CA . ARG B 2 426 ? 162.632 175.314 148.596 1.00 31.50 304 ARG B CA 1
ATOM 3601 C C . ARG B 2 426 ? 162.039 174.903 149.935 1.00 31.50 304 ARG B C 1
ATOM 3602 O O . ARG B 2 426 ? 161.617 173.753 150.095 1.00 31.50 304 ARG B O 1
ATOM 3610 N N . GLU B 2 427 ? 161.989 175.820 150.901 1.00 30.72 305 GLU B N 1
ATOM 3611 C CA . GLU B 2 427 ? 161.325 175.512 152.161 1.00 30.72 305 GLU B CA 1
ATOM 3612 C C . GLU B 2 427 ? 159.833 175.299 151.951 1.00 30.72 305 GLU B C 1
ATOM 3613 O O . GLU B 2 427 ? 159.234 174.419 152.577 1.00 30.72 305 GLU B O 1
ATOM 3619 N N . PHE B 2 428 ? 159.218 176.081 151.062 1.00 27.26 306 PHE B N 1
ATOM 3620 C CA . PHE B 2 428 ? 157.812 175.861 150.745 1.00 27.26 306 PHE B CA 1
ATOM 3621 C C . PHE B 2 428 ? 157.613 174.523 150.049 1.00 27.26 306 PHE B C 1
ATOM 3622 O O . PHE B 2 428 ? 156.643 173.813 150.328 1.00 27.26 306 PHE B O 1
ATOM 3630 N N . PHE B 2 429 ? 158.522 174.164 149.142 1.00 25.53 307 PHE B N 1
ATOM 3631 C CA . PHE B 2 429 ? 158.450 172.862 148.484 1.00 25.53 307 PHE B CA 1
ATOM 3632 C C . PHE B 2 429 ? 158.531 171.728 149.499 1.00 25.53 307 PHE B C 1
ATOM 3633 O O . PHE B 2 429 ? 157.731 170.783 149.465 1.00 25.53 307 PHE B O 1
ATOM 3641 N N . LEU B 2 430 ? 159.489 171.815 150.423 1.00 24.46 308 LEU B N 1
ATOM 3642 C CA . LEU B 2 430 ? 159.664 170.774 151.430 1.00 24.46 308 LEU B CA 1
ATOM 3643 C C . LEU B 2 430 ? 158.455 170.687 152.353 1.00 24.46 308 LEU B C 1
ATOM 3644 O O . LEU B 2 430 ? 157.992 169.590 152.685 1.00 24.46 308 LEU B O 1
ATOM 3649 N N . LYS B 2 431 ? 157.936 171.836 152.790 1.00 21.71 309 LYS B N 1
ATOM 3650 C CA . LYS B 2 431 ? 156.764 171.828 153.658 1.00 21.71 309 LYS B CA 1
ATOM 3651 C C . LYS B 2 431 ? 155.549 171.263 152.936 1.00 21.71 309 LYS B C 1
ATOM 3652 O O . LYS B 2 431 ? 154.756 170.523 153.527 1.00 21.71 309 LYS B O 1
ATOM 3658 N N . ALA B 2 432 ? 155.389 171.596 151.654 1.00 21.33 310 ALA B N 1
ATOM 3659 C CA . ALA B 2 432 ? 154.277 171.057 150.882 1.00 21.33 310 ALA B CA 1
ATOM 3660 C C . ALA B 2 432 ? 154.401 169.551 150.723 1.00 21.33 310 ALA B C 1
ATOM 3661 O O . ALA B 2 432 ? 153.397 168.832 150.750 1.00 21.33 310 ALA B O 1
ATOM 3663 N N . PHE B 2 433 ? 155.627 169.056 150.549 1.00 19.81 311 PHE B N 1
ATOM 3664 C CA . PHE B 2 433 ? 155.824 167.615 150.452 1.00 19.81 311 PHE B CA 1
ATOM 3665 C C . PHE B 2 433 ? 155.507 166.929 151.775 1.00 19.81 311 PHE B C 1
ATOM 3666 O O . PHE B 2 433 ? 154.841 165.888 151.801 1.00 19.81 311 PHE B O 1
ATOM 3674 N N . ILE B 2 434 ? 155.970 167.503 152.886 1.00 18.24 312 ILE B N 1
ATOM 3675 C CA . ILE B 2 434 ? 155.771 166.872 154.188 1.00 18.24 312 ILE B CA 1
ATOM 3676 C C . ILE B 2 434 ? 154.298 166.876 154.573 1.00 18.24 312 ILE B C 1
ATOM 3677 O O . ILE B 2 434 ? 153.780 165.884 155.097 1.00 18.24 312 ILE B O 1
ATOM 3682 N N . CYS B 2 435 ? 153.600 167.988 154.335 1.00 18.68 313 CYS B N 1
ATOM 3683 C CA . CYS B 2 435 ? 152.178 168.036 154.657 1.00 18.68 313 CYS B CA 1
ATOM 3684 C C . CYS B 2 435 ? 151.390 167.053 153.804 1.00 18.68 313 CYS B C 1
ATOM 3685 O O . CYS B 2 435 ? 150.453 166.411 154.290 1.00 18.68 313 CYS B O 1
ATOM 3688 N N . LEU B 2 436 ? 151.748 166.928 152.530 1.00 18.92 314 LEU B N 1
ATOM 3689 C CA . LEU B 2 436 ? 151.118 165.941 151.657 1.00 18.92 314 LEU B CA 1
ATOM 3690 C C . LEU B 2 436 ? 151.911 164.636 151.632 1.00 18.92 314 LEU B C 1
ATOM 3691 O O . LEU B 2 436 ? 152.186 164.067 150.579 1.00 18.92 314 LEU B O 1
ATOM 3696 N N . ILE B 2 437 ? 152.319 164.158 152.803 1.00 15.46 315 ILE B N 1
ATOM 3697 C CA . ILE B 2 437 ? 152.761 162.776 152.941 1.00 15.46 315 ILE B CA 1
ATOM 3698 C C . ILE B 2 437 ? 152.212 162.232 154.255 1.00 15.46 315 ILE B C 1
ATOM 3699 O O . ILE B 2 437 ? 152.175 161.018 154.476 1.00 15.46 315 ILE B O 1
ATOM 3704 N N . LEU B 2 438 ? 151.751 163.138 155.120 1.00 14.94 316 LEU B N 1
ATOM 3705 C CA . LEU B 2 438 ? 151.298 162.805 156.462 1.00 14.94 316 LEU B CA 1
ATOM 3706 C C . LEU B 2 438 ? 149.792 162.648 156.591 1.00 14.94 316 LEU B C 1
ATOM 3707 O O . LEU B 2 438 ? 149.332 162.125 157.610 1.00 14.94 316 LEU B O 1
ATOM 3712 N N . ASP B 2 439 ? 149.010 163.094 155.615 1.00 15.50 317 ASP B N 1
ATOM 3713 C CA . ASP B 2 439 ? 147.569 162.985 155.759 1.00 15.50 317 ASP B CA 1
ATOM 3714 C C . ASP B 2 439 ? 147.110 161.563 155.459 1.00 15.50 317 ASP B C 1
ATOM 3715 O O . ASP B 2 439 ? 147.815 160.778 154.824 1.00 15.50 317 ASP B O 1
ATOM 3720 N N . ARG B 2 440 ? 145.909 161.234 155.938 1.00 14.59 318 ARG B N 1
ATOM 3721 C CA . ARG B 2 440 ? 145.419 159.865 155.817 1.00 14.59 318 ARG B CA 1
ATOM 3722 C C . ARG B 2 440 ? 145.205 159.475 154.362 1.00 14.59 318 ARG B C 1
ATOM 3723 O O . ARG B 2 440 ? 145.487 158.337 153.971 1.00 14.59 318 ARG B O 1
ATOM 3731 N N . LYS B 2 441 ? 144.705 160.404 153.545 1.00 15.30 319 LYS B N 1
ATOM 3732 C CA . LYS B 2 441 ? 144.406 160.085 152.153 1.00 15.30 319 LYS B CA 1
ATOM 3733 C C . LYS B 2 441 ? 145.647 159.604 151.415 1.00 15.30 319 LYS B C 1
ATOM 3734 O O . LYS B 2 441 ? 145.628 158.545 150.781 1.00 15.30 319 LYS B O 1
ATOM 3740 N N . VAL B 2 442 ? 146.740 160.365 151.494 1.00 13.84 320 VAL B N 1
ATOM 3741 C CA . VAL B 2 442 ? 147.985 159.965 150.842 1.00 13.84 320 VAL B CA 1
ATOM 3742 C C . VAL B 2 442 ? 148.688 158.830 151.567 1.00 13.84 320 VAL B C 1
ATOM 3743 O O . VAL B 2 442 ? 149.527 158.149 150.967 1.00 13.84 320 VAL B O 1
ATOM 3747 N N . PHE B 2 443 ? 148.358 158.587 152.834 1.00 12.65 321 PHE B N 1
ATOM 3748 C CA . PHE B 2 443 ? 148.998 157.514 153.583 1.00 12.65 321 PHE B CA 1
ATOM 3749 C C . PHE B 2 443 ? 148.319 156.169 153.361 1.00 12.65 321 PHE B C 1
ATOM 3750 O O . PHE B 2 443 ? 149.000 155.149 153.214 1.00 12.65 321 PHE B O 1
ATOM 3758 N N . ASN B 2 444 ? 146.990 156.145 153.330 1.00 13.13 322 ASN B N 1
ATOM 3759 C CA . ASN B 2 444 ? 146.234 154.916 153.143 1.00 13.13 322 ASN B CA 1
ATOM 3760 C C . ASN B 2 444 ? 145.979 154.595 151.677 1.00 13.13 322 ASN B C 1
ATOM 3761 O O . ASN B 2 444 ? 145.183 153.698 151.381 1.00 13.13 322 ASN B O 1
ATOM 3766 N N . ALA B 2 445 ? 146.630 155.333 150.788 1.00 13.68 323 ALA B N 1
ATOM 3767 C CA . ALA B 2 445 ? 146.496 155.144 149.354 1.00 13.68 323 ALA B CA 1
ATOM 3768 C C . ALA B 2 445 ? 147.875 155.300 148.757 1.00 13.68 323 ALA B C 1
ATOM 3769 O O . ALA B 2 445 ? 148.122 156.213 147.979 1.00 13.68 323 ALA B O 1
ATOM 3771 N N . MET B 2 446 ? 148.767 154.389 149.120 1.00 15.08 324 MET B N 1
ATOM 3772 C CA . MET B 2 446 ? 150.144 154.432 148.665 1.00 15.08 324 MET B CA 1
ATOM 3773 C C . MET B 2 446 ? 150.565 153.109 148.051 1.00 15.08 324 MET B C 1
ATOM 3774 O O . MET B 2 446 ? 150.002 152.062 148.354 1.00 15.08 324 MET B O 1
ATOM 3779 N N . GLU B 2 447 ? 151.558 153.169 147.174 1.00 17.36 325 GLU B N 1
ATOM 3780 C CA . GLU B 2 447 ? 152.073 151.977 146.522 1.00 17.36 325 GLU B CA 1
ATOM 3781 C C . GLU B 2 447 ? 152.764 151.090 147.545 1.00 17.36 325 GLU B C 1
ATOM 3782 O O . GLU B 2 447 ? 153.361 151.580 148.497 1.00 17.36 325 GLU B O 1
ATOM 3784 N N . SER B 2 448 ? 152.703 149.779 147.333 1.00 15.79 326 SER B N 1
ATOM 3785 C CA . SER B 2 448 ? 153.323 148.822 148.244 1.00 15.79 326 SER B CA 1
ATOM 3786 C C . SER B 2 448 ? 154.828 149.038 148.300 1.00 15.79 326 SER B C 1
ATOM 3787 O O . SER B 2 448 ? 155.431 148.975 149.369 1.00 15.79 326 SER B O 1
ATOM 3790 N N . ASP B 2 449 ? 155.432 149.298 147.145 1.00 17.99 327 ASP B N 1
ATOM 3791 C CA . ASP B 2 449 ? 156.856 149.564 147.076 1.00 17.99 327 ASP B CA 1
ATOM 3792 C C . ASP B 2 449 ? 157.016 151.073 146.987 1.00 17.99 327 ASP B C 1
ATOM 3793 O O . ASP B 2 449 ? 156.446 151.712 146.105 1.00 17.99 327 ASP B O 1
ATOM 3795 N N . HIS B 2 450 ? 157.796 151.644 147.898 1.00 20.61 328 HIS B N 1
ATOM 3796 C CA . HIS B 2 450 ? 157.996 153.082 147.915 1.00 20.61 328 HIS B CA 1
ATOM 3797 C C . HIS B 2 450 ? 159.283 153.456 147.206 1.00 20.61 328 HIS B C 1
ATOM 3798 O O . HIS B 2 450 ? 160.365 153.038 147.605 1.00 20.61 328 HIS B O 1
ATOM 3805 N N . ARG B 2 451 ? 159.160 154.233 146.139 1.00 21.83 329 ARG B N 1
ATOM 3806 C CA . ARG B 2 451 ? 160.324 154.685 145.400 1.00 21.83 329 ARG B CA 1
ATOM 3807 C C . ARG B 2 451 ? 160.406 156.200 145.462 1.00 21.83 329 ARG B C 1
ATOM 3808 O O . ARG B 2 451 ? 161.447 156.768 145.778 1.00 21.83 329 ARG B O 1
ATOM 3810 N N . LEU B 2 452 ? 159.288 156.845 145.148 1.00 23.45 330 LEU B N 1
ATOM 3811 C CA . LEU B 2 452 ? 159.193 158.301 145.153 1.00 23.45 330 LEU B CA 1
ATOM 3812 C C . LEU B 2 452 ? 159.371 158.924 146.535 1.00 23.45 330 LEU B C 1
ATOM 3813 O O . LEU B 2 452 ? 160.023 159.952 146.680 1.00 23.45 330 LEU B O 1
ATOM 3818 N N . CYS B 2 453 ? 158.790 158.296 147.548 1.00 21.33 331 CYS B N 1
ATOM 3819 C CA . CYS B 2 453 ? 158.878 158.807 148.907 1.00 21.33 331 CYS B CA 1
ATOM 3820 C C . CYS B 2 453 ? 160.311 158.837 149.413 1.00 21.33 331 CYS B C 1
ATOM 3821 O O . CYS B 2 453 ? 160.714 159.774 150.094 1.00 21.33 331 CYS B O 1
ATOM 3824 N N . PHE B 2 454 ? 161.078 157.806 149.087 1.00 23.48 332 PHE B N 1
ATOM 3825 C CA . PHE B 2 454 ? 162.464 157.735 149.523 1.00 23.48 332 PHE B CA 1
ATOM 3826 C C . PHE B 2 454 ? 163.364 158.586 148.641 1.00 23.48 332 PHE B C 1
ATOM 3827 O O . PHE B 2 454 ? 164.408 159.060 149.082 1.00 23.48 332 PHE B O 1
ATOM 3835 N N . LYS B 2 455 ? 162.957 158.771 147.390 1.00 25.37 333 LYS B N 1
ATOM 3836 C CA . LYS B 2 455 ? 163.701 159.611 146.458 1.00 25.37 333 LYS B CA 1
ATOM 3837 C C . LYS B 2 455 ? 163.505 161.090 146.757 1.00 25.37 333 LYS B C 1
ATOM 3838 O O . LYS B 2 455 ? 164.437 161.884 146.593 1.00 25.37 333 LYS B O 1
ATOM 3840 N N . VAL B 2 456 ? 162.307 161.479 147.194 1.00 25.03 334 VAL B N 1
ATOM 3841 C CA . VAL B 2 456 ? 162.066 162.872 147.557 1.00 25.03 334 VAL B CA 1
ATOM 3842 C C . VAL B 2 456 ? 162.791 163.222 148.850 1.00 25.03 334 VAL B C 1
ATOM 3843 O O . VAL B 2 456 ? 163.442 164.268 148.948 1.00 25.03 334 VAL B O 1
ATOM 3847 N N . LEU B 2 457 ? 162.683 162.360 149.866 1.00 23.75 335 LEU B N 1
ATOM 3848 C CA . LEU B 2 457 ? 163.373 162.633 151.123 1.00 23.75 335 LEU B CA 1
ATOM 3849 C C . LEU B 2 457 ? 164.882 162.696 150.930 1.00 23.75 335 LEU B C 1
ATOM 3850 O O . LEU B 2 457 ? 165.561 163.476 151.607 1.00 23.75 335 LEU B O 1
ATOM 3855 N N . GLU B 2 458 ? 165.424 161.903 150.003 1.00 29.85 336 GLU B N 1
ATOM 3856 C CA . GLU B 2 458 ? 166.859 161.896 149.752 1.00 29.85 336 GLU B CA 1
ATOM 3857 C C . GLU B 2 458 ? 167.373 163.221 149.202 1.00 29.85 336 GLU B C 1
ATOM 3858 O O . GLU B 2 458 ? 168.587 163.447 149.218 1.00 29.85 336 GLU B O 1
ATOM 3864 N N . LEU B 2 459 ? 166.490 164.094 148.715 1.00 29.21 337 LEU B N 1
ATOM 3865 C CA . LEU B 2 459 ? 166.931 165.396 148.225 1.00 29.21 337 LEU B CA 1
ATOM 3866 C C . LEU B 2 459 ? 167.364 166.292 149.377 1.00 29.21 337 LEU B C 1
ATOM 3867 O O . LEU B 2 459 ? 168.493 166.795 149.400 1.00 29.21 337 LEU B O 1
ATOM 3872 N N . PHE B 2 460 ? 166.478 166.504 150.344 1.00 28.91 338 PHE B N 1
ATOM 3873 C CA . PHE B 2 460 ? 166.817 167.321 151.495 1.00 28.91 338 PHE B CA 1
ATOM 3874 C C . PHE B 2 460 ? 167.798 166.585 152.402 1.00 28.91 338 PHE B C 1
ATOM 3875 O O . PHE B 2 460 ? 168.106 165.405 152.214 1.00 28.91 338 PHE B O 1
ATOM 3883 N N . ASN B 2 461 ? 168.290 167.304 153.405 1.00 32.83 339 ASN B N 1
ATOM 3884 C CA . ASN B 2 461 ? 169.133 166.705 154.426 1.00 32.83 339 ASN B CA 1
ATOM 3885 C C . ASN B 2 461 ? 168.267 166.137 155.540 1.00 32.83 339 ASN B C 1
ATOM 3886 O O . ASN B 2 461 ? 167.254 166.730 155.921 1.00 32.83 339 ASN B O 1
ATOM 3891 N N . GLU B 2 462 ? 168.668 164.973 156.056 1.00 31.38 340 GLU B N 1
ATOM 3892 C CA . GLU B 2 462 ? 167.929 164.356 157.152 1.00 31.38 340 GLU B CA 1
ATOM 3893 C C . GLU B 2 462 ? 167.840 165.291 158.350 1.00 31.38 340 GLU B C 1
ATOM 3894 O O . GLU B 2 462 ? 166.760 165.474 158.927 1.00 31.38 340 GLU B O 1
ATOM 3900 N N . ALA B 2 463 ? 168.962 165.908 158.726 1.00 30.45 341 ALA B N 1
ATOM 3901 C CA . ALA B 2 463 ? 168.938 166.877 159.814 1.00 30.45 341 ALA B CA 1
ATOM 3902 C C . ALA B 2 463 ? 168.128 168.110 159.444 1.00 30.45 341 ALA B C 1
ATOM 3903 O O . ALA B 2 463 ? 167.546 168.751 160.323 1.00 30.45 341 ALA B O 1
ATOM 3905 N N . HIS B 2 464 ? 168.057 168.444 158.154 1.00 29.49 342 HIS B N 1
ATOM 3906 C CA . HIS B 2 464 ? 167.244 169.574 157.716 1.00 29.49 342 HIS B CA 1
ATOM 3907 C C . HIS B 2 464 ? 165.777 169.185 157.569 1.00 29.49 342 HIS B C 1
ATOM 3908 O O . HIS B 2 464 ? 164.887 169.988 157.867 1.00 29.49 342 HIS B O 1
ATOM 3915 N N . PHE B 2 465 ? 165.509 167.964 157.100 1.00 25.68 343 PHE B N 1
ATOM 3916 C CA . PHE B 2 465 ? 164.135 167.478 157.036 1.00 25.68 343 PHE B CA 1
ATOM 3917 C C . PHE B 2 465 ? 163.522 167.396 158.425 1.00 25.68 343 PHE B C 1
ATOM 3918 O O . PHE B 2 465 ? 162.330 167.673 158.603 1.00 25.68 343 PHE B O 1
ATOM 3926 N N . ILE B 2 466 ? 164.319 167.014 159.424 1.00 27.02 344 ILE B N 1
ATOM 3927 C CA . ILE B 2 466 ? 163.793 166.861 160.774 1.00 27.02 344 ILE B CA 1
ATOM 3928 C C . ILE B 2 466 ? 163.994 168.105 161.635 1.00 27.02 344 ILE B C 1
ATOM 3929 O O . ILE B 2 466 ? 163.369 168.215 162.700 1.00 27.02 344 ILE B O 1
ATOM 3934 N N . ASN B 2 467 ? 164.841 169.044 161.208 1.00 28.92 345 ASN B N 1
ATOM 3935 C CA . ASN B 2 467 ? 164.983 170.307 161.923 1.00 28.92 345 ASN B CA 1
ATOM 3936 C C . ASN B 2 467 ? 163.884 171.277 161.517 1.00 28.92 345 ASN B C 1
ATOM 3937 O O . ASN B 2 467 ? 163.191 171.839 162.371 1.00 28.92 345 ASN B O 1
ATOM 3942 N N . SER B 2 468 ? 163.709 171.479 160.211 1.00 27.24 346 SER B N 1
ATOM 3943 C CA . SER B 2 468 ? 162.492 172.083 159.677 1.00 27.24 346 SER B CA 1
ATOM 3944 C C . SER B 2 468 ? 161.389 171.023 159.659 1.00 27.24 346 SER B C 1
ATOM 3945 O O . SER B 2 468 ? 160.806 170.691 158.628 1.00 27.24 346 SER B O 1
ATOM 3948 N N . TYR B 2 469 ? 161.120 170.495 160.850 1.00 23.97 347 TYR B N 1
ATOM 3949 C CA . TYR B 2 469 ? 160.358 169.268 161.003 1.00 23.97 347 TYR B CA 1
ATOM 3950 C C . TYR B 2 469 ? 158.934 169.435 160.495 1.00 23.97 347 TYR B C 1
ATOM 3951 O O . TYR B 2 469 ? 158.478 170.536 160.177 1.00 23.97 347 TYR B O 1
ATOM 3953 N N . PHE B 2 470 ? 158.237 168.309 160.406 1.00 19.02 348 PHE B N 1
ATOM 3954 C CA . PHE B 2 470 ? 156.801 168.340 160.178 1.00 19.02 348 PHE B CA 1
ATOM 3955 C C . PHE B 2 470 ? 156.143 169.167 161.272 1.00 19.02 348 PHE B C 1
ATOM 3956 O O . PHE B 2 470 ? 156.238 168.837 162.459 1.00 19.02 348 PHE B O 1
ATOM 3964 N N . GLU B 2 471 ? 155.485 170.254 160.872 1.00 22.65 349 GLU B N 1
ATOM 3965 C CA . GLU B 2 471 ? 155.088 171.272 161.832 1.00 22.65 349 GLU B CA 1
ATOM 3966 C C . GLU B 2 471 ? 153.945 170.785 162.707 1.00 22.65 349 GLU B C 1
ATOM 3967 O O . GLU B 2 471 ? 152.807 171.245 162.584 1.00 22.65 349 GLU B O 1
ATOM 3973 N N . ILE B 2 472 ? 154.257 169.845 163.592 1.00 21.26 350 ILE B N 1
ATOM 3974 C CA . ILE B 2 472 ? 153.354 169.388 164.632 1.00 21.26 350 ILE B CA 1
ATOM 3975 C C . ILE B 2 472 ? 153.986 169.687 165.983 1.00 21.26 350 ILE B C 1
ATOM 3976 O O . ILE B 2 472 ? 155.211 169.617 166.132 1.00 21.26 350 ILE B O 1
ATOM 3978 N N . VAL B 2 473 ? 153.150 170.038 166.962 1.00 20.88 351 VAL B N 1
ATOM 3979 C CA . VAL B 2 473 ? 153.664 170.356 168.285 1.00 20.88 351 VAL B CA 1
ATOM 3980 C C . VAL B 2 473 ? 154.349 169.125 168.871 1.00 20.88 351 VAL B C 1
ATOM 3981 O O . VAL B 2 473 ? 154.054 167.983 168.500 1.00 20.88 351 VAL B O 1
ATOM 3985 N N . ASP B 2 474 ? 155.285 169.363 169.792 1.00 18.56 352 ASP B N 1
ATOM 3986 C CA . ASP B 2 474 ? 156.083 168.271 170.338 1.00 18.56 352 ASP B CA 1
ATOM 3987 C C . ASP B 2 474 ? 155.234 167.270 171.113 1.00 18.56 352 ASP B C 1
ATOM 3988 O O . ASP B 2 474 ? 155.598 166.093 171.208 1.00 18.56 352 ASP B O 1
ATOM 3993 N N . LYS B 2 475 ? 154.109 167.711 171.676 1.00 19.93 353 LYS B N 1
ATOM 3994 C CA . LYS B 2 475 ? 153.258 166.801 172.435 1.00 19.93 353 LYS B CA 1
ATOM 3995 C C . LYS B 2 475 ? 152.556 165.815 171.510 1.00 19.93 353 LYS B C 1
ATOM 3996 O O . LYS B 2 475 ? 152.702 164.597 171.653 1.00 19.93 353 LYS B O 1
ATOM 3998 N N . ASN B 2 476 ? 151.789 166.326 170.550 1.00 21.15 354 ASN B N 1
ATOM 3999 C CA . ASN B 2 476 ? 151.154 165.493 169.539 1.00 21.15 354 ASN B CA 1
ATOM 4000 C C . ASN B 2 476 ? 152.098 165.132 168.401 1.00 21.15 354 ASN B C 1
ATOM 4001 O O . ASN B 2 476 ? 151.639 164.724 167.328 1.00 21.15 354 ASN B O 1
ATOM 4006 N N . ASP B 2 477 ? 153.406 165.290 168.613 1.00 16.81 355 ASP B N 1
ATOM 4007 C CA . ASP B 2 477 ? 154.410 164.868 167.645 1.00 16.81 355 ASP B CA 1
ATOM 4008 C C . ASP B 2 477 ? 154.459 163.361 167.482 1.00 16.81 355 ASP B C 1
ATOM 4009 O O . ASP B 2 477 ? 155.060 162.885 166.520 1.00 16.81 355 ASP B O 1
ATOM 4014 N N . PHE B 2 478 ? 153.820 162.601 168.366 1.00 16.38 356 PHE B N 1
ATOM 4015 C CA . PHE B 2 478 ? 154.011 161.159 168.389 1.00 16.38 356 PHE B CA 1
ATOM 4016 C C . PHE B 2 478 ? 152.974 160.386 167.590 1.00 16.38 356 PHE B C 1
ATOM 4017 O O . PHE B 2 478 ? 153.335 159.396 166.953 1.00 16.38 356 PHE B O 1
ATOM 4025 N N . PHE B 2 479 ? 151.710 160.813 167.558 1.00 15.39 357 PHE B N 1
ATOM 4026 C CA . PHE B 2 479 ? 150.764 160.146 166.668 1.00 15.39 357 PHE B CA 1
ATOM 4027 C C . PHE B 2 479 ? 151.162 160.324 165.210 1.00 15.39 357 PHE B C 1
ATOM 4028 O O . PHE B 2 479 ? 150.990 159.410 164.397 1.00 15.39 357 PHE B O 1
ATOM 4036 N N . LEU B 2 480 ? 151.685 161.496 164.857 1.00 14.46 358 LEU B N 1
ATOM 4037 C CA . LEU B 2 480 ? 152.180 161.728 163.509 1.00 14.46 358 LEU B CA 1
ATOM 4038 C C . LEU B 2 480 ? 153.624 161.290 163.336 1.00 14.46 358 LEU B C 1
ATOM 4039 O O . LEU B 2 480 ? 154.061 161.064 162.203 1.00 14.46 358 LEU B O 1
ATOM 4044 N N . HIS B 2 481 ? 154.359 161.115 164.431 1.00 16.25 359 HIS B N 1
ATOM 4045 C CA . HIS B 2 481 ? 155.728 160.626 164.349 1.00 16.25 359 HIS B CA 1
ATOM 4046 C C . HIS B 2 481 ? 155.759 159.124 164.121 1.00 16.25 359 HIS B C 1
ATOM 4047 O O . HIS B 2 481 ? 156.618 158.623 163.391 1.00 16.25 359 HIS B O 1
ATOM 4054 N N . TYR B 2 482 ? 154.832 158.395 164.742 1.00 14.78 360 TYR B N 1
ATOM 4055 C CA . TYR B 2 482 ? 154.633 156.996 164.393 1.00 14.78 360 TYR B CA 1
ATOM 4056 C C . TYR B 2 482 ? 154.355 156.848 162.905 1.00 14.78 360 TYR B C 1
ATOM 4057 O O . TYR B 2 482 ? 154.875 155.936 162.257 1.00 14.78 360 TYR B O 1
ATOM 4066 N N . ARG B 2 483 ? 153.563 157.757 162.338 1.00 11.70 361 ARG B N 1
ATOM 4067 C CA . ARG B 2 483 ? 153.263 157.698 160.913 1.00 11.70 361 ARG B CA 1
ATOM 4068 C C . ARG B 2 483 ? 154.496 158.010 160.076 1.00 11.70 361 ARG B C 1
ATOM 4069 O O . ARG B 2 483 ? 154.807 157.291 159.119 1.00 11.70 361 ARG B O 1
ATOM 4077 N N . LEU B 2 484 ? 155.205 159.088 160.412 1.00 12.90 362 LEU B N 1
ATOM 4078 C CA . LEU B 2 484 ? 156.427 159.429 159.694 1.00 12.90 362 LEU B CA 1
ATOM 4079 C C . LEU B 2 484 ? 157.463 158.315 159.765 1.00 12.90 362 LEU B C 1
ATOM 4080 O O . LEU B 2 484 ? 158.250 158.151 158.826 1.00 12.90 362 LEU B O 1
ATOM 4085 N N . LEU B 2 485 ? 157.478 157.544 160.850 1.00 14.20 363 LEU B N 1
ATOM 4086 C CA . LEU B 2 485 ? 158.384 156.411 160.966 1.00 14.20 363 LEU B CA 1
ATOM 4087 C C . LEU B 2 485 ? 157.852 155.164 160.279 1.00 14.20 363 LEU B C 1
ATOM 4088 O O . LEU B 2 485 ? 158.642 154.289 159.910 1.00 14.20 363 LEU B O 1
ATOM 4093 N N . GLN B 2 486 ? 156.535 155.060 160.108 1.00 13.16 364 GLN B N 1
ATOM 4094 C CA . GLN B 2 486 ? 155.971 154.018 159.264 1.00 13.16 364 GLN B CA 1
ATOM 4095 C C . GLN B 2 486 ? 156.310 154.245 157.801 1.00 13.16 364 GLN B C 1
ATOM 4096 O O . GLN B 2 486 ? 156.542 153.281 157.065 1.00 13.16 364 GLN B O 1
ATOM 4102 N N . ILE B 2 487 ? 156.343 155.502 157.365 1.00 13.83 365 ILE B N 1
ATOM 4103 C CA . ILE B 2 487 ? 156.762 155.807 156.001 1.00 13.83 365 ILE B CA 1
ATOM 4104 C C . ILE B 2 487 ? 158.272 155.673 155.867 1.00 13.83 365 ILE B C 1
ATOM 4105 O O . ILE B 2 487 ? 158.775 154.845 155.100 1.00 13.83 365 ILE B O 1
ATOM 4110 N N . PHE B 2 488 ? 159.015 156.483 156.615 1.00 15.47 366 PHE B N 1
ATOM 4111 C CA . PHE B 2 488 ? 160.471 156.402 156.647 1.00 15.47 366 PHE B CA 1
ATOM 4112 C C . PHE B 2 488 ? 160.901 155.870 158.004 1.00 15.47 366 PHE B C 1
ATOM 4113 O O . PHE B 2 488 ? 160.826 156.606 159.000 1.00 15.47 366 PHE B O 1
ATOM 4121 N N . PRO B 2 489 ? 161.354 154.618 158.108 1.00 16.46 367 PRO B N 1
ATOM 4122 C CA . PRO B 2 489 ? 161.702 154.060 159.418 1.00 16.46 367 PRO B CA 1
ATOM 4123 C C . PRO B 2 489 ? 163.138 154.294 159.851 1.00 16.46 367 PRO B C 1
ATOM 4124 O O . PRO B 2 489 ? 163.467 153.994 161.006 1.00 16.46 367 PRO B O 1
ATOM 4128 N N . HIS B 2 490 ? 163.992 154.823 158.978 1.00 17.87 368 HIS B N 1
ATOM 4129 C CA . HIS B 2 490 ? 165.398 154.989 159.312 1.00 17.87 368 HIS B CA 1
ATOM 4130 C C . HIS B 2 490 ? 165.678 156.236 160.137 1.00 17.87 368 HIS B C 1
ATOM 4131 O O . HIS B 2 490 ? 166.710 156.287 160.814 1.00 17.87 368 HIS B O 1
ATOM 4138 N N . LEU B 2 491 ? 164.803 157.237 160.102 1.00 17.34 369 LEU B N 1
ATOM 4139 C CA . LEU B 2 491 ? 165.031 158.439 160.892 1.00 17.34 369 LEU B CA 1
ATOM 4140 C C . LEU B 2 491 ? 164.262 158.411 162.206 1.00 17.34 369 LEU B C 1
ATOM 4141 O O . LEU B 2 491 ? 163.401 159.261 162.446 1.00 17.34 369 LEU B O 1
ATOM 4146 N N . GLN B 2 492 ? 164.578 157.454 163.073 1.00 18.90 370 GLN B N 1
ATOM 4147 C CA . GLN B 2 492 ? 164.019 157.407 164.419 1.00 18.90 370 GLN B CA 1
ATOM 4148 C C . GLN B 2 492 ? 164.989 157.892 165.479 1.00 18.90 370 GLN B C 1
ATOM 4149 O O . GLN B 2 492 ? 164.606 158.680 166.344 1.00 18.90 370 GLN B O 1
ATOM 4155 N N . SER B 2 493 ? 166.240 157.433 165.435 1.00 23.11 371 SER B N 1
ATOM 4156 C CA . SER B 2 493 ? 167.253 157.963 166.339 1.00 23.11 371 SER B CA 1
ATOM 4157 C C . SER B 2 493 ? 167.545 159.424 166.029 1.00 23.11 371 SER B C 1
ATOM 4158 O O . SER B 2 493 ? 167.778 160.226 166.940 1.00 23.11 371 SER B O 1
ATOM 4161 N N . ALA B 2 494 ? 167.534 159.785 164.749 1.00 21.43 372 ALA B N 1
ATOM 4162 C CA . ALA B 2 494 ? 167.722 161.166 164.331 1.00 21.43 372 ALA B CA 1
ATOM 4163 C C . ALA B 2 494 ? 166.484 162.020 164.543 1.00 21.43 372 ALA B C 1
ATOM 4164 O O . ALA B 2 494 ? 166.499 163.203 164.187 1.00 21.43 372 ALA B O 1
ATOM 4166 N N . LEU B 2 495 ? 165.420 161.455 165.108 1.00 19.64 373 LEU B N 1
ATOM 4167 C CA . LEU B 2 495 ? 164.179 162.176 165.344 1.00 19.64 373 LEU B CA 1
ATOM 4168 C C . LEU B 2 495 ? 163.860 162.374 166.812 1.00 19.64 373 LEU B C 1
ATOM 4169 O O . LEU B 2 495 ? 163.097 163.281 167.145 1.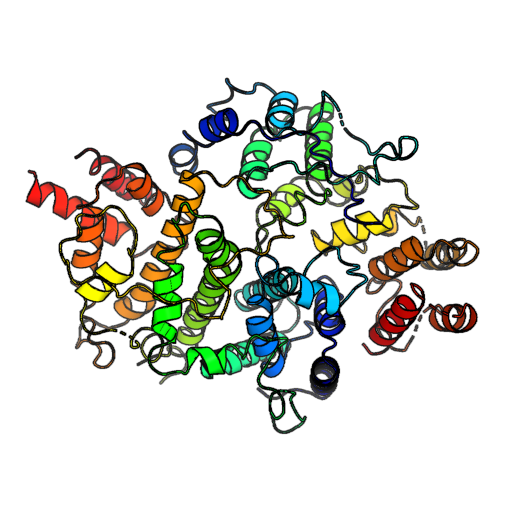00 19.64 373 LEU B O 1
ATOM 4171 N N . LEU B 2 496 ? 164.407 161.539 167.695 1.00 20.25 374 LEU B N 1
ATOM 4172 C CA . LEU B 2 496 ? 164.230 161.740 169.126 1.00 20.25 374 LEU B CA 1
ATOM 4173 C C . LEU B 2 496 ? 165.240 162.723 169.697 1.00 20.25 374 LEU B C 1
ATOM 4174 O O . LEU B 2 496 ? 164.971 163.332 170.736 1.00 20.25 374 LEU B O 1
ATOM 4179 N N . ARG B 2 497 ? 166.392 162.885 169.044 1.00 22.57 375 ARG B N 1
ATOM 4180 C CA . ARG B 2 497 ? 167.350 163.904 169.456 1.00 22.57 375 ARG B CA 1
ATOM 4181 C C . ARG B 2 497 ? 166.728 165.292 169.396 1.00 22.57 375 ARG B C 1
ATOM 4182 O O . ARG B 2 497 ? 166.747 166.042 170.378 1.00 22.57 375 ARG B O 1
ATOM 4190 N N . ARG B 2 498 ? 166.175 165.652 168.236 1.00 21.02 376 ARG B N 1
ATOM 4191 C CA . ARG B 2 498 ? 165.552 166.962 168.084 1.00 21.02 376 ARG B CA 1
ATOM 4192 C C . ARG B 2 498 ? 164.368 167.134 169.027 1.00 21.02 376 ARG B C 1
ATOM 4193 O O . ARG B 2 498 ? 164.082 168.253 169.468 1.00 21.02 376 ARG B O 1
ATOM 4201 N N . ARG B 2 499 ? 163.680 166.043 169.362 1.00 20.51 377 ARG B N 1
ATOM 4202 C CA . ARG B 2 499 ? 162.572 166.132 170.303 1.00 20.51 377 ARG B CA 1
ATOM 4203 C C . ARG B 2 499 ? 163.051 166.179 171.749 1.00 20.51 377 ARG B C 1
ATOM 4204 O O . ARG B 2 499 ? 162.460 166.889 172.570 1.00 20.51 377 ARG B O 1
ATOM 4212 N N . PHE B 2 500 ? 164.117 165.454 172.076 1.00 21.46 378 PHE B N 1
ATOM 4213 C CA . PHE B 2 500 ? 164.627 165.361 173.442 1.00 21.46 378 PHE B CA 1
ATOM 4214 C C . PHE B 2 500 ? 166.077 165.828 173.453 1.00 21.46 378 PHE B C 1
ATOM 4215 O O . PHE B 2 500 ? 166.978 165.086 173.050 1.00 21.46 378 PHE B O 1
ATOM 4223 N N . SER B 2 501 ? 166.305 167.050 173.921 1.00 25.15 379 SER B N 1
ATOM 4224 C CA . SER B 2 501 ? 167.655 167.591 174.016 1.00 25.15 379 SER B CA 1
ATOM 4225 C C . SER B 2 501 ? 167.720 168.725 175.033 1.00 25.15 379 SER B C 1
ATOM 4226 O O . SER B 2 501 ? 168.742 168.926 175.690 1.00 25.15 379 SER B O 1
ATOM 4229 N N . THR B 2 509 ? 172.294 160.851 179.845 1.00 42.03 387 THR B N 1
ATOM 4230 C CA . THR B 2 509 ? 172.148 161.220 178.443 1.00 42.03 387 THR B CA 1
ATOM 4231 C C . THR B 2 509 ? 170.758 161.780 178.170 1.00 42.03 387 THR B C 1
ATOM 4232 O O . THR B 2 509 ? 170.188 162.486 179.002 1.00 42.03 387 THR B O 1
ATOM 4234 N N . ILE B 2 510 ? 170.217 161.462 176.996 1.00 38.91 388 ILE B N 1
ATOM 4235 C CA . ILE B 2 510 ? 168.877 161.892 176.620 1.00 38.91 388 ILE B CA 1
ATOM 4236 C C . ILE B 2 510 ? 167.784 161.009 177.205 1.00 38.91 388 ILE B C 1
ATOM 4237 O O . ILE B 2 510 ? 166.601 161.316 177.023 1.00 38.91 388 ILE B O 1
ATOM 4239 N N . GLN B 2 511 ? 168.143 159.927 177.898 1.00 37.78 389 GLN B N 1
ATOM 4240 C CA . GLN B 2 511 ? 167.135 159.036 178.459 1.00 37.78 389 GLN B CA 1
ATOM 4241 C C . GLN B 2 511 ? 166.432 159.652 179.659 1.00 37.78 389 GLN B C 1
ATOM 4242 O O . GLN B 2 511 ? 165.295 159.275 179.963 1.00 37.78 389 GLN B O 1
ATOM 4248 N N . GLN B 2 512 ? 167.087 160.581 180.357 1.00 35.89 390 GLN B N 1
ATOM 4249 C CA . GLN B 2 512 ? 166.425 161.266 181.461 1.00 35.89 390 GLN B CA 1
ATOM 4250 C C . GLN B 2 512 ? 165.211 162.040 180.968 1.00 35.89 390 GLN B C 1
ATOM 4251 O O . GLN B 2 512 ? 164.148 162.014 181.601 1.00 35.89 390 GLN B O 1
ATOM 4253 N N . ASN B 2 513 ? 165.344 162.719 179.826 1.00 35.62 391 ASN B N 1
ATOM 4254 C CA . ASN B 2 513 ? 164.208 163.426 179.246 1.00 35.62 391 ASN B CA 1
ATOM 4255 C C . ASN B 2 513 ? 163.115 162.456 178.821 1.00 35.62 391 ASN B C 1
ATOM 4256 O O . ASN B 2 513 ? 161.926 162.742 178.987 1.00 35.62 391 ASN B O 1
ATOM 4261 N N . ILE B 2 514 ? 163.496 161.306 178.263 1.00 32.05 392 ILE B N 1
ATOM 4262 C CA . ILE B 2 514 ? 162.504 160.312 177.859 1.00 32.05 392 ILE B CA 1
ATOM 4263 C C . ILE B 2 514 ? 161.711 159.834 179.068 1.00 32.05 392 ILE B C 1
ATOM 4264 O O . ILE B 2 514 ? 160.480 159.726 179.027 1.00 32.05 392 ILE B O 1
ATOM 4269 N N . ILE B 2 515 ? 162.409 159.548 180.169 1.00 34.78 393 ILE B N 1
ATOM 4270 C CA . ILE B 2 515 ? 161.740 159.030 181.359 1.00 34.78 393 ILE B CA 1
ATOM 4271 C C . ILE B 2 515 ? 160.885 160.112 182.005 1.00 34.78 393 ILE B C 1
ATOM 4272 O O . ILE B 2 515 ? 159.812 159.832 182.554 1.00 34.78 393 ILE B O 1
ATOM 4277 N N . LYS B 2 516 ? 161.337 161.366 181.944 1.00 35.63 394 LYS B N 1
ATOM 4278 C CA . LYS B 2 516 ? 160.547 162.454 182.509 1.00 35.63 394 LYS B CA 1
ATOM 4279 C C . LYS B 2 516 ? 159.297 162.716 181.678 1.00 35.63 394 LYS B C 1
ATOM 4280 O O . LYS B 2 516 ? 158.228 163.002 182.229 1.00 35.63 394 LYS B O 1
ATOM 4286 N N . GLU B 2 517 ? 159.411 162.617 180.351 1.00 32.43 395 GLU B N 1
ATOM 4287 C CA . GLU B 2 517 ? 158.257 162.796 179.479 1.00 32.43 395 GLU B CA 1
ATOM 4288 C C . GLU B 2 517 ? 157.329 161.591 179.487 1.00 32.43 395 GLU B C 1
ATOM 4289 O O . GLU B 2 517 ? 156.170 161.723 179.085 1.00 32.43 395 GLU B O 1
ATOM 4295 N N . PHE B 2 518 ? 157.808 160.421 179.915 1.00 34.09 396 PHE B N 1
ATOM 4296 C CA . PHE B 2 518 ? 156.881 159.337 180.218 1.00 34.09 396 PHE B CA 1
ATOM 4297 C C . PHE B 2 518 ? 155.892 159.777 181.288 1.00 34.09 396 PHE B C 1
ATOM 4298 O O . PHE B 2 518 ? 154.693 159.493 181.195 1.00 34.09 396 PHE B O 1
ATOM 4306 N N . ASN B 2 519 ? 156.382 160.472 182.309 1.00 37.36 397 ASN B N 1
ATOM 4307 C CA . ASN B 2 519 ? 155.516 161.187 183.227 1.00 37.36 397 ASN B CA 1
ATOM 4308 C C . ASN B 2 519 ? 154.998 162.457 182.558 1.00 37.36 397 ASN B C 1
ATOM 4309 O O . ASN B 2 519 ? 155.517 162.900 181.530 1.00 37.36 397 ASN B O 1
ATOM 4314 N N . GLU B 2 520 ? 153.939 163.020 183.146 1.00 36.43 398 GLU B N 1
ATOM 4315 C CA . GLU B 2 520 ? 153.153 164.117 182.581 1.00 36.43 398 GLU B CA 1
ATOM 4316 C C . GLU B 2 520 ? 152.314 163.607 181.415 1.00 36.43 398 GLU B C 1
ATOM 4317 O O . GLU B 2 520 ? 151.463 164.330 180.888 1.00 36.43 398 GLU B O 1
ATOM 4319 N N . PHE B 2 521 ? 152.549 162.359 181.015 1.00 34.25 399 PHE B N 1
ATOM 4320 C CA . PHE B 2 521 ? 151.631 161.578 180.199 1.00 34.25 399 PHE B CA 1
ATOM 4321 C C . PHE B 2 521 ? 150.901 160.534 181.028 1.00 34.25 399 PHE B C 1
ATOM 4322 O O . PHE B 2 521 ? 149.705 160.308 180.828 1.00 34.25 399 PHE B O 1
ATOM 4330 N N . PHE B 2 522 ? 151.611 159.890 181.956 1.00 38.00 400 PHE B N 1
ATOM 4331 C CA . PHE B 2 522 ? 150.965 159.038 182.945 1.00 38.00 400 PHE B CA 1
ATOM 4332 C C . PHE B 2 522 ? 150.407 159.852 184.103 1.00 38.00 400 PHE B C 1
ATOM 4333 O O . PHE B 2 522 ? 149.407 159.451 184.710 1.00 38.00 400 PHE B O 1
ATOM 4335 N N . ASP B 2 523 ? 151.038 160.985 184.427 1.00 39.97 401 ASP B N 1
ATOM 4336 C CA . ASP B 2 523 ? 150.484 161.880 185.438 1.00 39.97 401 ASP B CA 1
ATOM 4337 C C . ASP B 2 523 ? 149.132 162.422 184.993 1.00 39.97 401 ASP B C 1
ATOM 4338 O O . ASP B 2 523 ? 148.178 162.470 185.777 1.00 39.97 401 ASP B O 1
ATOM 4340 N N . CYS B 2 524 ? 149.035 162.840 183.734 1.00 39.55 402 CYS B N 1
ATOM 4341 C CA . CYS B 2 524 ? 147.750 163.115 183.119 1.00 39.55 402 CYS B CA 1
ATOM 4342 C C . CYS B 2 524 ? 147.146 161.809 182.607 1.00 39.55 402 CYS B C 1
ATOM 4343 O O . CYS B 2 524 ? 147.717 160.727 182.762 1.00 39.55 402 CYS B O 1
ATOM 4345 N N . LYS B 2 525 ? 145.971 161.903 181.991 1.00 40.52 403 LYS B N 1
ATOM 4346 C CA . LYS B 2 525 ? 145.319 160.744 181.399 1.00 40.52 403 LYS B CA 1
ATOM 4347 C C . LYS B 2 525 ? 145.577 160.639 179.901 1.00 40.52 403 LYS B C 1
ATOM 4348 O O . LYS B 2 525 ? 144.783 160.026 179.180 1.00 40.52 403 LYS B O 1
ATOM 4354 N N . ASN B 2 526 ? 146.675 161.223 179.422 1.00 37.71 404 ASN B N 1
ATOM 4355 C CA . ASN B 2 526 ? 147.028 161.192 178.005 1.00 37.71 404 ASN B CA 1
ATOM 4356 C C . ASN B 2 526 ? 147.637 159.830 177.690 1.00 37.71 404 ASN B C 1
ATOM 4357 O O . ASN B 2 526 ? 148.853 159.664 177.569 1.00 37.71 404 ASN B O 1
ATOM 4362 N N . TYR B 2 527 ? 146.761 158.831 177.561 1.00 35.91 405 TYR B N 1
ATOM 4363 C CA . TYR B 2 527 ? 147.215 157.469 177.302 1.00 35.91 405 TYR B CA 1
ATOM 4364 C C . TYR B 2 527 ? 147.465 157.226 175.819 1.00 35.91 405 TYR B C 1
ATOM 4365 O O . TYR B 2 527 ? 148.424 156.536 175.457 1.00 35.91 405 TYR B O 1
ATOM 4374 N N . LYS B 2 528 ? 146.606 157.766 174.953 1.00 27.10 406 LYS B N 1
ATOM 4375 C CA . LYS B 2 528 ? 146.796 157.608 173.515 1.00 27.10 406 LYS B CA 1
ATOM 4376 C C . LYS B 2 528 ? 148.157 158.140 173.087 1.00 27.10 406 LYS B C 1
ATOM 4377 O O . LYS B 2 528 ? 148.950 157.430 172.455 1.00 27.10 406 LYS B O 1
ATOM 4383 N N . ASN B 2 529 ? 148.446 159.396 173.429 1.00 25.58 407 ASN B N 1
ATOM 4384 C CA . ASN B 2 529 ? 149.757 159.949 173.121 1.00 25.58 407 ASN B CA 1
ATOM 4385 C C . ASN B 2 529 ? 150.856 159.191 173.847 1.00 25.58 407 ASN B C 1
ATOM 4386 O O . ASN B 2 529 ? 151.973 159.085 173.337 1.00 25.58 407 ASN B O 1
ATOM 4391 N N . LEU B 2 530 ? 150.553 158.625 175.017 1.00 26.79 408 LEU B N 1
ATOM 4392 C CA . LEU B 2 530 ? 151.521 157.765 175.692 1.00 26.79 408 LEU B CA 1
ATOM 4393 C C . LEU B 2 530 ? 151.763 156.484 174.903 1.00 26.79 408 LEU B C 1
ATOM 4394 O O . LEU B 2 530 ? 152.904 156.021 174.795 1.00 26.79 408 LEU B O 1
ATOM 4399 N N . LEU B 2 531 ? 150.702 155.904 174.338 1.00 23.17 409 LEU B N 1
ATOM 4400 C CA . LEU B 2 531 ? 150.854 154.702 173.524 1.00 23.17 409 LEU B CA 1
ATOM 4401 C C . LEU B 2 531 ? 151.709 154.978 172.295 1.00 23.17 409 LEU B C 1
ATOM 4402 O O . LEU B 2 531 ? 152.599 154.192 171.951 1.00 23.17 409 LEU B O 1
ATOM 4407 N N . TYR B 2 532 ? 151.455 156.098 171.617 1.00 20.03 410 TYR B N 1
ATOM 4408 C CA . TYR B 2 532 ? 152.240 156.407 170.428 1.00 20.03 410 TYR B CA 1
ATOM 4409 C C . TYR B 2 532 ? 153.658 156.837 170.785 1.00 20.03 410 TYR B C 1
ATOM 4410 O O . TYR B 2 532 ? 154.586 156.612 170.001 1.00 20.03 410 TYR B O 1
ATOM 4419 N N . PHE B 2 533 ? 153.848 157.436 171.962 1.00 21.47 411 PHE B N 1
ATOM 4420 C CA . PHE B 2 533 ? 155.189 157.703 172.463 1.00 21.47 411 PHE B CA 1
ATOM 4421 C C . PHE B 2 533 ? 155.952 156.407 172.695 1.00 21.47 411 PHE B C 1
ATOM 4422 O O . PHE B 2 533 ? 157.140 156.309 172.368 1.00 21.47 411 PHE B O 1
ATOM 4430 N N . ILE B 2 534 ? 155.279 155.402 173.257 1.00 21.41 412 ILE B N 1
ATOM 4431 C CA . ILE B 2 534 ? 155.890 154.087 173.435 1.00 21.41 412 ILE B CA 1
ATOM 4432 C C . ILE B 2 534 ? 156.275 153.497 172.084 1.00 21.41 412 ILE B C 1
ATOM 4433 O O . ILE B 2 534 ? 157.412 153.060 171.876 1.00 21.41 412 ILE B O 1
ATOM 4438 N N . LEU B 2 535 ? 155.327 153.482 171.144 1.00 18.96 413 LEU B N 1
ATOM 4439 C CA . LEU B 2 535 ? 155.577 152.914 169.824 1.00 18.96 413 LEU B CA 1
ATOM 4440 C C . LEU B 2 535 ? 156.652 153.668 169.054 1.00 18.96 413 LEU B C 1
ATOM 4441 O O . LEU B 2 535 ? 157.281 153.089 168.163 1.00 18.96 413 LEU B O 1
ATOM 4446 N N . THR B 2 536 ? 156.875 154.944 169.368 1.00 19.22 414 THR B N 1
ATOM 4447 C CA . THR B 2 536 ? 157.873 155.727 168.648 1.00 19.22 414 THR B CA 1
ATOM 4448 C C . THR B 2 536 ? 159.277 155.506 169.200 1.00 19.22 414 THR B C 1
ATOM 4449 O O . THR B 2 536 ? 160.239 155.410 168.431 1.00 19.22 414 THR B O 1
ATOM 4453 N N . MET B 2 537 ? 159.413 155.413 170.523 1.00 23.98 415 MET B N 1
ATOM 4454 C CA . MET B 2 537 ? 160.728 155.364 171.150 1.00 23.98 415 MET B CA 1
ATOM 4455 C C . MET B 2 537 ? 161.292 153.956 171.265 1.00 23.98 415 MET B C 1
ATOM 4456 O O . MET B 2 537 ? 162.516 153.792 171.305 1.00 23.98 415 MET B O 1
ATOM 4461 N N . TYR B 2 538 ? 160.438 152.938 171.314 1.00 24.60 416 TYR B N 1
ATOM 4462 C CA . TYR B 2 538 ? 160.909 151.582 171.562 1.00 24.60 416 TYR B CA 1
ATOM 4463 C C . TYR B 2 538 ? 161.669 151.042 170.361 1.00 24.60 416 TYR B C 1
ATOM 4464 O O . TYR B 2 538 ? 161.213 151.151 169.220 1.00 24.60 416 TYR B O 1
ATOM 4473 N N . GLY B 2 539 ? 162.825 150.442 170.625 1.00 22.97 417 GLY B N 1
ATOM 4474 C CA . GLY B 2 539 ? 163.685 149.922 169.589 1.00 22.97 417 GLY B CA 1
ATOM 4475 C C . GLY B 2 539 ? 164.855 150.812 169.246 1.00 22.97 417 GLY B C 1
ATOM 4476 O O . GLY B 2 539 ? 165.729 150.391 168.479 1.00 22.97 417 GLY B O 1
ATOM 4477 N N . SER B 2 540 ? 164.901 152.022 169.792 1.00 26.28 418 SER B N 1
ATOM 4478 C CA . SER B 2 540 ? 165.990 152.944 169.528 1.00 26.28 418 SER B CA 1
ATOM 4479 C C . SER B 2 540 ? 167.213 152.568 170.361 1.00 26.28 418 SER B C 1
ATOM 4480 O O . SER B 2 540 ? 167.239 151.552 171.059 1.00 26.28 418 SER B O 1
ATOM 4483 N N . LYS B 2 541 ? 168.246 153.405 170.286 1.00 31.17 419 LYS B N 1
ATOM 4484 C CA . LYS B 2 541 ? 169.424 153.204 171.118 1.00 31.17 419 LYS B CA 1
ATOM 4485 C C . LYS B 2 541 ? 169.168 153.558 172.576 1.00 31.17 419 LYS B C 1
ATOM 4486 O O . LYS B 2 541 ? 169.988 153.217 173.434 1.00 31.17 419 LYS B O 1
ATOM 4492 N N . PHE B 2 542 ? 168.050 154.217 172.877 1.00 30.92 420 PHE B N 1
ATOM 4493 C CA . PHE B 2 542 ? 167.729 154.628 174.237 1.00 30.92 420 PHE B CA 1
ATOM 4494 C C . PHE B 2 542 ? 166.837 153.622 174.951 1.00 30.92 420 PHE B C 1
ATOM 4495 O O . PHE B 2 542 ? 167.054 153.334 176.132 1.00 30.92 420 PHE B O 1
ATOM 4503 N N . ILE B 2 543 ? 165.838 153.081 174.262 1.00 28.11 421 ILE B N 1
ATOM 4504 C CA . ILE B 2 543 ? 164.936 152.092 174.847 1.00 28.11 421 ILE B CA 1
ATOM 4505 C C . ILE B 2 543 ? 164.976 150.820 174.008 1.00 28.11 421 ILE B C 1
ATOM 4506 O O . ILE B 2 543 ? 164.038 150.558 173.242 1.00 28.11 421 ILE B O 1
ATOM 4511 N N . PRO B 2 544 ? 166.024 150.006 174.109 1.00 28.65 422 PRO B N 1
ATOM 4512 C CA . PRO B 2 544 ? 166.112 148.802 173.275 1.00 28.65 422 PRO B CA 1
ATOM 4513 C C . PRO B 2 544 ? 165.090 147.752 173.689 1.00 28.65 422 PRO B C 1
ATOM 4514 O O . PRO B 2 544 ? 164.393 147.870 174.697 1.00 28.65 422 PRO B O 1
ATOM 4518 N N . PHE B 2 545 ? 165.013 146.704 172.875 1.00 29.28 423 PHE B N 1
ATOM 4519 C CA . PHE B 2 545 ? 164.115 145.593 173.138 1.00 29.28 423 PHE B CA 1
ATOM 4520 C C . PHE B 2 545 ? 164.749 144.610 174.117 1.00 29.28 423 PHE B C 1
ATOM 4521 O O . PHE B 2 545 ? 165.954 144.644 174.383 1.00 29.28 423 PHE B O 1
ATOM 4529 N N . GLY B 2 546 ? 163.918 143.721 174.654 1.00 32.43 424 GLY B N 1
ATOM 4530 C CA . GLY B 2 546 ? 164.399 142.663 175.508 1.00 32.43 424 GLY B CA 1
ATOM 4531 C C . GLY B 2 546 ? 163.847 142.737 176.915 1.00 32.43 424 GLY B C 1
ATOM 4532 O O . GLY B 2 546 ? 163.084 143.642 177.264 1.00 32.43 424 GLY B O 1
ATOM 4533 N N . PRO B 2 547 ? 164.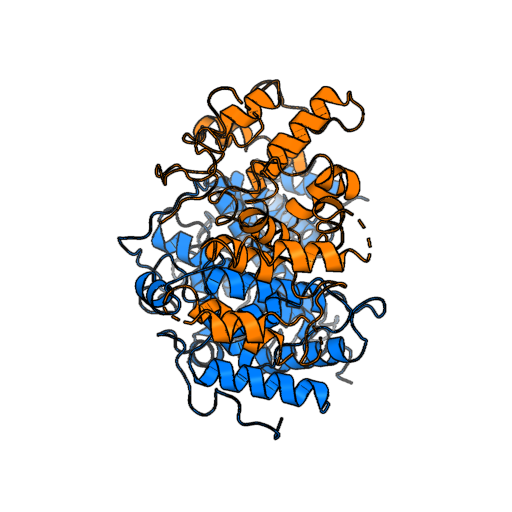228 141.771 177.758 1.00 35.60 425 PRO B N 1
ATOM 4534 C CA . PRO B 2 547 ? 163.730 141.764 179.140 1.00 35.60 425 PRO B CA 1
ATOM 4535 C C . PRO B 2 547 ? 164.470 142.711 180.067 1.00 35.60 425 PRO B C 1
ATOM 4536 O O . PRO B 2 547 ? 163.978 142.961 181.176 1.00 35.60 425 PRO B O 1
ATOM 4540 N N . LYS B 2 548 ? 165.625 143.231 179.655 1.00 37.10 426 LYS B N 1
ATOM 4541 C CA . LYS B 2 548 ? 166.402 144.183 180.450 1.00 37.10 426 LYS B CA 1
ATOM 4542 C C . LYS B 2 548 ? 166.766 143.617 181.819 1.00 37.10 426 LYS B C 1
ATOM 4543 O O . LYS B 2 548 ? 166.912 142.406 181.982 1.00 37.10 426 LYS B O 1
ATOM 4549 N N . GLU B 2 553 ? 164.395 151.541 181.603 1.00 37.76 431 GLU B N 1
ATOM 4550 C CA . GLU B 2 553 ? 163.011 151.141 181.388 1.00 37.76 431 GLU B CA 1
ATOM 4551 C C . GLU B 2 553 ? 162.398 150.521 182.638 1.00 37.76 431 GLU B C 1
ATOM 4552 O O . GLU B 2 553 ? 162.856 149.488 183.124 1.00 37.76 431 GLU B O 1
ATOM 4558 N N . TYR B 2 554 ? 161.321 151.136 183.103 1.00 43.39 432 TYR B N 1
ATOM 4559 C CA . TYR B 2 554 ? 160.573 150.653 184.252 1.00 43.39 432 TYR B CA 1
ATOM 4560 C C . TYR B 2 554 ? 159.108 151.023 184.036 1.00 43.39 432 TYR B C 1
ATOM 4561 O O . TYR B 2 554 ? 158.369 151.270 184.986 1.00 43.39 432 TYR B O 1
ATOM 4570 N N . PHE B 2 555 ? 158.708 151.049 182.765 1.00 35.55 433 PHE B N 1
ATOM 4571 C CA . PHE B 2 555 ? 157.353 151.401 182.361 1.00 35.55 433 PHE B CA 1
ATOM 4572 C C . PHE B 2 555 ? 156.320 150.348 182.736 1.00 35.55 433 PHE B C 1
ATOM 4573 O O . PHE B 2 555 ? 155.215 150.682 183.156 1.00 35.55 433 PHE B O 1
ATOM 4581 N N . LYS B 2 556 ? 156.681 149.080 182.578 1.00 35.57 434 LYS B N 1
ATOM 4582 C CA . LYS B 2 556 ? 155.779 147.976 182.889 1.00 35.57 434 LYS B CA 1
ATOM 4583 C C . LYS B 2 556 ? 155.216 148.087 184.299 1.00 35.57 434 LYS B C 1
ATOM 4584 O O . LYS B 2 556 ? 154.011 147.967 184.502 1.00 35.57 434 LYS B O 1
ATOM 4590 N N . ASP B 2 557 ? 156.092 148.330 185.269 1.00 41.75 435 ASP B N 1
ATOM 4591 C CA . ASP B 2 557 ? 155.674 148.474 186.656 1.00 41.75 435 ASP B CA 1
ATOM 4592 C C . ASP B 2 557 ? 154.607 149.556 186.793 1.00 41.75 435 ASP B C 1
ATOM 4593 O O . ASP B 2 557 ? 153.581 149.348 187.439 1.00 41.75 435 ASP B O 1
ATOM 4595 N N . CYS B 2 558 ? 154.856 150.711 186.181 1.00 40.92 436 CYS B N 1
ATOM 4596 C CA . CYS B 2 558 ? 153.917 151.827 186.227 1.00 40.92 436 CYS B CA 1
ATOM 4597 C C . CYS B 2 558 ? 152.552 151.423 185.697 1.00 40.92 436 CYS B C 1
ATOM 4598 O O . CYS B 2 558 ? 151.541 151.590 186.374 1.00 40.92 436 CYS B O 1
ATOM 4601 N N . ILE B 2 559 ? 152.527 150.892 184.479 1.00 39.08 437 ILE B N 1
ATOM 4602 C CA . ILE B 2 559 ? 151.278 150.466 183.859 1.00 39.08 437 ILE B CA 1
ATOM 4603 C C . ILE B 2 559 ? 150.537 149.468 184.739 1.00 39.08 437 ILE B C 1
ATOM 4604 O O . ILE B 2 559 ? 149.331 149.591 184.945 1.00 39.08 437 ILE B O 1
ATOM 4609 N N . LEU B 2 560 ? 151.263 148.477 185.248 1.00 42.99 438 LEU B N 1
ATOM 4610 C CA . LEU B 2 560 ? 150.678 147.460 186.113 1.00 42.99 438 LEU B CA 1
ATOM 4611 C C . LEU B 2 560 ? 149.970 148.122 187.285 1.00 42.99 438 LEU B C 1
ATOM 4612 O O . LEU B 2 560 ? 149.003 147.587 187.825 1.00 42.99 438 LEU B O 1
ATOM 4617 N N . ASP B 2 561 ? 150.463 149.294 187.668 1.00 43.90 439 ASP B N 1
ATOM 4618 C CA . ASP B 2 561 ? 149.887 150.061 188.763 1.00 43.90 439 ASP B CA 1
ATOM 4619 C C . ASP B 2 561 ? 148.777 150.997 188.307 1.00 43.90 439 ASP B C 1
ATOM 4620 O O . ASP B 2 561 ? 147.901 151.333 189.111 1.00 43.90 439 ASP B O 1
ATOM 4622 N N . ILE B 2 562 ? 148.792 151.420 187.041 1.00 45.05 440 ILE B N 1
ATOM 4623 C CA . ILE B 2 562 ? 147.746 152.298 186.532 1.00 45.05 440 ILE B CA 1
ATOM 4624 C C . ILE B 2 562 ? 146.429 151.568 186.314 1.00 45.05 440 ILE B C 1
ATOM 4625 O O . ILE B 2 562 ? 145.374 152.211 186.299 1.00 45.05 440 ILE B O 1
ATOM 4627 N N . SER B 2 563 ? 146.462 150.250 186.146 1.00 46.23 441 SER B N 1
ATOM 4628 C CA . SER B 2 563 ? 145.247 149.477 185.914 1.00 46.23 441 SER B CA 1
ATOM 4629 C C . SER B 2 563 ? 144.423 149.354 187.190 1.00 46.23 441 SER B C 1
ATOM 4630 O O . SER B 2 563 ? 143.201 149.504 187.168 1.00 46.23 441 SER B O 1
ATOM 4632 N N . VAL B 2 570 ? 140.070 150.828 178.525 1.00 46.50 448 VAL B N 1
ATOM 4633 C CA . VAL B 2 570 ? 140.179 149.798 177.499 1.00 46.50 448 VAL B CA 1
ATOM 4634 C C . VAL B 2 570 ? 141.373 150.057 176.588 1.00 46.50 448 VAL B C 1
ATOM 4635 O O . VAL B 2 570 ? 141.796 149.178 175.841 1.00 46.50 448 VAL B O 1
ATOM 4637 N N . GLU B 2 571 ? 141.910 151.270 176.655 1.00 40.33 449 GLU B N 1
ATOM 4638 C CA . GLU B 2 571 ? 143.056 151.647 175.840 1.00 40.33 449 GLU B CA 1
ATOM 4639 C C . GLU B 2 571 ? 144.359 151.338 176.566 1.00 40.33 449 GLU B C 1
ATOM 4640 O O . GLU B 2 571 ? 145.441 151.425 175.985 1.00 40.33 449 GLU B O 1
ATOM 4646 N N . ILE B 2 572 ? 144.249 150.970 177.838 1.00 39.78 450 ILE B N 1
ATOM 4647 C CA . ILE B 2 572 ? 145.419 150.652 178.647 1.00 39.78 450 ILE B CA 1
ATOM 4648 C C . ILE B 2 572 ? 145.920 149.239 178.382 1.00 39.78 450 ILE B C 1
ATOM 4649 O O . ILE B 2 572 ? 147.124 148.987 178.406 1.00 39.78 450 ILE B O 1
ATOM 4654 N N . SER B 2 573 ? 144.992 148.322 178.130 1.00 37.59 451 SER B N 1
ATOM 4655 C CA . SER B 2 573 ? 145.342 146.932 177.858 1.00 37.59 451 SER B CA 1
ATOM 4656 C C . SER B 2 573 ? 146.368 146.823 176.733 1.00 37.59 451 SER B C 1
ATOM 4657 O O . SER B 2 573 ? 147.391 146.156 176.882 1.00 37.59 451 SER B O 1
ATOM 4660 N N . ILE B 2 574 ? 146.082 147.478 175.613 1.00 34.41 452 ILE B N 1
ATOM 4661 C CA . ILE B 2 574 ? 146.977 147.470 174.460 1.00 34.41 452 ILE B CA 1
ATOM 4662 C C . ILE B 2 574 ? 148.385 147.881 174.863 1.00 34.41 452 ILE B C 1
ATOM 4663 O O . ILE B 2 574 ? 149.371 147.333 174.353 1.00 34.41 452 ILE B O 1
ATOM 4668 N N . LEU B 2 575 ? 148.506 148.834 175.789 1.00 32.36 453 LEU B N 1
ATOM 4669 C CA . LEU B 2 575 ? 149.823 149.221 176.284 1.00 32.36 453 LEU B CA 1
ATOM 4670 C C . LEU B 2 575 ? 150.517 148.040 176.952 1.00 32.36 453 LEU B C 1
ATOM 4671 O O . LEU B 2 575 ? 151.704 147.783 176.712 1.00 32.36 453 LEU B O 1
ATOM 4676 N N . LYS B 2 576 ? 149.781 147.298 177.783 1.00 34.79 454 LYS B N 1
ATOM 4677 C CA . LYS B 2 576 ? 150.353 146.134 178.452 1.00 34.79 454 LYS B CA 1
ATOM 4678 C C . LYS B 2 576 ? 150.776 145.069 177.450 1.00 34.79 454 LYS B C 1
ATOM 4679 O O . LYS B 2 576 ? 151.857 144.485 177.580 1.00 34.79 454 LYS B O 1
ATOM 4685 N N . GLY B 2 577 ? 149.934 144.797 176.452 1.00 32.18 455 GLY B N 1
ATOM 4686 C CA . GLY B 2 577 ? 150.286 143.795 175.460 1.00 32.18 455 GLY B CA 1
ATOM 4687 C C . GLY B 2 577 ? 151.521 144.176 174.669 1.00 32.18 455 GLY B C 1
ATOM 4688 O O . GLY B 2 577 ? 152.412 143.352 174.447 1.00 32.18 455 GLY B O 1
ATOM 4689 N N . ILE B 2 578 ? 151.595 145.438 174.242 1.00 27.95 456 ILE B N 1
ATOM 4690 C CA . ILE B 2 578 ? 152.752 145.894 173.478 1.00 27.95 456 ILE B CA 1
ATOM 4691 C C . ILE B 2 578 ? 154.010 145.847 174.334 1.00 27.95 456 ILE B C 1
ATOM 4692 O O . ILE B 2 578 ? 155.092 145.492 173.851 1.00 27.95 456 ILE B O 1
ATOM 4697 N N . LEU B 2 579 ? 153.889 146.181 175.622 1.00 29.81 457 LEU B N 1
ATOM 4698 C CA . LEU B 2 579 ? 155.057 146.144 176.497 1.00 29.81 457 LEU B CA 1
ATOM 4699 C C . LEU B 2 579 ? 155.529 144.716 176.735 1.00 29.81 457 LEU B C 1
ATOM 4700 O O . LEU B 2 579 ? 156.736 144.450 176.729 1.00 29.81 457 LEU B O 1
ATOM 4705 N N . ASN B 2 580 ? 154.597 143.782 176.945 1.00 31.27 458 ASN B N 1
ATOM 4706 C CA . ASN B 2 580 ? 154.973 142.375 177.057 1.00 31.27 458 ASN B CA 1
ATOM 4707 C C . ASN B 2 580 ? 155.669 141.896 175.790 1.00 31.27 458 ASN B C 1
ATOM 4708 O O . ASN B 2 580 ? 156.712 141.232 175.850 1.00 31.27 458 ASN B O 1
ATOM 4713 N N . LEU B 2 581 ? 155.103 142.232 174.628 1.00 27.86 459 LEU B N 1
ATOM 4714 C CA . LEU B 2 581 ? 155.706 141.831 173.363 1.00 27.86 459 LEU B CA 1
ATOM 4715 C C . LEU B 2 581 ? 157.122 142.373 173.240 1.00 27.86 459 LEU B C 1
ATOM 4716 O O . LEU B 2 581 ? 158.048 141.644 172.871 1.00 27.86 459 LEU B O 1
ATOM 4721 N N . PHE B 2 582 ? 157.311 143.656 173.550 1.00 27.55 460 PHE B N 1
ATOM 4722 C CA . PHE B 2 582 ? 158.633 144.257 173.417 1.00 27.55 460 PHE B CA 1
ATOM 4723 C C . PHE B 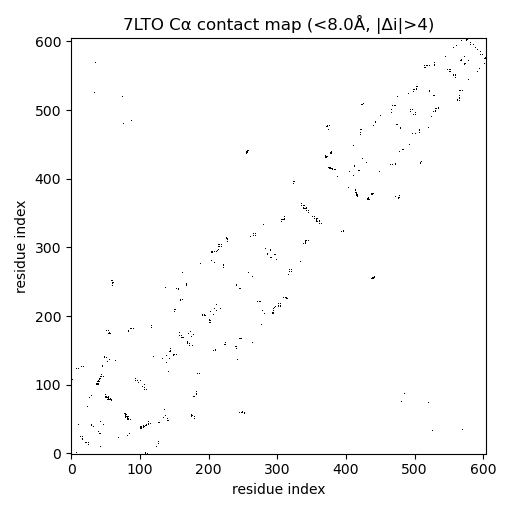2 582 ? 159.613 143.704 174.442 1.00 27.55 460 PHE B C 1
ATOM 4724 O O . PHE B 2 582 ? 160.822 143.679 174.188 1.00 27.55 460 PHE B O 1
ATOM 4732 N N . SER B 2 583 ? 159.121 143.258 175.600 1.00 29.80 461 SER B N 1
ATOM 4733 C CA . SER B 2 583 ? 160.006 142.627 176.572 1.00 29.80 461 SER B CA 1
ATOM 4734 C C . SER B 2 583 ? 160.419 141.233 176.119 1.00 29.80 461 SER B C 1
ATOM 4735 O O . SER B 2 583 ? 161.532 140.785 176.415 1.00 29.80 461 SER B O 1
ATOM 4738 N N . LYS B 2 584 ? 159.540 140.529 175.408 1.00 28.32 462 LYS B N 1
ATOM 4739 C CA . LYS B 2 584 ? 159.871 139.198 174.895 1.00 28.32 462 LYS B CA 1
ATOM 4740 C C . LYS B 2 584 ? 160.480 139.289 173.494 1.00 28.32 462 LYS B C 1
ATOM 4741 O O . LYS B 2 584 ? 160.039 138.640 172.548 1.00 28.32 462 LYS B O 1
ATOM 4747 N N . ILE B 2 585 ? 161.519 140.109 173.374 1.00 27.94 463 ILE B N 1
ATOM 4748 C CA . ILE B 2 585 ? 162.251 140.233 172.115 1.00 27.94 463 ILE B CA 1
ATOM 4749 C C . ILE B 2 585 ? 163.751 140.267 172.382 1.00 27.94 463 ILE B C 1
ATOM 4750 O O . ILE B 2 585 ? 164.518 139.520 171.775 1.00 27.94 463 ILE B O 1
#

GO terms:
  GO:0042030 ATPase inhibitor activity (F, IDA)
  GO:0030915 Smc5-Smc6 complex (C, IDA)
  GO:0019789 SUMO transferase activity (F, IDA)
  GO:0005634 nucleus (C, HDA)
  GO:0006281 DNA repair (P, IMP)
  GO:0005515 protein binding (F, IPI)

Foldseek 3Di:
DDDDPVLLVVQQVLQVCVLVVNVVVNLVVQVVPQPDAQACNAHALLVLQVLLQQLQPDCQFDVPLQCVSDVVPVVVDTSNVSSLVSLVSVLVVLVDQDCVGRHNVSSVVNLVRLVVNVVLCDDPHDGNVVPAQANSQRRTSSVLSPPLLRVLLLLLQLLALLLDPDPLSNCLSVRHRLSSVLSSLSSQLVQQVVDPVPPCPGSCQPSNQPSADDLLLVLCSLNPHAQFPCPDPPHDDDRDDSHPRSSPGDPVDDDDDDQDSLNSLLSSLVSSLSVVQSVLSCLVVDDPDDDDDRRPDPSPCSLLSNLNRLLRHDDPSSNCSNLVDPCLPVRDPNSLSSLCNNLVPCCVVPCDPNVVSSVVSVVVPPD/DPLFALCQQQAAAQVVLLVVVVPPVPVVVVVVPDCVSPVALQSLCVNQSRDPPDFAQDVVVPSGGDDPNPYDGDQLVSSLVVLVVRCCLPDDDVRNLVSLRVVLSQCQHPNNQVRHDPDDDSLVVVVVSDDLLVPQVSDRRDDLQLCQVSLLSVCVSPVPCLLVNVCNSFVVSLVVLVVVCPVCLVDVVVVSNQSSCVRNECDPNHYFELPPPVQVSLVVSDVSSVVVNVVNVVRHHD

Sequence (605 aa):
VELTEKHLLAFEMLNSMCLLENYDHVLLFLECQFGKSHNLAVIPFDIILVLFTLSTLSEYYKEPILRANDPYNTSRETLSRRALKLLQKYLAILKEFDSEQYNLYDLELLRCQFFLAIDTLYRSYISCLEQRNTILGNRLLNLKLNEPGEFINMILWTLSNSLQESTPLFLSSHEIWMPLLEILIDLFSCRQDYFIQHEVESPLAVFFESLRNFANRFSEYVFLNCDYKLPSDNYATPVHPVYNGENTIVDTYIPTIKCSPLYKSQKSLALRRKLIGSCFKLLLRVPDGHRLITPRIVADDVIQGISRTLASFNDILQFKKFFMTENLSQESYFIPLLAEGTLSEILKDTQGTEAILDAKEQLEMLHDKYKDWHFISKNCHYEQLMDLEMKDTAYSFLEFVHLKCPSITNLLVLFGVNQEKLKINYEKKENSRYDNLCTIFPVNKMLKFLMYFYSDDDNDDVREFFLKAFICLILDRKVFNAMESDHRLCFKVLELFNEAHFINSYFEIVDKNDFFLHYRLLQIFPHLQSALLRRRFSTIQQNIIKEFNEFFDCKNYKNLLYFILTMYGSKFIPFGPKEYFKDCILDISVEISILKGILNLFSKI

Solvent-accessible surface area: 27388 Å² total; per-residue (Å²): 98,123,30,60,141,140,8,56,124,23,2,58,32,1,3,53,22,3,103,136,108,54,7,35,37,4,0,14,11,2,50,16,11,40,30,61,81,123,62,6,21,3,2,0,54,3,1,0,16,7,2,4,0,1,0,0,0,10,58,3,23,27,28,64,59,9,136,79,40,26,112,69,38,21,6,32,9,24,3,5,57,12,0,14,31,2,2,38,64,5,10,60,19,12,133,116,83,46,88,150,76,27,63,69,70,2,4,70,0,0,67,18,0,2,17,64,2,5,84,48,30,65,215,63,18,144,31,17,44,96,93,30,78,83,6,45,58,2,102,12,3,20,46,36,6,88,59,138,56,13,22,39,10,1,21,13,10,0,2,13,5,0,23,44,130,45,85,21,48,12,9,0,0,41,44,0,0,20,28,0,0,32,2,2,2,19,0,12,36,30,41,6,75,82,64,54,132,120,114,183,158,10,20,0,3,53,69,16,41,43,63,59,66,62,33,67,101,56,0,43,52,4,3,31,71,25,78,32,71,107,97,35,102,144,71,31,103,127,36,103,34,6,9,149,24,0,62,80,59,35,97,85,52,96,53,45,50,78,17,2,80,28,26,22,8,34,58,0,3,32,9,0,13,72,16,0,7,8,11,7,72,17,19,116,117,52,100,157,53,93,63,40,102,56,24,71,24,42,35,109,66,6,36,98,8,0,2,83,20,11,16,46,39,86,24,70,83,37,3,54,14,0,1,12,9,106,44,34,90,82,32,43,88,0,2,30,71,0,0,95,18,0,43,68,44,25,88,161,92,80,187,92,104,18,32,98,14,0,41,67,2,49,121,51,47,134,195,141,176,28,96,3,5,5,1,3,30,138,73,7,82,42,114,80,0,45,60,32,6,93,77,19,28,36,88,65,23,111,64,95,59,38,163,70,13,94,48,16,65,54,4,6,67,7,0,6,2,9,86,93,104,40,144,7,45,45,115,72,138,40,43,41,49,62,44,89,131,9,32,2,0,7,11,59,35,0,2,83,9,0,62,83,46,44,54,69,111,55,66,80,92,65,53,53,57,1,1,49,0,0,4,11,0,0,3,0,55,24,0,11,49,24,10,48,25,65,52,74,33,4,79,39,0,11,144,60,10,88,70,58,60,0,10,93,15,21,4,61,13,73,67,42,54,12,0,34,7,3,29,4,0,17,48,2,0,29,95,0,12,42,15,3,1,130,128,47,5,132,125,24,72,68,45,0,51,127,36,2,66,71,20,36,81,50,138,58,53,77,4,0,0,0,0,0,17,0,0,14,12,10,142,21,4,86,48,16,118,182,49,106,0,72,65,40,4,128,88,57,94,126,43,36,62,45,0,46,25,4,2,66,4,3,16,121,68

Secondary structure (DSSP, 8-state):
----HHHHHHHHHHHHHHHTT-HHHHHHHHHTTTTSSTT--PPPHHHHHHHHHHTTS-TTT-HHHHHHH-SS-TTSS-HHHHHHHHHHHHHHHHT---TTSS-TTHHHHHHHHHHHHHTT--TTS--TTSS---BTTB--STTTSSSTT-TTHHHHTTSSSSS--SHHHHHHIIIIIHHHHHHHHHHHHHHTHHHHTT----TTTBTTTB----HHHHHHHHSSSS-S----SS----PPPSSTTTT---SS----B---HHHHHHHHHHHHHHHHHHHHHHHTTS-SSPPPSSS---SSSHHHHHHHHHHT-S-HHHHHHHHS-S-TTTS-SSHHHHHHHHHHHHHHHH----HHHHHHHHHHT--/--S-S-----S---HHHHHHHHTTSHHHHH-----SSS-SHHHHHHHTT--S------TTTTTTS---TT--B--HHHHHHHHTTS--SSS-HHHHHHHHHHHHHHHHSHHHHSS--SS-SHHHHHHTTS-HHHHHHT--S--SSTHHHHHHHHHHH--S-SHHHHHHH---THHHHHHHHTTTTTTT-HHHHHHHHHHHBTSSSB-SS----HHHHHHHH--HHHHHHHHHHHHHT-

Nearest PDB structures (foldseek):
  7lto-assembly1_A  TM=1.003E+00  e=7.034E-49  Saccharomyces cerevisiae
  8t8f-assembly1_C  TM=9.814E-01  e=2.079E-35  Saccharomyces cerevisiae W303
  8hqs-assembly1_E  TM=9.790E-01  e=2.176E-34  Saccharomyces cerevisiae S288C
  7ogg-assembly1_R  TM=8.747E-01  e=5.021E-31  Saccharomyces cerevisiae S288C
  5k3h-assembly1_A  TM=1.379E-01  e=7.940E+00  Caenorhabditis elegans

InterPro domains:
  IPR014803 DNA repair protein Nse5/Nse6 [PF08691] (1-516)

Radius of gyration: 25.77 Å; Cα contacts (8 Å, |Δi|>4): 660; chains: 2; bounding box: 49×62×86 Å

Organism: Saccharomyces cerevisiae (strain ATCC 204508 / S288c) (NCBI:txid559292)